Protein AF-0000000072542909 (afdb_homodimer)

Secondary structure (DSSP, 8-state):
-HHHHHHHHHHHHHHHHHHTT-B-S-GGG-EEEES--SSHHHHHHHHHHHHHT-EEEEEESSHHHHHHHHHHS-TT-EEEE--TT-HHHHHHHHHHHHHHS-TT---SEEEE--------S-GGG--HHHHHHHHHHHTHHHHHHHHHHHHHHHHHT-EEEEE--GGGTS--S-HHHHHHHHHHHHHHHHHHHHTTTTT-EEEEEEE--B-SGGG-HHHHHHHHHHHHHHS-HHHHHHH-TTHHHHHHHHHHHHHHTSBS-THHHHHHHHHHHHBSS--SEEEESHHHHHHTTTGGGS-HHHHHHHHHTTSPPPTT--/-HHHHHHHHHHHHHHHHHHTT-B-S-GGG-EEEEE--SSHHHHHHHHHHHHHT-EEEEEESSHHHHHHHHHHS-TT-EEEE--TT-HHHHHHHHHHHHHHS-TT---SEEEE--------S-GGG--HHHHHHHHHHHTHHHHHHHHHHHHHHHHHT-EEEEE--GGGTS--S-HHHHHHHHHHHHHHHHHHHHTTTTT-EEEEEEE--B-SGGG-HHHHHHHHHHHHHHS-HHHHHHH-TTHHHHHHHHHHHHHHTSBS-THHHHHHHHHHHHBSS--SEEEESHHHHHHTTTGGGS-HHHHHHHHHTTSPPPTT--

Nearest PDB structures (foldseek):
  5x8h-assembly1_C  TM=7.536E-01  e=2.528E-16  Chryseobacterium sp. CA49
  6ixm-assembly1_B  TM=7.697E-01  e=1.287E-15  Chryseobacterium sp. CA49
  1zem-assembly1_A  TM=7.963E-01  e=9.850E-15  Gluconobacter oxydans
  5xtf-assembly1_B  TM=8.276E-01  e=7.276E-13  Pseudomonas sp. MC1
  5xtg-assembly1_B  TM=8.040E-01  e=2.937E-12  Pseudomonas sp. MC1

pLDDT: mean 95.73, std 3.35, range [76.56, 98.94]

Structure (mmCIF, N/CA/C/O backbone):
data_AF-0000000072542909-model_v1
#
loop_
_entity.id
_entity.type
_entity.pdbx_description
1 polymer 'Uncharacterized protein'
#
loop_
_atom_site.group_PDB
_atom_site.id
_atom_site.type_symbol
_atom_site.label_atom_id
_atom_site.label_alt_id
_atom_site.label_comp_id
_atom_site.label_asym_id
_atom_site.label_entity_id
_atom_site.label_seq_id
_atom_site.pdbx_PDB_ins_code
_atom_site.Cartn_x
_atom_site.Cartn_y
_atom_site.Cartn_z
_atom_site.occupancy
_atom_site.B_iso_or_equiv
_atom_site.auth_seq_id
_atom_site.auth_comp_id
_atom_site.auth_asym_id
_atom_site.auth_atom_id
_atom_site.pdbx_PDB_model_num
ATOM 1 N N . MET A 1 1 ? 16.016 -7.277 38.094 1 86.81 1 MET A N 1
ATOM 2 C CA . MET A 1 1 ? 16.25 -6.758 36.75 1 86.81 1 MET A CA 1
ATOM 3 C C . MET A 1 1 ? 14.953 -6.684 35.938 1 86.81 1 MET A C 1
ATOM 5 O O . MET A 1 1 ? 14.594 -5.625 35.438 1 86.81 1 MET A O 1
ATOM 9 N N . TRP A 1 2 ? 14.125 -7.641 36.062 1 90.44 2 TRP A N 1
ATOM 10 C CA . TRP A 1 2 ? 12.875 -7.652 35.312 1 90.44 2 TRP A CA 1
ATOM 11 C C . TRP A 1 2 ? 11.883 -6.656 35.906 1 90.44 2 TRP A C 1
ATOM 13 O O . TRP A 1 2 ? 11.133 -6.012 35.156 1 90.44 2 TRP A O 1
ATOM 23 N N . ILE A 1 3 ? 11.93 -6.473 37.188 1 90.69 3 ILE A N 1
ATOM 24 C CA . ILE A 1 3 ? 11.016 -5.551 37.844 1 90.69 3 ILE A CA 1
ATOM 25 C C . ILE A 1 3 ? 11.352 -4.113 37.469 1 90.69 3 ILE A C 1
ATOM 27 O O . ILE A 1 3 ? 10.461 -3.293 37.25 1 90.69 3 ILE A O 1
ATOM 31 N N . LEU A 1 4 ? 12.602 -3.848 37.375 1 91.56 4 LEU A N 1
ATOM 32 C CA . LEU A 1 4 ? 13.047 -2.518 36.969 1 91.56 4 LEU A CA 1
ATOM 33 C C . LEU A 1 4 ? 12.641 -2.225 35.531 1 91.56 4 LEU A C 1
ATOM 35 O O . LEU A 1 4 ? 12.219 -1.111 35.219 1 91.56 4 LEU A O 1
ATOM 39 N N . ILE A 1 5 ? 12.82 -3.197 34.75 1 91.12 5 ILE A N 1
ATOM 40 C CA . ILE A 1 5 ? 12.445 -3.055 33.344 1 91.12 5 ILE A CA 1
ATOM 41 C C . ILE A 1 5 ? 10.938 -2.832 33.25 1 91.12 5 ILE A C 1
ATOM 43 O O . ILE A 1 5 ? 10.484 -1.934 32.531 1 91.12 5 ILE A O 1
ATOM 47 N N . LEU A 1 6 ? 10.219 -3.613 33.938 1 91.5 6 LEU A N 1
ATOM 48 C CA . LEU A 1 6 ? 8.766 -3.49 33.906 1 91.5 6 LEU A CA 1
ATOM 49 C C . LEU A 1 6 ? 8.328 -2.129 34.438 1 91.5 6 LEU A C 1
ATOM 51 O O . LEU A 1 6 ? 7.395 -1.52 33.906 1 91.5 6 LEU A O 1
ATOM 55 N N . THR A 1 7 ? 8.945 -1.739 35.5 1 91.88 7 THR A N 1
ATOM 56 C CA . THR A 1 7 ? 8.633 -0.433 36.094 1 91.88 7 THR A CA 1
ATOM 57 C C . THR A 1 7 ? 8.953 0.681 35.094 1 91.88 7 THR A C 1
ATOM 59 O O . THR A 1 7 ? 8.203 1.651 34.969 1 91.88 7 THR A O 1
ATOM 62 N N . ALA A 1 8 ? 10 0.552 34.469 1 91.94 8 ALA A N 1
ATOM 63 C CA . ALA A 1 8 ? 10.391 1.534 33.438 1 91.94 8 ALA A CA 1
ATOM 64 C C . ALA A 1 8 ? 9.383 1.567 32.312 1 91.94 8 ALA A C 1
ATOM 66 O O . ALA A 1 8 ? 9.039 2.641 31.797 1 91.94 8 ALA A O 1
ATOM 67 N N . ILE A 1 9 ? 8.938 0.455 31.922 1 90.69 9 ILE A N 1
ATOM 68 C CA . ILE A 1 9 ? 7.969 0.35 30.828 1 90.69 9 ILE A CA 1
ATOM 69 C C . ILE A 1 9 ? 6.645 0.981 31.25 1 90.69 9 ILE A C 1
ATOM 71 O O . ILE A 1 9 ? 6.078 1.797 30.516 1 90.69 9 ILE A O 1
ATOM 75 N N . VAL A 1 10 ? 6.23 0.65 32.344 1 92.31 10 VAL A N 1
ATOM 76 C CA . VAL A 1 10 ? 4.98 1.198 32.875 1 92.31 10 VAL A CA 1
ATOM 77 C C . VAL A 1 10 ? 5.109 2.709 33.031 1 92.31 10 VAL A C 1
ATOM 79 O O . VAL A 1 10 ? 4.195 3.461 32.688 1 92.31 10 VAL A O 1
ATOM 82 N N . GLY A 1 11 ? 6.219 3.125 33.625 1 92.88 11 GLY A N 1
ATOM 83 C CA . GLY A 1 11 ? 6.484 4.547 33.75 1 92.88 11 GLY A CA 1
ATOM 84 C C . GLY A 1 11 ? 6.438 5.305 32.438 1 92.88 11 GLY A C 1
ATOM 85 O O . GLY A 1 11 ? 5.879 6.398 32.375 1 92.88 11 GLY A O 1
ATOM 86 N N . TYR A 1 12 ? 6.949 4.73 31.453 1 89.69 12 TYR A N 1
ATOM 87 C CA . TYR A 1 12 ? 6.926 5.332 30.125 1 89.69 12 TYR A CA 1
ATOM 88 C C . TYR A 1 12 ? 5.496 5.508 29.625 1 89.69 12 TYR A C 1
ATOM 90 O O . TYR A 1 12 ? 5.137 6.574 29.125 1 89.69 12 TYR A O 1
ATOM 98 N N . PHE A 1 13 ? 4.695 4.504 29.75 1 90.56 13 PHE A N 1
ATOM 99 C CA . PHE A 1 13 ? 3.338 4.555 29.219 1 90.56 13 PHE A CA 1
ATOM 100 C C . PHE A 1 13 ? 2.482 5.531 30.016 1 90.56 13 PHE A C 1
ATOM 102 O O . PHE A 1 13 ? 1.605 6.195 29.469 1 90.56 13 PHE A O 1
ATOM 109 N N . VAL A 1 14 ? 2.748 5.594 31.297 1 93.31 14 VAL A N 1
ATOM 110 C CA . VAL A 1 14 ? 2.043 6.566 32.125 1 93.31 14 VAL A CA 1
ATOM 111 C C . VAL A 1 14 ? 2.473 7.98 31.734 1 93.31 14 VAL A C 1
ATOM 113 O O . VAL A 1 14 ? 1.635 8.875 31.609 1 93.31 14 VAL A O 1
ATOM 116 N N . PHE A 1 15 ? 3.688 8.156 31.594 1 93.75 15 PHE A N 1
ATOM 117 C CA . PHE A 1 15 ? 4.211 9.453 31.188 1 93.75 15 PHE A CA 1
ATOM 118 C C . PHE A 1 15 ? 3.664 9.852 29.812 1 93.75 15 PHE A C 1
ATOM 120 O O . PHE A 1 15 ? 3.238 10.992 29.625 1 93.75 15 PHE A O 1
ATOM 127 N N . ASP A 1 16 ? 3.695 8.953 28.922 1 92.25 16 ASP A N 1
ATOM 128 C CA . ASP A 1 16 ? 3.191 9.203 27.578 1 92.25 16 ASP A CA 1
ATOM 129 C C . ASP A 1 16 ? 1.704 9.547 27.609 1 92.25 16 ASP A C 1
ATOM 131 O O . ASP A 1 16 ? 1.255 10.438 26.891 1 92.25 16 ASP A O 1
ATOM 135 N N . TRP A 1 17 ? 1.027 8.836 28.422 1 92.88 17 TRP A N 1
ATOM 136 C CA . TRP A 1 17 ? -0.402 9.086 28.562 1 92.88 17 TRP A CA 1
ATOM 137 C C . TRP A 1 17 ? -0.656 10.484 29.125 1 92.88 17 TRP A C 1
ATOM 139 O O . TRP A 1 17 ? -1.552 11.188 28.656 1 92.88 17 TRP A O 1
ATOM 149 N N . LEU A 1 18 ? 0.095 10.891 30.047 1 95.12 18 LEU A N 1
ATOM 150 C CA . LEU A 1 18 ? -0.063 12.195 30.688 1 95.12 18 LEU A CA 1
ATOM 151 C C . LEU A 1 18 ? 0.308 13.32 29.719 1 95.12 18 LEU A C 1
ATOM 153 O O . LEU A 1 18 ? -0.395 14.328 29.641 1 95.12 18 LEU A O 1
ATOM 157 N N . ARG A 1 19 ? 1.35 13.094 29.062 1 94.94 19 ARG A N 1
ATOM 158 C CA . ARG A 1 19 ? 1.809 14.164 28.188 1 94.94 19 ARG A CA 1
ATOM 159 C C . ARG A 1 19 ? 0.827 14.391 27.031 1 94.94 19 ARG A C 1
ATOM 161 O O . ARG A 1 19 ? 0.697 15.508 26.531 1 94.94 19 ARG A O 1
ATOM 168 N N . ARG A 1 20 ? 0.122 13.414 26.656 1 94.94 20 ARG A N 1
ATOM 169 C CA . ARG A 1 20 ? -0.795 13.5 25.516 1 94.94 20 ARG A CA 1
ATOM 170 C C . ARG A 1 20 ? -2.084 14.219 25.906 1 94.94 20 ARG A C 1
ATOM 172 O O . ARG A 1 20 ? -2.879 14.594 25.047 1 94.94 20 ARG A O 1
ATOM 179 N N . LYS A 1 21 ? -2.223 14.508 27.172 1 95.69 21 LYS A N 1
ATOM 180 C CA . LYS A 1 21 ? -3.4 15.234 27.656 1 95.69 21 LYS A CA 1
ATOM 181 C C . LYS A 1 21 ? -3.234 16.734 27.469 1 95.69 21 LYS A C 1
ATOM 183 O O . LYS A 1 21 ? -4.211 17.484 27.531 1 95.69 21 LYS A O 1
ATOM 188 N N . PHE A 1 22 ? -2.053 17.141 27.219 1 96.38 22 PHE A N 1
ATOM 189 C CA . PHE A 1 22 ? -1.806 18.562 27.047 1 96.38 22 PHE A CA 1
ATOM 190 C C . PHE A 1 22 ? -2.283 19.031 25.688 1 96.38 22 PHE A C 1
ATOM 192 O O . PHE A 1 22 ? -2.123 18.328 24.688 1 96.38 22 PHE A O 1
ATOM 199 N N . LYS A 1 23 ? -2.877 20.234 25.656 1 96.56 23 LYS A N 1
ATOM 200 C CA . LYS A 1 23 ? -3.418 20.812 24.422 1 96.56 23 LYS A CA 1
ATOM 201 C C . LYS A 1 23 ? -2.576 22 23.969 1 96.56 23 LYS A C 1
ATOM 203 O O . LYS A 1 23 ? -1.865 22.609 24.766 1 96.56 23 LYS A O 1
ATOM 208 N N . ILE A 1 24 ? -2.65 22.203 22.688 1 97.12 24 ILE A N 1
ATOM 209 C CA . ILE A 1 24 ? -1.947 23.344 22.141 1 97.12 24 ILE A CA 1
ATOM 210 C C . ILE A 1 24 ? -2.639 24.641 22.594 1 97.12 24 ILE A C 1
ATOM 212 O O . ILE A 1 24 ? -3.799 24.609 23 1 97.12 24 ILE A O 1
ATOM 216 N N . THR A 1 25 ? -1.858 25.734 22.438 1 95.31 25 THR A N 1
ATOM 217 C CA . THR A 1 25 ? -2.385 27.047 22.812 1 95.31 25 THR A CA 1
ATOM 218 C C . THR A 1 25 ? -2.695 27.875 21.562 1 95.31 25 THR A C 1
ATOM 220 O O . THR A 1 25 ? -2.418 27.438 20.438 1 95.31 25 THR A O 1
ATOM 223 N N . ASN A 1 26 ? -3.338 28.984 21.641 1 96 26 ASN A N 1
ATOM 224 C CA . ASN A 1 26 ? -3.633 29.953 20.594 1 96 26 ASN A CA 1
ATOM 225 C C . ASN A 1 26 ? -4.43 29.328 19.453 1 96 26 ASN A C 1
ATOM 227 O O . ASN A 1 26 ? -4.137 29.562 18.281 1 96 26 ASN A O 1
ATOM 231 N N . ILE A 1 27 ? -5.367 28.484 19.781 1 96.81 27 ILE A N 1
ATOM 232 C CA . ILE A 1 27 ? -6.168 27.75 18.812 1 96.81 27 ILE A CA 1
ATOM 233 C C . ILE A 1 27 ? -6.949 28.719 17.938 1 96.81 27 ILE A C 1
ATOM 235 O O . ILE A 1 27 ? -7.199 28.438 16.75 1 96.81 27 ILE A O 1
ATOM 239 N N . THR A 1 28 ? -7.285 29.891 18.453 1 96.19 28 THR A N 1
ATOM 240 C CA . THR A 1 28 ? -8.109 30.859 17.734 1 96.19 28 THR A CA 1
ATOM 241 C C . THR A 1 28 ? -7.316 31.531 16.609 1 96.19 28 THR A C 1
ATOM 243 O O . THR A 1 28 ? -7.887 32.219 15.766 1 96.19 28 THR A O 1
ATOM 246 N N . GLN A 1 29 ? -6.051 31.266 16.5 1 96.81 29 GLN A N 1
ATOM 247 C CA . GLN A 1 29 ? -5.215 31.812 15.438 1 96.81 29 GLN A CA 1
ATOM 248 C C . GLN A 1 29 ? -4.797 30.719 14.445 1 96.81 29 GLN A C 1
ATOM 250 O O . GLN A 1 29 ? -4.012 30.984 13.531 1 96.81 29 GLN A O 1
ATOM 255 N N . LYS A 1 30 ? -5.297 29.547 14.656 1 98.19 30 LYS A N 1
ATOM 256 C CA . LYS A 1 30 ? -4.832 28.422 13.867 1 98.19 30 LYS A CA 1
ATOM 257 C C . LYS A 1 30 ? -5.871 28 12.828 1 98.19 30 LYS A C 1
ATOM 259 O O . LYS A 1 30 ? -7.066 27.938 13.133 1 98.19 30 LYS A O 1
ATOM 264 N N . TYR A 1 31 ? -5.41 27.75 11.617 1 98.81 31 TYR A N 1
ATOM 265 C CA . TYR A 1 31 ? -6.254 27.344 10.5 1 98.81 31 TYR A CA 1
ATOM 266 C C . TYR A 1 31 ? -6.117 25.859 10.227 1 98.81 31 TYR A C 1
ATOM 268 O O . TYR A 1 31 ? -5.012 25.312 10.25 1 98.81 31 TYR A O 1
ATOM 276 N N . VAL A 1 32 ? -7.246 25.219 10.016 1 98.94 32 VAL A N 1
ATOM 277 C CA . VAL A 1 32 ? -7.293 23.797 9.703 1 98.94 32 VAL A CA 1
ATOM 278 C C . VAL A 1 32 ? -8.062 23.578 8.398 1 98.94 32 VAL A C 1
ATOM 280 O O . VAL A 1 32 ? -9.188 24.062 8.25 1 98.94 32 VAL A O 1
ATOM 283 N N . PHE A 1 33 ? -7.449 22.906 7.426 1 98.94 33 PHE A N 1
ATOM 284 C CA . PHE A 1 33 ? -8.094 22.531 6.168 1 98.94 33 PHE A CA 1
ATOM 285 C C . PHE A 1 33 ? -8.492 21.062 6.176 1 98.94 33 PHE A C 1
ATOM 287 O O . PHE A 1 33 ? -7.664 20.188 6.41 1 98.94 33 PHE A O 1
ATOM 294 N N . ILE A 1 34 ? -9.758 20.781 5.953 1 98.94 34 ILE A N 1
ATOM 295 C CA . ILE A 1 34 ? -10.281 19.422 6.031 1 98.94 34 ILE A CA 1
ATOM 296 C C . ILE A 1 34 ? -10.961 19.047 4.711 1 98.94 34 ILE A C 1
ATOM 298 O O . ILE A 1 34 ? -11.812 19.781 4.219 1 98.94 34 ILE A O 1
ATOM 302 N N . THR A 1 35 ? -10.57 17.922 4.152 1 98.94 35 THR A N 1
ATOM 303 C CA . THR A 1 35 ? -11.273 17.438 2.969 1 98.94 35 THR A CA 1
ATOM 304 C C . THR A 1 35 ? -12.359 16.438 3.354 1 98.94 35 THR A C 1
ATOM 306 O O . THR A 1 35 ? -12.281 15.789 4.398 1 98.94 35 THR A O 1
ATOM 309 N N . GLY A 1 36 ? -13.367 16.266 2.459 1 98.19 36 GLY A N 1
ATOM 310 C CA . GLY A 1 36 ? -14.406 15.281 2.674 1 98.19 36 GLY A CA 1
ATOM 311 C C . GLY A 1 36 ? -15.32 15.617 3.838 1 98.19 36 GLY A C 1
ATOM 312 O O . GLY A 1 36 ? -15.539 14.789 4.727 1 98.19 36 GLY A O 1
ATOM 313 N N . CYS A 1 37 ? -15.922 16.812 3.838 1 98.5 37 CYS A N 1
ATOM 314 C CA . CYS A 1 37 ? -16.703 17.281 4.98 1 98.5 37 CYS A CA 1
ATOM 315 C C . CYS A 1 37 ? -18.203 17.156 4.703 1 98.5 37 CYS A C 1
ATOM 317 O O . CYS A 1 37 ? -19.016 17.719 5.434 1 98.5 37 CYS A O 1
ATOM 319 N N . ASP A 1 38 ? -18.609 16.422 3.678 1 97.19 38 ASP A N 1
ATOM 320 C CA . ASP A 1 38 ? -20.016 16.281 3.328 1 97.19 38 ASP A CA 1
ATOM 321 C C . ASP A 1 38 ? -20.781 15.562 4.43 1 97.19 38 ASP A C 1
ATOM 323 O O . ASP A 1 38 ? -21.922 15.914 4.734 1 97.19 38 ASP A O 1
ATOM 327 N N . SER A 1 39 ? -20.156 14.531 4.98 1 93.75 39 SER A N 1
ATOM 328 C CA . SER A 1 39 ? -20.781 13.664 5.973 1 93.75 39 SER A CA 1
ATOM 329 C C . SER A 1 39 ? -19.734 12.938 6.805 1 93.75 39 SER A C 1
ATOM 331 O O . SER A 1 39 ? -18.531 13.203 6.672 1 93.75 39 SER A O 1
ATOM 333 N N . GLY A 1 40 ? -20.219 12.227 7.734 1 94.44 40 GLY A N 1
ATOM 334 C CA . GLY A 1 40 ? -19.359 11.305 8.445 1 94.44 40 GLY A CA 1
ATOM 335 C C . GLY A 1 40 ? -18.328 12 9.328 1 94.44 40 GLY A C 1
ATOM 336 O O . GLY A 1 40 ? -18.672 12.953 10.031 1 94.44 40 GLY A O 1
ATOM 337 N N . PHE A 1 41 ? -17.109 11.453 9.352 1 97.56 41 PHE A N 1
ATOM 338 C CA . PHE A 1 41 ? -16.047 11.891 10.258 1 97.56 41 PHE A CA 1
ATOM 339 C C . PHE A 1 41 ? -15.688 13.344 10.008 1 97.56 41 PHE A C 1
ATOM 341 O O . PHE A 1 41 ? -15.602 14.141 10.945 1 97.56 41 PHE A O 1
ATOM 348 N N . GLY A 1 42 ? -15.484 13.672 8.703 1 98.12 42 GLY A N 1
ATOM 349 C CA . GLY A 1 42 ? -15.047 15.016 8.344 1 98.12 42 GLY A CA 1
ATOM 350 C C . GLY A 1 42 ? -16.062 16.078 8.703 1 98.12 42 GLY A C 1
ATOM 351 O O . GLY A 1 42 ? -15.695 17.172 9.164 1 98.12 42 GLY A O 1
ATOM 352 N N . HIS A 1 43 ? -17.297 15.719 8.469 1 97.94 43 HIS A N 1
ATOM 353 C CA . HIS A 1 43 ? -18.375 16.641 8.797 1 97.94 43 HIS A CA 1
ATOM 354 C C . HIS A 1 43 ? -18.422 16.938 10.289 1 97.94 43 HIS A C 1
ATOM 356 O O . HIS A 1 43 ? -18.469 18.109 10.688 1 97.94 43 HIS A O 1
ATOM 362 N N . HIS A 1 44 ? -18.344 15.961 11.094 1 98.12 44 HIS A N 1
ATOM 363 C CA . HIS A 1 44 ? -18.391 16.125 12.547 1 98.12 44 HIS A CA 1
ATOM 364 C C . HIS A 1 44 ? -17.125 16.797 13.062 1 98.12 44 HIS A C 1
ATOM 366 O O . HIS A 1 44 ? -17.172 17.609 13.984 1 98.12 44 HIS A O 1
ATOM 372 N N . LEU A 1 45 ? -16.031 16.469 12.453 1 98.81 45 LEU A N 1
ATOM 373 C CA . LEU A 1 45 ? -14.773 17.078 12.859 1 98.81 45 LEU A CA 1
ATOM 374 C C . LEU A 1 45 ? -14.797 18.594 12.617 1 98.81 45 LEU A C 1
ATOM 376 O O . LEU A 1 45 ? -14.367 19.359 13.469 1 98.81 45 LEU A O 1
ATOM 380 N N . ALA A 1 46 ? -15.266 18.969 11.43 1 98.88 46 ALA A N 1
ATOM 381 C CA . ALA A 1 46 ? -15.344 20.391 11.086 1 98.88 46 ALA A CA 1
ATOM 382 C C . ALA A 1 46 ? -16.156 21.156 12.125 1 98.88 46 ALA A C 1
ATOM 384 O O . ALA A 1 46 ? -15.742 22.219 12.586 1 98.88 46 ALA A O 1
ATOM 385 N N . GLN A 1 47 ? -17.266 20.594 12.516 1 98.69 47 GLN A N 1
ATOM 386 C CA . GLN A 1 47 ? -18.141 21.234 13.5 1 98.69 47 GLN A CA 1
ATOM 387 C C . GLN A 1 47 ? -17.453 21.328 14.859 1 98.69 47 GLN A C 1
ATOM 389 O O . GLN A 1 47 ? -17.5 22.375 15.508 1 98.69 47 GLN A O 1
ATOM 394 N N . ARG A 1 48 ? -16.828 20.25 15.25 1 98.62 48 ARG A N 1
ATOM 395 C CA . ARG A 1 48 ? -16.188 20.203 16.562 1 98.62 48 ARG A CA 1
ATOM 396 C C . ARG A 1 48 ? -15.031 21.203 16.641 1 98.62 48 ARG A C 1
ATOM 398 O O . ARG A 1 48 ? -14.867 21.891 17.656 1 98.62 48 ARG A O 1
ATOM 405 N N . LEU A 1 49 ? -14.18 21.25 15.633 1 98.81 49 LEU A N 1
ATOM 406 C CA . LEU A 1 49 ? -13.039 22.172 15.641 1 98.81 49 LEU A CA 1
ATOM 407 C C . LEU A 1 49 ? -13.508 23.609 15.57 1 98.81 49 LEU A C 1
ATOM 409 O O . LEU A 1 49 ? -12.922 24.484 16.203 1 98.81 49 LEU A O 1
ATOM 413 N N . ASP A 1 50 ? -14.547 23.844 14.766 1 98.75 50 ASP A N 1
ATOM 414 C CA . ASP A 1 50 ? -15.141 25.172 14.719 1 98.75 50 ASP A CA 1
ATOM 415 C C . ASP A 1 50 ? -15.633 25.594 16.094 1 98.75 50 ASP A C 1
ATOM 417 O O . ASP A 1 50 ? -15.383 26.719 16.531 1 98.75 50 ASP A O 1
ATOM 421 N N . GLY A 1 51 ? -16.297 24.703 16.75 1 98.31 51 GLY A N 1
ATOM 422 C CA . GLY A 1 51 ? -16.797 24.969 18.094 1 98.31 51 GLY A CA 1
ATOM 423 C C . GLY A 1 51 ? -15.703 25.25 19.109 1 98.31 51 GLY A C 1
ATOM 424 O O . GLY A 1 51 ? -15.906 26 20.062 1 98.31 51 GLY A O 1
ATOM 425 N N . MET A 1 52 ? -14.547 24.688 18.906 1 98.19 52 MET A N 1
ATOM 426 C CA . MET A 1 52 ? -13.406 24.859 19.797 1 98.19 52 MET A CA 1
ATOM 427 C C . MET A 1 52 ? -12.742 26.219 19.562 1 98.19 52 MET A C 1
ATOM 429 O O . MET A 1 52 ? -11.984 26.688 20.406 1 98.19 52 MET A O 1
ATOM 433 N N . GLY A 1 53 ? -12.977 26.797 18.344 1 98.31 53 GLY A N 1
ATOM 434 C CA . GLY A 1 53 ? -12.445 28.125 18.078 1 98.31 53 GLY A CA 1
ATOM 435 C C . GLY A 1 53 ? -11.43 28.172 16.953 1 98.31 53 GLY A C 1
ATOM 436 O O . GLY A 1 53 ? -10.93 29.234 16.594 1 98.31 53 GLY A O 1
ATOM 437 N N . PHE A 1 54 ? -11.117 27 16.312 1 98.56 54 PHE A N 1
ATOM 438 C CA . PHE A 1 54 ? -10.219 26.984 15.156 1 98.56 54 PHE A CA 1
ATOM 439 C C . PHE A 1 54 ? -10.836 27.719 13.969 1 98.56 54 PHE A C 1
ATOM 441 O O . PHE A 1 54 ? -12.055 27.781 13.844 1 98.56 54 PHE A O 1
ATOM 448 N N . HIS A 1 55 ? -10 28.312 13.156 1 98.62 55 HIS A N 1
ATOM 449 C CA . HIS A 1 55 ? -10.438 28.656 11.805 1 98.62 55 HIS A CA 1
ATOM 450 C C . HIS A 1 55 ? -10.461 27.438 10.898 1 98.62 55 HIS A C 1
ATOM 452 O O . HIS A 1 55 ? -9.406 26.938 10.492 1 98.62 55 HIS A O 1
ATOM 458 N N . VAL A 1 56 ? -11.672 27 10.555 1 98.81 56 VAL A N 1
ATOM 459 C CA . VAL A 1 56 ? -11.797 25.781 9.781 1 98.81 56 VAL A CA 1
ATOM 460 C C . VAL A 1 56 ? -12.148 26.109 8.336 1 98.81 56 VAL A C 1
ATOM 462 O O . VAL A 1 56 ? -13.039 26.922 8.078 1 98.81 56 VAL A O 1
ATOM 465 N N . ILE A 1 57 ? -11.414 25.609 7.398 1 98.88 57 ILE A N 1
ATOM 466 C CA . ILE A 1 57 ? -11.773 25.594 5.984 1 98.88 57 ILE A CA 1
ATOM 467 C C . ILE A 1 57 ? -12.195 24.188 5.57 1 98.88 57 ILE A C 1
ATOM 469 O O . ILE A 1 57 ? -11.352 23.297 5.41 1 98.88 57 ILE A O 1
ATOM 473 N N . ALA A 1 58 ? -13.477 24 5.367 1 98.88 58 ALA A N 1
ATOM 474 C CA . ALA A 1 58 ? -14.062 22.688 5.109 1 98.88 58 ALA A CA 1
ATOM 475 C C . ALA A 1 58 ? -14.336 22.5 3.621 1 98.88 58 ALA A C 1
ATOM 477 O O . ALA A 1 58 ? -15.07 23.281 3.012 1 98.88 58 ALA A O 1
ATOM 478 N N . ALA A 1 59 ? -13.734 21.5 3.049 1 98.88 59 ALA A N 1
ATOM 479 C CA . ALA A 1 59 ? -13.977 21.156 1.647 1 98.88 59 ALA A CA 1
ATOM 480 C C . ALA A 1 59 ? -15.047 20.078 1.518 1 98.88 59 ALA A C 1
ATOM 482 O O . ALA A 1 59 ? -14.953 19.031 2.156 1 98.88 59 ALA A O 1
ATOM 483 N N . CYS A 1 60 ? -16.031 20.359 0.716 1 98.44 60 CYS A N 1
ATOM 484 C CA . CYS A 1 60 ? -17.094 19.422 0.407 1 98.44 60 CYS A CA 1
ATOM 485 C C . CYS A 1 60 ? -17.141 19.109 -1.084 1 98.44 60 CYS A C 1
ATOM 487 O O . CYS A 1 60 ? -16.734 19.938 -1.907 1 98.44 60 CYS A O 1
ATOM 489 N N . LEU A 1 61 ? -17.531 17.875 -1.331 1 97.81 61 LEU A N 1
ATOM 490 C CA . LEU A 1 61 ? -17.734 17.484 -2.723 1 97.81 61 LEU A CA 1
ATOM 491 C C . LEU A 1 61 ? -19.016 18.109 -3.277 1 97.81 61 LEU A C 1
ATOM 493 O O . LEU A 1 61 ? -19.062 18.516 -4.438 1 97.81 61 LEU A O 1
ATOM 497 N N . THR A 1 62 ? -20.078 18.203 -2.398 1 97.38 62 THR A N 1
ATOM 498 C CA . THR A 1 62 ? -21.406 18.594 -2.863 1 97.38 62 THR A CA 1
ATOM 499 C C . THR A 1 62 ? -21.781 19.969 -2.336 1 97.38 62 THR A C 1
ATOM 501 O O . THR A 1 62 ? -21.297 20.391 -1.277 1 97.38 62 THR A O 1
ATOM 504 N N . ILE A 1 63 ? -22.688 20.578 -3.039 1 97.69 63 ILE A N 1
ATOM 505 C CA . ILE A 1 63 ? -23.219 21.859 -2.615 1 97.69 63 ILE A CA 1
ATOM 506 C C . ILE A 1 63 ? -24.047 21.688 -1.343 1 97.69 63 ILE A C 1
ATOM 508 O O . ILE A 1 63 ? -24.047 22.547 -0.463 1 97.69 63 ILE A O 1
ATOM 512 N N . GLU A 1 64 ? -24.734 20.594 -1.291 1 97.31 64 GLU A N 1
ATOM 513 C CA . GLU A 1 64 ? -25.531 20.297 -0.104 1 97.31 64 GLU A CA 1
ATOM 514 C C . GLU A 1 64 ? -24.656 20.234 1.146 1 97.31 64 GLU A C 1
ATOM 516 O O . GLU A 1 64 ? -25.047 20.734 2.203 1 97.31 64 GLU A O 1
ATOM 521 N N . GLY A 1 65 ? -23.547 19.609 1.013 1 96.88 65 GLY A N 1
ATOM 522 C CA . GLY A 1 65 ? -22.609 19.562 2.127 1 96.88 65 GLY A CA 1
ATOM 523 C C . GLY A 1 65 ? -22.156 20.953 2.57 1 96.88 65 GLY A C 1
ATOM 524 O O . GLY A 1 65 ? -22.094 21.234 3.77 1 96.88 65 GLY A O 1
ATOM 525 N N . ILE A 1 66 ? -21.891 21.797 1.648 1 97.69 66 ILE A N 1
ATOM 526 C CA . ILE A 1 66 ? -21.453 23.172 1.904 1 97.69 66 ILE A CA 1
ATOM 527 C C . ILE A 1 66 ? -22.531 23.922 2.678 1 97.69 66 ILE A C 1
ATOM 529 O O . ILE A 1 66 ? -22.25 24.531 3.713 1 97.69 66 ILE A O 1
ATOM 533 N N . GLU A 1 67 ? -23.688 23.828 2.201 1 97.62 67 GLU A N 1
ATOM 534 C CA . GLU A 1 67 ? -24.797 24.562 2.807 1 97.62 67 GLU A CA 1
ATOM 535 C C . GLU A 1 67 ? -25.078 24.078 4.227 1 97.62 67 GLU A C 1
ATOM 537 O O . GLU A 1 67 ? -25.359 24.875 5.121 1 97.62 67 GLU A O 1
ATOM 542 N N . THR A 1 68 ? -24.984 22.812 4.355 1 97.44 68 THR A N 1
ATOM 543 C CA . THR A 1 68 ? -25.234 22.234 5.672 1 97.44 68 THR A CA 1
ATOM 544 C C . THR A 1 68 ? -24.234 22.766 6.691 1 97.44 68 THR A C 1
ATOM 546 O O . THR A 1 68 ? -24.609 23.141 7.805 1 97.44 68 THR A O 1
ATOM 549 N N . LEU A 1 69 ? -22.984 22.844 6.355 1 97.56 69 LEU A N 1
ATOM 550 C CA . LEU A 1 69 ? -21.953 23.297 7.273 1 97.56 69 LEU A CA 1
ATOM 551 C C . LEU A 1 69 ? -22.094 24.797 7.543 1 97.56 69 LEU A C 1
ATOM 553 O O . LEU A 1 69 ? -21.891 25.25 8.672 1 97.56 69 LEU A O 1
ATOM 557 N N . LYS A 1 70 ? -22.422 25.547 6.555 1 96.56 70 LYS A N 1
ATOM 558 C CA . LYS A 1 70 ? -22.609 26.984 6.727 1 96.56 70 LYS A CA 1
ATOM 559 C C . LYS A 1 70 ? -23.719 27.281 7.734 1 96.56 70 LYS A C 1
ATOM 561 O O . LYS A 1 70 ? -23.625 28.25 8.492 1 96.56 70 LYS A O 1
ATOM 566 N N . ASN A 1 71 ? -24.672 26.438 7.707 1 96.81 71 ASN A N 1
ATOM 567 C CA . ASN A 1 71 ? -25.844 26.656 8.562 1 96.81 71 ASN A CA 1
ATOM 568 C C . ASN A 1 71 ? -25.562 26.203 10 1 96.81 71 ASN A C 1
ATOM 570 O O . ASN A 1 71 ? -26.125 26.766 10.945 1 96.81 71 ASN A O 1
ATOM 574 N N . LYS A 1 72 ? -24.703 25.266 10.141 1 96.81 72 LYS A N 1
ATOM 575 C CA . LYS A 1 72 ? -24.547 24.625 11.438 1 96.81 72 LYS A CA 1
ATOM 576 C C . LYS A 1 72 ? -23.359 25.203 12.195 1 96.81 72 LYS A C 1
ATOM 578 O O . LYS A 1 72 ? -23.219 25 13.406 1 96.81 72 LYS A O 1
ATOM 583 N N . CYS A 1 73 ? -22.516 25.891 11.492 1 97.56 73 CYS A N 1
ATOM 584 C CA . CYS A 1 73 ? -21.266 26.344 12.109 1 97.56 73 CYS A CA 1
ATOM 585 C C . CYS A 1 73 ? -21.188 27.859 12.156 1 97.56 73 CYS A C 1
ATOM 587 O O . CYS A 1 73 ? -22.078 28.547 11.641 1 97.56 73 CYS A O 1
ATOM 589 N N . SER A 1 74 ? -20.219 28.391 12.867 1 97.38 74 SER A N 1
ATOM 590 C CA . SER A 1 74 ? -20.047 29.828 13 1 97.38 74 SER A CA 1
ATOM 591 C C . SER A 1 74 ? -19.562 30.438 11.688 1 97.38 74 SER A C 1
ATOM 593 O O . SER A 1 74 ? -19.203 29.734 10.75 1 97.38 74 SER A O 1
ATOM 595 N N . SER A 1 75 ? -19.484 31.734 11.633 1 96.06 75 SER A N 1
ATOM 596 C CA . SER A 1 75 ? -19.031 32.469 10.453 1 96.06 75 SER A CA 1
ATOM 597 C C . SER A 1 75 ? -17.516 32.281 10.25 1 96.06 75 SER A C 1
ATOM 599 O O . SER A 1 75 ? -17 32.594 9.18 1 96.06 75 SER A O 1
ATOM 601 N N . ARG A 1 76 ? -16.859 31.812 11.281 1 96.5 76 ARG A N 1
ATOM 602 C CA . ARG A 1 76 ? -15.422 31.562 11.195 1 96.5 76 ARG A CA 1
ATOM 603 C C . ARG A 1 76 ? -15.109 30.422 10.234 1 96.5 76 ARG A C 1
ATOM 605 O O . ARG A 1 76 ? -14.055 30.422 9.594 1 96.5 76 ARG A O 1
ATOM 612 N N . LEU A 1 77 ? -16 29.484 10.172 1 98.38 77 LEU A N 1
ATOM 613 C CA . LEU A 1 77 ? -15.805 28.359 9.266 1 98.38 77 LEU A CA 1
ATOM 614 C C . LEU A 1 77 ? -16.062 28.766 7.82 1 98.38 77 LEU A C 1
ATOM 616 O O . LEU A 1 77 ? -17.078 29.391 7.52 1 98.38 77 LEU A O 1
ATOM 620 N N . LYS A 1 78 ? -15.156 28.547 6.961 1 98.56 78 LYS A N 1
ATOM 621 C CA . LYS A 1 78 ? -15.289 28.75 5.523 1 98.56 78 LYS A CA 1
ATOM 622 C C . LYS A 1 78 ? -15.414 27.438 4.781 1 98.56 78 LYS A C 1
ATOM 624 O O . LYS A 1 78 ? -14.914 26.406 5.242 1 98.56 78 LYS A O 1
ATOM 629 N N . THR A 1 79 ? -16.125 27.469 3.686 1 98.56 79 THR A N 1
ATOM 630 C CA . THR A 1 79 ? -16.312 26.266 2.898 1 98.56 79 THR A CA 1
ATOM 631 C C . THR A 1 79 ? -15.766 26.438 1.485 1 98.56 79 THR A C 1
ATOM 633 O O . THR A 1 79 ? -15.742 27.547 0.961 1 98.56 79 THR A O 1
ATOM 636 N N . VAL A 1 80 ? -15.266 25.375 0.905 1 98.5 80 VAL A N 1
ATOM 637 C CA . VAL A 1 80 ? -14.859 25.312 -0.495 1 98.5 80 VAL A CA 1
ATOM 638 C C . VAL A 1 80 ? -15.359 24.016 -1.124 1 98.5 80 VAL A C 1
ATOM 640 O O . VAL A 1 80 ? -15.57 23.016 -0.425 1 98.5 80 VAL A O 1
ATOM 643 N N . GLN A 1 81 ? -15.625 24.062 -2.414 1 98.56 81 GLN A N 1
ATOM 644 C CA . GLN A 1 81 ? -15.969 22.844 -3.143 1 98.56 81 GLN A CA 1
ATOM 645 C C . GLN A 1 81 ? -14.719 22.188 -3.736 1 98.56 81 GLN A C 1
ATOM 647 O O . GLN A 1 81 ? -13.914 22.859 -4.391 1 98.56 81 GLN A O 1
ATOM 652 N N . LEU A 1 82 ? -14.562 20.875 -3.48 1 98.75 82 LEU A N 1
ATOM 653 C CA . LEU A 1 82 ? -13.344 20.219 -3.939 1 98.75 82 LEU A CA 1
ATOM 654 C C . LEU A 1 82 ? -13.602 18.734 -4.203 1 98.75 82 LEU A C 1
ATOM 656 O O . LEU A 1 82 ? -14.148 18.031 -3.354 1 98.75 82 LEU A O 1
ATOM 660 N N . ASN A 1 83 ? -13.289 18.312 -5.367 1 98.69 83 ASN A N 1
ATOM 661 C CA . ASN A 1 83 ? -13.125 16.891 -5.695 1 98.69 83 ASN A CA 1
ATOM 662 C C . ASN A 1 83 ? -11.656 16.484 -5.684 1 98.69 83 ASN A C 1
ATOM 664 O O . ASN A 1 83 ? -10.906 16.812 -6.605 1 98.69 83 ASN A O 1
ATOM 668 N N . VAL A 1 84 ? -11.297 15.68 -4.684 1 98.69 84 VAL A N 1
ATOM 669 C CA . VAL A 1 84 ? -9.883 15.414 -4.441 1 98.69 84 VAL A CA 1
ATOM 670 C C . VAL A 1 84 ? -9.352 14.445 -5.496 1 98.69 84 VAL A C 1
ATOM 672 O O . VAL A 1 84 ? -8.148 14.188 -5.566 1 98.69 84 VAL A O 1
ATOM 675 N N . ALA A 1 85 ? -10.211 13.875 -6.344 1 98.25 85 ALA A N 1
ATOM 676 C CA . ALA A 1 85 ? -9.758 12.984 -7.41 1 98.25 85 ALA A CA 1
ATOM 677 C C . ALA A 1 85 ? -9.086 13.773 -8.531 1 98.25 85 ALA A C 1
ATOM 679 O O . ALA A 1 85 ? -8.406 13.188 -9.383 1 98.25 85 ALA A O 1
ATOM 680 N N . HIS A 1 86 ? -9.289 15.094 -8.5 1 97.81 86 HIS A N 1
ATOM 681 C CA . HIS A 1 86 ? -8.797 15.906 -9.609 1 97.81 86 HIS A CA 1
ATOM 682 C C . HIS A 1 86 ? -7.645 16.797 -9.172 1 97.81 86 HIS A C 1
ATOM 684 O O . HIS A 1 86 ? -7.855 17.812 -8.508 1 97.81 86 HIS A O 1
ATOM 690 N N . GLU A 1 87 ? -6.5 16.5 -9.672 1 96.56 87 GLU A N 1
ATOM 691 C CA . GLU A 1 87 ? -5.266 17.156 -9.266 1 96.56 87 GLU A CA 1
ATOM 692 C C . GLU A 1 87 ? -5.332 18.656 -9.523 1 96.56 87 GLU A C 1
ATOM 694 O O . GLU A 1 87 ? -4.973 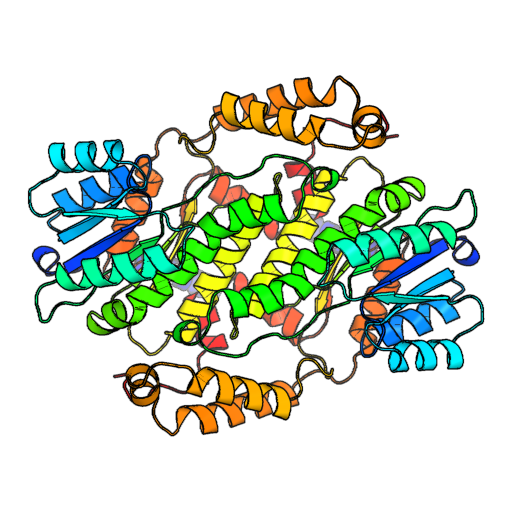19.469 -8.656 1 96.56 87 GLU A O 1
ATOM 699 N N . GLU A 1 88 ? -5.781 19.062 -10.68 1 96.62 88 GLU A N 1
ATOM 700 C CA . GLU A 1 88 ? -5.828 20.469 -11.039 1 96.62 88 GLU A CA 1
ATOM 701 C C . GLU A 1 88 ? -6.785 21.25 -10.133 1 96.62 88 GLU A C 1
ATOM 703 O O . GLU A 1 88 ? -6.523 22.391 -9.781 1 96.62 88 GLU A O 1
ATOM 708 N N . GLU A 1 89 ? -7.898 20.609 -9.836 1 98.06 89 GLU A N 1
ATOM 709 C CA . GLU A 1 89 ? -8.844 21.234 -8.914 1 98.06 89 GLU A CA 1
ATOM 710 C C . GLU A 1 89 ? -8.211 21.453 -7.543 1 98.06 89 GLU A C 1
ATOM 712 O O . GLU A 1 89 ? -8.43 22.5 -6.914 1 98.06 89 GLU A O 1
ATOM 717 N N . ILE A 1 90 ? -7.434 20.547 -7.109 1 98.56 90 ILE A N 1
ATOM 718 C CA . ILE A 1 90 ? -6.77 20.625 -5.812 1 98.56 90 ILE A CA 1
ATOM 719 C C . ILE A 1 90 ? -5.855 21.859 -5.781 1 98.56 90 ILE A C 1
ATOM 721 O O . ILE A 1 90 ? -5.895 22.641 -4.836 1 98.56 90 ILE A O 1
ATOM 725 N N . VAL A 1 91 ? -5.082 22 -6.801 1 97.06 91 VAL A N 1
ATOM 726 C CA . VAL A 1 91 ? -4.137 23.109 -6.867 1 97.06 91 VAL A CA 1
ATOM 727 C C . VAL A 1 91 ? -4.891 24.438 -6.805 1 97.06 91 VAL A C 1
ATOM 729 O O . VAL A 1 91 ? -4.523 25.328 -6.039 1 97.06 91 VAL A O 1
ATOM 732 N N . ARG A 1 92 ? -5.938 24.531 -7.555 1 97.94 92 ARG A N 1
ATOM 733 C CA . ARG A 1 92 ? -6.742 25.75 -7.586 1 97.94 92 ARG A CA 1
ATOM 734 C C . ARG A 1 92 ? -7.375 26.031 -6.227 1 97.94 92 ARG A C 1
ATOM 736 O O . ARG A 1 92 ? -7.367 27.156 -5.75 1 97.94 92 ARG A O 1
ATOM 743 N N . VAL A 1 93 ? -7.895 25.031 -5.664 1 98.56 93 VAL A N 1
ATOM 744 C CA . VAL A 1 93 ? -8.617 25.188 -4.406 1 98.56 93 VAL A CA 1
ATOM 745 C C . VAL A 1 93 ? -7.633 25.531 -3.289 1 98.56 93 VAL A C 1
ATOM 747 O O . VAL A 1 93 ? -7.945 26.344 -2.41 1 98.56 93 VAL A O 1
ATOM 750 N N . VAL A 1 94 ? -6.445 24.938 -3.27 1 98.06 94 VAL A N 1
ATOM 751 C CA . VAL A 1 94 ? -5.469 25.234 -2.227 1 98.06 94 VAL A CA 1
ATOM 752 C C . VAL A 1 94 ? -4.977 26.672 -2.365 1 98.06 94 VAL A C 1
ATOM 754 O O . VAL A 1 94 ? -4.707 27.344 -1.366 1 98.06 94 VAL A O 1
ATOM 757 N N . GLU A 1 95 ? -4.895 27.156 -3.605 1 97.38 95 GLU A N 1
ATOM 758 C CA . GLU A 1 95 ? -4.59 28.562 -3.795 1 97.38 95 GLU A CA 1
ATOM 759 C C . GLU A 1 95 ? -5.676 29.453 -3.182 1 97.38 95 GLU A C 1
ATOM 761 O O . GLU A 1 95 ? -5.375 30.484 -2.576 1 97.38 95 GLU A O 1
ATOM 766 N N . HIS A 1 96 ? -6.887 29.078 -3.383 1 98.19 96 HIS A N 1
ATOM 767 C CA . HIS A 1 96 ? -7.988 29.797 -2.76 1 98.19 96 HIS A CA 1
ATOM 768 C C . HIS A 1 96 ? -7.914 29.703 -1.239 1 98.19 96 HIS A C 1
ATOM 770 O O . HIS A 1 96 ? -8.148 30.703 -0.543 1 98.19 96 HIS A O 1
ATOM 776 N N . VAL A 1 97 ? -7.594 28.531 -0.7 1 98.38 97 VAL A N 1
ATOM 777 C CA . VAL A 1 97 ? -7.422 28.344 0.736 1 98.38 97 VAL A CA 1
ATOM 778 C C . VAL A 1 97 ? -6.363 29.312 1.266 1 98.38 97 VAL A C 1
ATOM 780 O O . VAL A 1 97 ? -6.547 29.922 2.314 1 98.38 97 VAL A O 1
ATOM 783 N N . LYS A 1 98 ? -5.289 29.422 0.569 1 97.19 98 LYS A N 1
ATOM 784 C CA . LYS A 1 98 ? -4.211 30.344 0.941 1 97.19 98 LYS A CA 1
ATOM 785 C C . LYS A 1 98 ? -4.723 31.766 1.068 1 97.19 98 LYS A C 1
ATOM 787 O O . LYS A 1 98 ? -4.332 32.5 1.987 1 97.19 98 LYS A O 1
ATOM 792 N N . SER A 1 99 ? -5.605 32.125 0.21 1 97.38 99 SER A N 1
ATOM 793 C CA . SER A 1 99 ? -6.129 33.5 0.198 1 97.38 99 SER A CA 1
ATOM 794 C C . SER A 1 99 ? -7.059 33.719 1.381 1 97.38 99 SER A C 1
ATOM 796 O O . SER A 1 99 ? -7.363 34.875 1.711 1 97.38 99 SER A O 1
ATOM 798 N N . LEU A 1 100 ? -7.551 32.688 1.987 1 97.38 100 LEU A N 1
ATOM 799 C CA . LEU A 1 100 ? -8.461 32.812 3.121 1 97.38 100 LEU A CA 1
ATOM 800 C C . LEU A 1 100 ? -7.688 32.969 4.426 1 97.38 100 LEU A C 1
ATOM 802 O O . LEU A 1 100 ? -8.273 33.344 5.453 1 97.38 100 LEU A O 1
ATOM 806 N N . LEU A 1 101 ? -6.406 32.719 4.41 1 97.56 101 LEU A N 1
ATOM 807 C CA . LEU A 1 101 ? -5.582 32.812 5.609 1 97.56 101 LEU A CA 1
ATOM 808 C C . LEU A 1 101 ? -5.215 34.25 5.91 1 97.56 101 LEU A C 1
ATOM 810 O O . LEU A 1 101 ? -5.133 35.094 4.996 1 97.56 101 LEU A O 1
ATOM 814 N N . SER A 1 102 ? -4.938 34.594 7.141 1 95.62 102 SER A N 1
ATOM 815 C CA . SER A 1 102 ? -4.336 35.875 7.48 1 95.62 102 SER A CA 1
ATOM 816 C C . SER A 1 102 ? -2.928 36 6.91 1 95.62 102 SER A C 1
ATOM 818 O O . SER A 1 102 ? -2.242 35 6.719 1 95.62 102 SER A O 1
ATOM 820 N N . PRO A 1 103 ? -2.428 37.094 6.488 1 90.56 103 PRO A N 1
ATOM 821 C CA . PRO A 1 103 ? -1.174 37.312 5.758 1 90.56 103 PRO A CA 1
ATOM 822 C C . PRO A 1 103 ? -0.002 36.531 6.375 1 90.56 103 PRO A C 1
ATOM 824 O O . PRO A 1 103 ? 0.82 35.969 5.652 1 90.56 103 PRO A O 1
ATOM 827 N N . ASP A 1 104 ? 0.114 36.406 7.594 1 90.75 104 ASP A N 1
ATOM 828 C CA . ASP A 1 104 ? 1.293 35.781 8.18 1 90.75 104 ASP A CA 1
ATOM 829 C C . ASP A 1 104 ? 0.96 34.375 8.719 1 90.75 104 ASP A C 1
ATOM 831 O O . ASP A 1 104 ? 1.812 33.719 9.32 1 90.75 104 ASP A O 1
ATOM 835 N N . ALA A 1 105 ? -0.199 34 8.312 1 95.94 105 ALA A N 1
ATOM 836 C CA . ALA A 1 105 ? -0.601 32.688 8.867 1 95.94 105 ALA A CA 1
ATOM 837 C C . ALA A 1 105 ? -0.281 31.562 7.895 1 95.94 105 ALA A C 1
ATOM 839 O O . ALA A 1 105 ? -0.27 31.766 6.676 1 95.94 105 ALA A O 1
ATOM 840 N N . GLY A 1 106 ? 0.125 30.438 8.352 1 97.81 106 GLY A N 1
ATOM 841 C CA . GLY A 1 106 ? 0.149 29.188 7.617 1 97.81 106 GLY A CA 1
ATOM 842 C C . GLY A 1 106 ? -1.016 28.266 7.953 1 97.81 106 GLY A C 1
ATOM 843 O O . GLY A 1 106 ? -2.045 28.734 8.453 1 97.81 106 GLY A O 1
ATOM 844 N N . LEU A 1 107 ? -0.907 27.047 7.547 1 98.56 107 LEU A N 1
ATOM 845 C CA . LEU A 1 107 ? -1.893 26.031 7.875 1 98.56 107 LEU A CA 1
ATOM 846 C C . LEU A 1 107 ? -1.419 25.172 9.047 1 98.56 107 LEU A C 1
ATOM 848 O O . LEU A 1 107 ? -0.394 24.5 8.953 1 98.56 107 LEU A O 1
ATOM 852 N N . TRP A 1 108 ? -2.145 25.266 10.125 1 98.75 108 TRP A N 1
ATOM 853 C CA . TRP A 1 108 ? -1.793 24.469 11.289 1 98.75 108 TRP A CA 1
ATOM 854 C C . TRP A 1 108 ? -1.938 22.984 11 1 98.75 108 TRP A C 1
ATOM 856 O O . TRP A 1 108 ? -1.103 22.172 11.414 1 98.75 108 TRP A O 1
ATOM 866 N N . ALA A 1 109 ? -3.051 22.672 10.273 1 98.94 109 ALA A N 1
ATOM 867 C CA . ALA A 1 109 ? -3.248 21.266 9.953 1 98.94 109 ALA A CA 1
ATOM 868 C C . ALA A 1 109 ? -3.998 21.094 8.641 1 98.94 109 ALA A C 1
ATOM 870 O O . ALA A 1 109 ? -4.867 21.906 8.305 1 98.94 109 ALA A O 1
ATOM 871 N N . VAL A 1 110 ? -3.605 20.141 7.914 1 98.94 110 VAL A N 1
ATOM 872 C CA . VAL A 1 110 ? -4.418 19.609 6.828 1 98.94 110 VAL A CA 1
ATOM 873 C C . VAL A 1 110 ? -4.891 18.203 7.188 1 98.94 110 VAL A C 1
ATOM 875 O O . VAL A 1 110 ? -4.094 17.359 7.609 1 98.94 110 VAL A O 1
ATOM 878 N N . VAL A 1 111 ? -6.195 18 7.164 1 98.94 111 VAL A N 1
ATOM 879 C CA . VAL A 1 111 ? -6.812 16.703 7.445 1 98.94 111 VAL A CA 1
ATOM 880 C C . VAL A 1 111 ? -7.359 16.094 6.156 1 98.94 111 VAL A C 1
ATOM 882 O O . VAL A 1 111 ? -8.375 16.562 5.625 1 98.94 111 VAL A O 1
ATOM 885 N N . ASN A 1 112 ? -6.668 15.102 5.684 1 98.94 112 ASN A N 1
ATOM 886 C CA . ASN A 1 112 ? -7.141 14.352 4.527 1 98.94 112 ASN A CA 1
ATOM 887 C C . ASN A 1 112 ? -8.148 13.273 4.934 1 98.94 112 ASN A C 1
ATOM 889 O O . ASN A 1 112 ? -7.762 12.141 5.23 1 98.94 112 ASN A O 1
ATOM 893 N N . ASN A 1 113 ? -9.398 13.656 4.84 1 98.75 113 ASN A N 1
ATOM 894 C CA . ASN A 1 113 ? -10.469 12.789 5.309 1 98.75 113 ASN A CA 1
ATOM 895 C C . ASN A 1 113 ? -11.281 12.219 4.148 1 98.75 113 ASN A C 1
ATOM 897 O O . ASN A 1 113 ? -11.984 11.219 4.301 1 98.75 113 ASN A O 1
ATOM 901 N N . ALA A 1 114 ? -11.203 12.906 2.988 1 98.5 114 ALA A N 1
ATOM 902 C CA . ALA A 1 114 ? -11.961 12.422 1.837 1 98.5 114 ALA A CA 1
ATOM 903 C C . ALA A 1 114 ? -11.586 10.984 1.496 1 98.5 114 ALA A C 1
ATOM 905 O O . ALA A 1 114 ? -10.406 10.633 1.501 1 98.5 114 ALA A O 1
ATOM 906 N N . GLY A 1 115 ? -12.57 10.148 1.258 1 97.19 115 GLY A N 1
ATOM 907 C CA . GLY A 1 115 ? -12.344 8.758 0.906 1 97.19 115 GLY A CA 1
ATOM 908 C C . GLY A 1 115 ? -13.602 8.055 0.414 1 97.19 115 GLY A C 1
ATOM 909 O O . GLY A 1 115 ? -14.711 8.508 0.685 1 97.19 115 GLY A O 1
ATOM 910 N N . ILE A 1 116 ? -13.398 7 -0.287 1 96.81 116 ILE A N 1
ATOM 911 C CA . ILE A 1 116 ? -14.5 6.168 -0.757 1 96.81 116 ILE A CA 1
ATOM 912 C C . ILE A 1 116 ? -14.164 4.695 -0.521 1 96.81 116 ILE A C 1
ATOM 914 O O . ILE A 1 116 ? -13 4.332 -0.358 1 96.81 116 ILE A O 1
ATOM 918 N N . GLY A 1 117 ? -15.234 3.912 -0.512 1 95.56 117 GLY A N 1
ATOM 919 C CA . GLY A 1 117 ? -15.031 2.473 -0.425 1 95.56 117 GLY A CA 1
ATOM 920 C C . GLY A 1 117 ? -14.539 1.859 -1.722 1 95.56 117 GLY A C 1
ATOM 921 O O . GLY A 1 117 ? -13.836 0.848 -1.707 1 95.56 117 GLY A O 1
ATOM 922 N N . GLY A 1 118 ? -14.984 2.477 -2.818 1 95.19 118 GLY A N 1
ATOM 923 C CA . GLY A 1 118 ? -14.523 2.029 -4.125 1 95.19 118 GLY A CA 1
ATOM 924 C C . GLY A 1 118 ? -15.219 0.765 -4.598 1 95.19 118 GLY A C 1
ATOM 925 O O . GLY A 1 118 ? -16.219 0.342 -4.012 1 95.19 118 GLY A O 1
ATOM 926 N N . PRO A 1 119 ? -14.727 0.189 -5.707 1 95.62 119 PRO A N 1
ATOM 927 C CA . PRO A 1 119 ? -15.266 -1.052 -6.27 1 95.62 119 PRO A CA 1
ATOM 928 C C . PRO A 1 119 ? -15.18 -2.227 -5.301 1 95.62 119 PRO A C 1
ATOM 930 O O . PRO A 1 119 ? -14.188 -2.365 -4.582 1 95.62 119 PRO A O 1
ATOM 933 N N . VAL A 1 120 ? -16.266 -2.992 -5.305 1 95.06 120 VAL A N 1
ATOM 934 C CA . VAL A 1 120 ? -16.344 -4.18 -4.461 1 95.06 120 VAL A CA 1
ATOM 935 C C . VAL A 1 120 ? -16.453 -5.43 -5.328 1 95.06 120 VAL A C 1
ATOM 937 O O . VAL A 1 120 ? -17.531 -5.719 -5.875 1 95.06 120 VAL A O 1
ATOM 940 N N . GLY A 1 121 ? -15.438 -6.145 -5.516 1 94.31 121 GLY A N 1
ATOM 941 C CA . GLY A 1 121 ? -15.398 -7.359 -6.316 1 94.31 121 GLY A CA 1
ATOM 942 C C . GLY A 1 121 ? -14.086 -8.117 -6.18 1 94.31 121 GLY A C 1
ATOM 943 O O . GLY A 1 121 ? -13.125 -7.602 -5.609 1 94.31 121 GLY A O 1
ATOM 944 N N . TYR A 1 122 ? -14.109 -9.312 -6.664 1 95.62 122 TYR A N 1
ATOM 945 C CA . TYR A 1 122 ? -12.898 -10.117 -6.715 1 95.62 122 TYR A CA 1
ATOM 946 C C . TYR A 1 122 ? -11.945 -9.602 -7.785 1 95.62 122 TYR A C 1
ATOM 948 O O . TYR A 1 122 ? -12.375 -9.023 -8.789 1 95.62 122 TYR A O 1
ATOM 956 N N . SER A 1 123 ? -10.727 -9.82 -7.613 1 95.56 123 SER A N 1
ATOM 957 C CA . SER A 1 123 ? -9.672 -9.32 -8.492 1 95.56 123 SER A CA 1
ATOM 958 C C . SER A 1 123 ? -9.914 -9.734 -9.938 1 95.56 123 SER A C 1
ATOM 960 O O . SER A 1 123 ? -9.625 -8.969 -10.859 1 95.56 123 SER A O 1
ATOM 962 N N . GLU A 1 124 ? -10.453 -10.883 -10.109 1 95.62 124 GLU A N 1
ATOM 963 C CA . GLU A 1 124 ? -10.672 -11.414 -11.453 1 95.62 124 GLU A CA 1
ATOM 964 C C . GLU A 1 124 ? -11.727 -10.602 -12.203 1 95.62 124 GLU A C 1
ATOM 966 O O . GLU A 1 124 ? -11.805 -10.656 -13.43 1 95.62 124 GLU A O 1
ATOM 971 N N . CYS A 1 125 ? -12.531 -9.812 -11.469 1 96.62 125 CYS A N 1
ATOM 972 C CA . CYS A 1 125 ? -13.656 -9.102 -12.07 1 96.62 125 CYS A CA 1
ATOM 973 C C . CYS A 1 125 ? -13.367 -7.605 -12.164 1 96.62 125 CYS A C 1
ATOM 975 O O . CYS A 1 125 ? -14.211 -6.832 -12.625 1 96.62 125 CYS A O 1
ATOM 977 N N . LEU A 1 126 ? -12.18 -7.195 -11.781 1 96.88 126 LEU A N 1
ATOM 978 C CA . LEU A 1 126 ? -11.859 -5.773 -11.695 1 96.88 126 LEU A CA 1
ATOM 979 C C . LEU A 1 126 ? -10.859 -5.375 -12.766 1 96.88 126 LEU A C 1
ATOM 981 O O . LEU A 1 126 ? -9.922 -6.121 -13.055 1 96.88 126 LEU A O 1
ATOM 985 N N . SER A 1 127 ? -11.047 -4.246 -13.352 1 95.25 127 SER A N 1
ATOM 986 C CA . SER A 1 127 ? -10.109 -3.67 -14.305 1 95.25 127 SER A CA 1
ATOM 987 C C . SER A 1 127 ? -9.141 -2.707 -13.625 1 95.25 127 SER A C 1
ATOM 989 O O . SER A 1 127 ? -9.352 -2.332 -12.461 1 95.25 127 SER A O 1
ATOM 991 N N . ARG A 1 128 ? -8.141 -2.33 -14.367 1 96.31 128 ARG A N 1
ATOM 992 C CA . ARG A 1 128 ? -7.215 -1.325 -13.844 1 96.31 128 ARG A CA 1
ATOM 993 C C . ARG A 1 128 ? -7.945 -0.03 -13.508 1 96.31 128 ARG A C 1
ATOM 995 O O . ARG A 1 128 ? -7.621 0.637 -12.523 1 96.31 128 ARG A O 1
ATOM 1002 N N . ALA A 1 129 ? -8.875 0.319 -14.32 1 96.44 129 ALA A N 1
ATOM 1003 C CA . ALA A 1 129 ? -9.648 1.538 -14.109 1 96.44 129 ALA A CA 1
ATOM 1004 C C . ALA A 1 129 ? -10.406 1.48 -12.789 1 96.44 129 ALA A C 1
ATOM 1006 O O . ALA A 1 129 ? -10.586 2.502 -12.125 1 96.44 129 ALA A O 1
ATOM 1007 N N . ASP A 1 130 ? -10.867 0.331 -12.438 1 97.19 130 ASP A N 1
ATOM 1008 C CA . ASP A 1 130 ? -11.586 0.163 -11.18 1 97.19 130 ASP A CA 1
ATOM 1009 C C . ASP A 1 130 ? -10.664 0.442 -9.992 1 97.19 130 ASP A C 1
ATOM 1011 O O . ASP A 1 130 ? -11.07 1.109 -9.031 1 97.19 130 ASP A O 1
ATOM 1015 N N . TYR A 1 131 ? -9.461 -0.074 -10.062 1 98.19 131 TYR A N 1
ATOM 1016 C CA . TYR A 1 131 ? -8.492 0.209 -9.008 1 98.19 131 TYR A CA 1
ATOM 1017 C C . TYR A 1 131 ? -8.195 1.701 -8.922 1 98.19 131 TYR A C 1
ATOM 1019 O O . TYR A 1 131 ? -8.164 2.273 -7.828 1 98.19 131 TYR A O 1
ATOM 1027 N N . LEU A 1 132 ? -8.008 2.293 -10.07 1 98.06 132 LEU A N 1
ATOM 1028 C CA . LEU A 1 132 ? -7.625 3.701 -10.141 1 98.06 132 LEU A CA 1
ATOM 1029 C C . LEU A 1 132 ? -8.734 4.59 -9.586 1 98.06 132 LEU A C 1
ATOM 1031 O O . LEU A 1 132 ? -8.461 5.633 -8.992 1 98.06 132 LEU A O 1
ATOM 1035 N N . GLU A 1 133 ? -9.977 4.188 -9.797 1 97.56 133 GLU A N 1
ATOM 1036 C CA . GLU A 1 133 ? -11.094 4.945 -9.242 1 97.56 133 GLU A CA 1
ATOM 1037 C C . GLU A 1 133 ? -10.938 5.133 -7.734 1 97.56 133 GLU A C 1
ATOM 1039 O O . GLU A 1 133 ? -11.109 6.242 -7.219 1 97.56 133 GLU A O 1
ATOM 1044 N N . CYS A 1 134 ? -10.609 4.109 -7.09 1 97.94 134 CYS A N 1
ATOM 1045 C CA . CYS A 1 134 ? -10.43 4.137 -5.645 1 97.94 134 CYS A CA 1
ATOM 1046 C C . CYS A 1 134 ? -9.141 4.859 -5.27 1 97.94 134 CYS A C 1
ATOM 1048 O O . CYS A 1 134 ? -9.141 5.695 -4.363 1 97.94 134 CYS A O 1
ATOM 1050 N N . LEU A 1 135 ? -8.062 4.617 -5.945 1 98.75 135 LEU A N 1
ATOM 1051 C CA . LEU A 1 135 ? -6.758 5.203 -5.648 1 98.75 135 LEU A CA 1
ATOM 1052 C C . LEU A 1 135 ? -6.773 6.711 -5.867 1 98.75 135 LEU A C 1
ATOM 1054 O O . LEU A 1 135 ? -6.105 7.457 -5.145 1 98.75 135 LEU A O 1
ATOM 1058 N N . ASN A 1 136 ? -7.512 7.164 -6.855 1 98.75 136 ASN A N 1
ATOM 1059 C CA . ASN A 1 136 ? -7.562 8.586 -7.18 1 98.75 136 ASN A CA 1
ATOM 1060 C C . ASN A 1 136 ? -8.102 9.406 -6.012 1 98.75 136 ASN A C 1
ATOM 1062 O O . ASN A 1 136 ? -7.672 10.547 -5.805 1 98.75 136 ASN A O 1
ATOM 1066 N N . VAL A 1 137 ? -8.945 8.836 -5.277 1 98.69 137 VAL A N 1
ATOM 1067 C CA . VAL A 1 137 ? -9.555 9.555 -4.16 1 98.69 137 VAL A CA 1
ATOM 1068 C C . VAL A 1 137 ? -8.781 9.258 -2.877 1 98.69 137 VAL A C 1
ATOM 1070 O O . VAL A 1 137 ? -8.242 10.164 -2.242 1 98.69 137 VAL A O 1
ATOM 1073 N N . ASN A 1 138 ? -8.609 7.98 -2.541 1 98.75 138 ASN A N 1
ATOM 1074 C CA . ASN A 1 138 ? -8.133 7.566 -1.228 1 98.75 138 ASN A CA 1
ATOM 1075 C C . ASN A 1 138 ? -6.629 7.793 -1.081 1 98.75 138 ASN A C 1
ATOM 1077 O O . ASN A 1 138 ? -6.125 7.945 0.033 1 98.75 138 ASN A O 1
ATOM 1081 N N . LEU A 1 139 ? -5.938 7.762 -2.215 1 98.88 139 LEU A N 1
ATOM 1082 C CA . LEU A 1 139 ? -4.484 7.832 -2.133 1 98.88 139 LEU A CA 1
ATOM 1083 C C . LEU A 1 139 ? -3.961 9.094 -2.805 1 98.88 139 LEU A C 1
ATOM 1085 O O . LEU A 1 139 ? -3.357 9.945 -2.146 1 98.88 139 LEU A O 1
ATOM 1089 N N . PHE A 1 140 ? -4.246 9.242 -4.074 1 98.88 140 PHE A N 1
ATOM 1090 C CA . PHE A 1 140 ? -3.707 10.383 -4.801 1 98.88 140 PHE A CA 1
ATOM 1091 C C . PHE A 1 140 ? -4.324 11.68 -4.293 1 98.88 140 PHE A C 1
ATOM 1093 O O . PHE A 1 140 ? -3.666 12.727 -4.277 1 98.88 140 PHE A O 1
ATOM 1100 N N . GLY A 1 141 ? -5.609 11.625 -3.9 1 98.88 141 GLY A N 1
ATOM 1101 C CA . GLY A 1 141 ? -6.18 12.781 -3.234 1 98.88 141 GLY A CA 1
ATOM 1102 C C . GLY A 1 141 ? -5.383 13.234 -2.025 1 98.88 141 GLY A C 1
ATOM 1103 O O . GLY A 1 141 ? -5.105 14.422 -1.864 1 98.88 141 GLY A O 1
ATOM 1104 N N . VAL A 1 142 ? -4.969 12.281 -1.198 1 98.88 142 VAL A N 1
ATOM 1105 C CA . VAL A 1 142 ? -4.168 12.547 -0.008 1 98.88 142 VAL A CA 1
ATOM 1106 C C . VAL A 1 142 ? -2.818 13.141 -0.413 1 98.88 142 VAL A C 1
ATOM 1108 O O . VAL A 1 142 ? -2.385 14.148 0.145 1 98.88 142 VAL A O 1
ATOM 1111 N N . ILE A 1 143 ? -2.17 12.555 -1.389 1 98.81 143 ILE A N 1
ATOM 1112 C CA . ILE A 1 143 ? -0.836 12.953 -1.825 1 98.81 143 ILE A CA 1
ATOM 1113 C C . ILE A 1 143 ? -0.88 14.367 -2.402 1 98.81 143 ILE A C 1
ATOM 1115 O O . ILE A 1 143 ? -0.083 15.227 -2.018 1 98.81 143 ILE A O 1
ATOM 1119 N N . ASP A 1 144 ? -1.841 14.602 -3.271 1 98.69 144 ASP A N 1
ATOM 1120 C CA . ASP A 1 144 ? -1.915 15.867 -3.994 1 98.69 144 ASP A CA 1
ATOM 1121 C C . ASP A 1 144 ? -2.289 17.016 -3.057 1 98.69 144 ASP A C 1
ATOM 1123 O O . ASP A 1 144 ? -1.714 18.094 -3.135 1 98.69 144 ASP A O 1
ATOM 1127 N N . VAL A 1 145 ? -3.248 16.781 -2.213 1 98.88 145 VAL A N 1
ATOM 1128 C CA . VAL A 1 145 ? -3.646 17.828 -1.264 1 98.88 145 VAL A CA 1
ATOM 1129 C C . VAL A 1 145 ? -2.482 18.141 -0.328 1 98.88 145 VAL A C 1
ATOM 1131 O O . VAL A 1 145 ? -2.176 19.312 -0.086 1 98.88 145 VAL A O 1
ATOM 1134 N N . THR A 1 146 ? -1.868 17.109 0.197 1 98.88 146 THR A N 1
ATOM 1135 C CA . THR A 1 146 ? -0.743 17.297 1.105 1 98.88 146 THR A CA 1
ATOM 1136 C C . THR A 1 146 ? 0.376 18.078 0.43 1 98.88 146 THR A C 1
ATOM 1138 O O . THR A 1 146 ? 0.893 19.047 0.997 1 98.88 146 THR A O 1
ATOM 1141 N N . LYS A 1 147 ? 0.721 17.625 -0.761 1 98 147 LYS A N 1
ATOM 1142 C CA . LYS A 1 147 ? 1.782 18.297 -1.505 1 98 147 LYS A CA 1
ATOM 1143 C C . LYS A 1 147 ? 1.475 19.781 -1.681 1 98 147 LYS A C 1
ATOM 1145 O O . LYS A 1 147 ? 2.336 20.641 -1.443 1 98 147 LYS A O 1
ATOM 1150 N N . ALA A 1 148 ? 0.276 20.078 -2.061 1 97.88 148 ALA A N 1
ATOM 1151 C CA . ALA A 1 148 ? -0.125 21.453 -2.328 1 97.88 148 ALA A CA 1
ATOM 1152 C C . ALA A 1 148 ? -0.106 22.297 -1.05 1 97.88 148 ALA A C 1
ATOM 1154 O O . ALA A 1 148 ? 0.153 23.5 -1.092 1 97.88 148 ALA A O 1
ATOM 1155 N N . CYS A 1 149 ? -0.316 21.703 0.081 1 98.31 149 CYS A N 1
ATOM 1156 C CA . CYS A 1 149 ? -0.459 22.422 1.34 1 98.31 149 CYS A CA 1
ATOM 1157 C C . CYS A 1 149 ? 0.869 22.5 2.084 1 98.31 149 CYS A C 1
ATOM 1159 O O . CYS A 1 149 ? 1.014 23.266 3.035 1 98.31 149 CYS A O 1
ATOM 1161 N N . LEU A 1 150 ? 1.865 21.719 1.708 1 97.75 150 LEU A N 1
ATOM 1162 C CA . LEU A 1 150 ? 3.072 21.5 2.498 1 97.75 150 LEU A CA 1
ATOM 1163 C C . LEU A 1 150 ? 3.785 22.828 2.77 1 97.75 150 LEU A C 1
ATOM 1165 O O . LEU A 1 150 ? 4.246 23.062 3.887 1 97.75 150 LEU A O 1
ATOM 1169 N N . PRO A 1 151 ? 3.859 23.766 1.756 1 95.88 151 PRO A N 1
ATOM 1170 C CA . PRO A 1 151 ? 4.504 25.047 2.074 1 95.88 151 PRO A CA 1
ATOM 1171 C C . PRO A 1 151 ? 3.771 25.828 3.17 1 95.88 151 PRO A C 1
ATOM 1173 O O . PRO A 1 151 ? 4.41 26.438 4.031 1 95.88 151 PRO A O 1
ATOM 1176 N N . LEU A 1 152 ? 2.471 25.781 3.193 1 97.69 152 LEU A N 1
ATOM 1177 C CA . LEU A 1 152 ? 1.676 26.469 4.211 1 97.69 152 LEU A CA 1
ATOM 1178 C C . LEU A 1 152 ? 1.829 25.781 5.566 1 97.69 152 LEU A C 1
ATOM 1180 O O . LEU A 1 152 ? 1.835 26.453 6.602 1 97.69 152 LEU A O 1
ATOM 1184 N N . ILE A 1 153 ? 1.935 24.484 5.543 1 98.31 153 ILE A N 1
ATOM 1185 C CA . ILE A 1 153 ? 2.125 23.719 6.77 1 98.31 153 ILE A CA 1
ATOM 1186 C C . ILE A 1 153 ? 3.502 24.016 7.359 1 98.31 153 ILE A C 1
ATOM 1188 O O . ILE A 1 153 ? 3.648 24.156 8.578 1 98.31 153 ILE A O 1
ATOM 1192 N N . ARG A 1 154 ? 4.465 24.047 6.488 1 96.25 154 ARG A N 1
ATOM 1193 C CA . ARG A 1 154 ? 5.82 24.375 6.93 1 96.25 154 ARG A CA 1
ATOM 1194 C C . ARG A 1 154 ? 5.863 25.75 7.594 1 96.25 154 ARG A C 1
ATOM 1196 O O . ARG A 1 154 ? 6.512 25.922 8.625 1 96.25 154 ARG A O 1
ATOM 1203 N N . LYS A 1 155 ? 5.172 26.703 6.988 1 95.5 155 LYS A N 1
ATOM 1204 C CA . LYS A 1 155 ? 5.117 28.062 7.523 1 95.5 155 LYS A CA 1
ATOM 1205 C C . LYS A 1 155 ? 4.555 28.062 8.938 1 95.5 155 LYS A C 1
ATOM 1207 O O . LYS A 1 155 ? 5.027 28.828 9.797 1 95.5 155 LYS A O 1
ATOM 1212 N N . ALA A 1 156 ? 3.639 27.203 9.234 1 97.25 156 ALA A N 1
ATOM 1213 C CA . ALA A 1 156 ? 2.969 27.172 10.531 1 97.25 156 ALA A CA 1
ATOM 1214 C C . ALA A 1 156 ? 3.629 26.172 11.469 1 97.25 156 ALA A C 1
ATOM 1216 O O . ALA A 1 156 ? 3.248 26.062 12.641 1 97.25 156 ALA A O 1
ATOM 1217 N N . ARG A 1 157 ? 4.629 25.422 10.914 1 96.44 157 ARG A N 1
ATOM 1218 C CA . ARG A 1 157 ? 5.156 24.281 11.664 1 96.44 157 ARG A CA 1
ATOM 1219 C C . ARG A 1 157 ? 4.027 23.391 12.18 1 96.44 157 ARG A C 1
ATOM 1221 O O . ARG A 1 157 ? 3.963 23.094 13.375 1 96.44 157 ARG A O 1
ATOM 1228 N N . GLY A 1 158 ? 3.162 23.031 11.227 1 98.31 158 GLY A N 1
ATOM 1229 C CA . GLY A 1 158 ? 1.914 22.359 11.555 1 98.31 158 GLY A CA 1
ATOM 1230 C C . GLY A 1 158 ? 1.974 20.859 11.352 1 98.31 158 GLY A C 1
ATOM 1231 O O . GLY A 1 158 ? 2.998 20.219 11.617 1 98.31 158 GLY A O 1
ATOM 1232 N N . ARG A 1 159 ? 0.755 20.25 10.992 1 98.5 159 ARG A N 1
ATOM 1233 C CA . ARG A 1 159 ? 0.731 18.797 10.93 1 98.5 159 ARG A CA 1
ATOM 1234 C C . ARG A 1 159 ? -0.193 18.312 9.82 1 98.5 159 ARG A C 1
ATOM 1236 O O . ARG A 1 159 ? -1.099 19.031 9.398 1 98.5 159 ARG A O 1
ATOM 1243 N N . VAL A 1 160 ? 0.129 17.203 9.305 1 98.94 160 VAL A N 1
ATOM 1244 C CA . VAL A 1 160 ? -0.678 16.469 8.336 1 98.94 160 VAL A CA 1
ATOM 1245 C C . VAL A 1 160 ? -1.377 15.297 9.031 1 98.94 160 VAL A C 1
ATOM 1247 O O . VAL A 1 160 ? -0.745 14.539 9.773 1 98.94 160 VAL A O 1
ATOM 1250 N N . VAL A 1 161 ? -2.699 15.195 8.891 1 98.94 161 VAL A N 1
ATOM 1251 C CA . VAL A 1 161 ? -3.48 14.102 9.445 1 98.94 161 VAL A CA 1
ATOM 1252 C C . VAL A 1 161 ? -4.188 13.344 8.32 1 98.94 161 VAL A C 1
ATOM 1254 O O . VAL A 1 161 ? -5.012 13.906 7.609 1 98.94 161 VAL A O 1
ATOM 1257 N N . ASN A 1 162 ? -3.832 12.094 8.141 1 98.94 162 ASN A N 1
ATOM 1258 C CA . ASN A 1 162 ? -4.383 11.266 7.066 1 98.94 162 ASN A CA 1
ATOM 1259 C C . ASN A 1 162 ? -5.285 10.164 7.613 1 98.94 162 ASN A C 1
ATOM 1261 O O . ASN A 1 162 ? -5.016 9.609 8.68 1 98.94 162 ASN A O 1
ATOM 1265 N N . ILE A 1 163 ? -6.293 9.859 6.867 1 98.5 163 ILE A N 1
ATOM 1266 C CA . ILE A 1 163 ? -7.191 8.781 7.266 1 98.5 163 ILE A CA 1
ATOM 1267 C C . ILE A 1 163 ? -6.848 7.512 6.484 1 98.5 163 ILE A C 1
ATOM 1269 O O . ILE A 1 163 ? -7.027 7.457 5.266 1 98.5 163 ILE A O 1
ATOM 1273 N N . ALA A 1 164 ? -6.34 6.559 7.16 1 97.94 164 ALA A N 1
ATOM 1274 C CA . ALA A 1 164 ? -6.141 5.219 6.613 1 97.94 164 ALA A CA 1
ATOM 1275 C C . ALA A 1 164 ? -7.293 4.293 6.996 1 97.94 164 ALA A C 1
ATOM 1277 O O . ALA A 1 164 ? -8.461 4.621 6.777 1 97.94 164 ALA A O 1
ATOM 1278 N N . SER A 1 165 ? -7.047 3.102 7.461 1 97.19 165 SER A N 1
ATOM 1279 C CA . SER A 1 165 ? -7.973 2.051 7.863 1 97.19 165 SER A CA 1
ATOM 1280 C C . SER A 1 165 ? -7.242 0.891 8.531 1 97.19 165 SER A C 1
ATOM 1282 O O . SER A 1 165 ? -6.023 0.75 8.375 1 97.19 165 SER A O 1
ATOM 1284 N N . MET A 1 166 ? -7.992 0.151 9.328 1 95.94 166 MET A N 1
ATOM 1285 C CA . MET A 1 166 ? -7.41 -1.121 9.75 1 95.94 166 MET A CA 1
ATOM 1286 C C . MET A 1 166 ? -6.98 -1.946 8.539 1 95.94 166 MET A C 1
ATOM 1288 O O . MET A 1 166 ? -6.02 -2.715 8.617 1 95.94 166 MET A O 1
ATOM 1292 N N . PHE A 1 167 ? -7.59 -1.703 7.383 1 95.88 167 PHE A N 1
ATOM 1293 C CA . PHE A 1 167 ? -7.293 -2.438 6.156 1 95.88 167 PHE A CA 1
ATOM 1294 C C . PHE A 1 167 ? -6.059 -1.868 5.469 1 95.88 167 PHE A C 1
ATOM 1296 O O . PHE A 1 167 ? -5.688 -2.311 4.379 1 95.88 167 PHE A O 1
ATOM 1303 N N . GLY A 1 168 ? -5.438 -0.95 6.109 1 96.56 168 GLY A N 1
ATOM 1304 C CA . GLY A 1 168 ? -4.113 -0.512 5.707 1 96.56 168 GLY A CA 1
ATOM 1305 C C . GLY A 1 168 ? -2.998 -1.348 6.309 1 96.56 168 GLY A C 1
ATOM 1306 O O . GLY A 1 168 ? -1.827 -1.175 5.961 1 96.56 168 GLY A O 1
ATOM 1307 N N . ARG A 1 169 ? -3.414 -2.322 7.207 1 94.06 169 ARG A N 1
ATOM 1308 C CA . ARG A 1 169 ? -2.445 -3.172 7.895 1 94.06 169 ARG A CA 1
ATOM 1309 C C . ARG A 1 169 ? -2.752 -4.648 7.664 1 94.06 169 ARG A C 1
ATOM 1311 O O . ARG A 1 169 ? -1.873 -5.5 7.812 1 94.06 169 ARG A O 1
ATOM 1318 N N . ILE A 1 170 ? -3.963 -4.895 7.398 1 94.31 170 ILE A N 1
ATOM 1319 C CA . ILE A 1 170 ? -4.414 -6.246 7.09 1 94.31 170 ILE A CA 1
ATOM 1320 C C . ILE A 1 170 ? -5.387 -6.211 5.914 1 94.31 170 ILE A C 1
ATOM 1322 O O . ILE A 1 170 ? -6.387 -5.488 5.953 1 94.31 170 ILE A O 1
ATOM 1326 N N . SER A 1 171 ? -5.113 -6.996 4.953 1 93 171 SER A N 1
ATOM 1327 C CA . SER A 1 171 ? -5.918 -6.938 3.74 1 93 171 SER A CA 1
ATOM 1328 C C . SER A 1 171 ? -7.141 -7.844 3.846 1 93 171 SER A C 1
ATOM 1330 O O . SER A 1 171 ? -7.086 -8.898 4.473 1 93 171 SER A O 1
ATOM 1332 N N . SER A 1 172 ? -8.156 -7.344 3.359 1 88.56 172 SER A N 1
ATOM 1333 C CA . SER A 1 172 ? -9.391 -8.086 3.137 1 88.56 172 SER A CA 1
ATOM 1334 C C . SER A 1 172 ? -9.953 -7.824 1.744 1 88.56 172 SER A C 1
ATOM 1336 O O . SER A 1 172 ? -9.273 -7.238 0.897 1 88.56 172 SER A O 1
ATOM 1338 N N . ILE A 1 173 ? -11.102 -8.32 1.429 1 81.44 173 ILE A N 1
ATOM 1339 C CA . ILE A 1 173 ? -11.844 -7.988 0.219 1 81.44 173 ILE A CA 1
ATOM 1340 C C . ILE A 1 173 ? -12.664 -6.719 0.448 1 81.44 173 ILE A C 1
ATOM 1342 O O . ILE A 1 173 ? -13.359 -6.598 1.457 1 81.44 173 ILE A O 1
ATOM 1346 N N . PRO A 1 174 ? -12.453 -5.645 -0.478 1 92.62 174 PRO A N 1
ATOM 1347 C CA . PRO A 1 174 ? -11.898 -5.703 -1.832 1 92.62 174 PRO A CA 1
ATOM 1348 C C . PRO A 1 174 ? -10.477 -5.141 -1.912 1 92.62 174 PRO A C 1
ATOM 1350 O O . PRO A 1 174 ? -10.125 -4.23 -1.153 1 92.62 174 PRO A O 1
ATOM 1353 N N . ALA A 1 175 ? -9.758 -5.547 -2.977 1 97.56 175 ALA A N 1
ATOM 1354 C CA . ALA A 1 175 ? -8.344 -5.219 -3.156 1 97.56 175 ALA A CA 1
ATOM 1355 C C . ALA A 1 175 ? -8.156 -3.725 -3.404 1 97.56 175 ALA A C 1
ATOM 1357 O O . ALA A 1 175 ? -7.223 -3.113 -2.873 1 97.56 175 ALA A O 1
ATOM 1358 N N . PRO A 1 176 ? -9.031 -3.035 -4.207 1 98.12 176 PRO A N 1
ATOM 1359 C CA . PRO A 1 176 ? -8.789 -1.616 -4.473 1 98.12 176 PRO A CA 1
ATOM 1360 C C . PRO A 1 176 ? -8.727 -0.778 -3.197 1 98.12 176 PRO A C 1
ATOM 1362 O O . PRO A 1 176 ? -7.84 0.065 -3.047 1 98.12 176 PRO A O 1
ATOM 1365 N N . TYR A 1 177 ? -9.625 -1.026 -2.287 1 97.88 177 TYR A N 1
ATOM 1366 C CA . TYR A 1 177 ? -9.664 -0.273 -1.038 1 97.88 177 TYR A CA 1
ATOM 1367 C C . TYR A 1 177 ? -8.43 -0.565 -0.19 1 97.88 177 TYR A C 1
ATOM 1369 O O . TYR A 1 177 ? -7.773 0.357 0.297 1 97.88 177 TYR A O 1
ATOM 1377 N N . CYS A 1 178 ? -8.109 -1.825 -0.033 1 98.19 178 CYS A N 1
ATOM 1378 C CA . CYS A 1 178 ? -6.957 -2.207 0.774 1 98.19 178 CYS A CA 1
ATOM 1379 C C . CYS A 1 178 ? -5.672 -1.621 0.202 1 98.19 178 CYS A C 1
ATOM 1381 O O . CYS A 1 178 ? -4.848 -1.077 0.941 1 98.19 178 CYS A O 1
ATOM 1383 N N . ILE A 1 179 ? -5.52 -1.716 -1.09 1 98.75 179 ILE A N 1
ATOM 1384 C CA . ILE A 1 179 ? -4.336 -1.182 -1.752 1 98.75 179 ILE A CA 1
ATOM 1385 C C . ILE A 1 179 ? -4.238 0.322 -1.503 1 98.75 179 ILE A C 1
ATOM 1387 O O . ILE A 1 179 ? -3.16 0.84 -1.207 1 98.75 179 ILE A O 1
ATOM 1391 N N . SER A 1 180 ? -5.352 1.016 -1.61 1 98.69 180 SER A N 1
ATOM 1392 C CA . SER A 1 180 ? -5.348 2.459 -1.4 1 98.69 180 SER A CA 1
ATOM 1393 C C . SER A 1 180 ? -4.938 2.811 0.026 1 98.69 180 SER A C 1
ATOM 1395 O O . SER A 1 180 ? -4.156 3.736 0.243 1 98.69 180 SER A O 1
ATOM 1397 N N . LYS A 1 181 ? -5.449 2.082 0.97 1 98.62 181 LYS A N 1
ATOM 1398 C CA . LYS A 1 181 ? -5.18 2.408 2.367 1 98.62 181 LYS A CA 1
ATOM 1399 C C . LYS A 1 181 ? -3.781 1.955 2.775 1 98.62 181 LYS A C 1
ATOM 1401 O O . LYS A 1 181 ? -3.129 2.602 3.6 1 98.62 181 LYS A O 1
ATOM 1406 N N . TYR A 1 182 ? -3.285 0.846 2.18 1 98.62 182 TYR A N 1
ATOM 1407 C CA . TYR A 1 182 ? -1.866 0.534 2.311 1 98.62 182 TYR A CA 1
ATOM 1408 C C . TYR A 1 182 ? -1.006 1.664 1.755 1 98.62 182 TYR A C 1
ATOM 1410 O O . TYR A 1 182 ? 0.032 2.002 2.33 1 98.62 182 TYR A O 1
ATOM 1418 N N . GLY A 1 183 ? -1.442 2.164 0.642 1 98.75 183 GLY A N 1
ATOM 1419 C CA . GLY A 1 183 ? -0.739 3.301 0.068 1 98.75 183 GLY A CA 1
ATOM 1420 C C . GLY A 1 183 ? -0.679 4.496 1 1 98.75 183 GLY A C 1
ATOM 1421 O O . GLY A 1 183 ? 0.356 5.16 1.103 1 98.75 183 GLY A O 1
ATOM 1422 N N . VAL A 1 184 ? -1.761 4.777 1.663 1 98.81 184 VAL A N 1
ATOM 1423 C CA . VAL A 1 184 ? -1.819 5.895 2.6 1 98.81 184 VAL A CA 1
ATOM 1424 C C . VAL A 1 184 ? -0.855 5.648 3.758 1 98.81 184 VAL A C 1
ATOM 1426 O O . VAL A 1 184 ? -0.187 6.574 4.223 1 98.81 184 VAL A O 1
ATOM 1429 N N . GLU A 1 185 ? -0.778 4.414 4.246 1 98.25 185 GLU A N 1
ATOM 1430 C CA . GLU A 1 185 ? 0.188 4.059 5.281 1 98.25 185 GLU A CA 1
ATOM 1431 C C . GLU A 1 185 ? 1.613 4.371 4.836 1 98.25 185 GLU A C 1
ATOM 1433 O O . GLU A 1 185 ? 2.35 5.074 5.531 1 98.25 185 GLU A O 1
ATOM 1438 N N . ALA A 1 186 ? 1.917 3.848 3.676 1 98.38 186 ALA A N 1
ATOM 1439 C CA . ALA A 1 186 ? 3.268 4.016 3.143 1 98.38 186 ALA A CA 1
ATOM 1440 C C . ALA A 1 186 ? 3.604 5.492 2.961 1 98.38 186 ALA A C 1
ATOM 1442 O O . ALA A 1 186 ? 4.676 5.945 3.369 1 98.38 186 ALA A O 1
ATOM 1443 N N . TYR A 1 187 ? 2.688 6.211 2.389 1 98.75 187 TYR A N 1
ATOM 1444 C CA . TYR A 1 187 ? 2.908 7.629 2.115 1 98.75 187 TYR A CA 1
ATOM 1445 C C . TYR A 1 187 ? 3.086 8.414 3.408 1 98.75 187 TYR A C 1
ATOM 1447 O O . TYR A 1 187 ? 3.973 9.266 3.51 1 98.75 187 TYR A O 1
ATOM 1455 N N . SER A 1 188 ? 2.244 8.172 4.34 1 98.56 188 SER A N 1
ATOM 1456 C CA . SER A 1 188 ? 2.287 8.891 5.605 1 98.56 188 SER A CA 1
ATOM 1457 C C . SER A 1 188 ? 3.619 8.688 6.316 1 98.56 188 SER A C 1
ATOM 1459 O O . SER A 1 188 ? 4.219 9.648 6.812 1 98.56 188 SER A O 1
ATOM 1461 N N . ASP A 1 189 ? 4.094 7.449 6.367 1 97.38 189 ASP A N 1
ATOM 1462 C CA . ASP A 1 189 ? 5.383 7.16 6.992 1 97.38 189 ASP A CA 1
ATOM 1463 C C . ASP A 1 189 ? 6.527 7.805 6.215 1 97.38 189 ASP A C 1
ATOM 1465 O O . ASP A 1 189 ? 7.461 8.344 6.809 1 97.38 189 ASP A O 1
ATOM 1469 N N . CYS A 1 190 ? 6.449 7.703 4.918 1 97.06 190 CYS A N 1
ATOM 1470 C CA . CYS A 1 190 ? 7.469 8.312 4.074 1 97.06 190 CYS A CA 1
ATOM 1471 C C . CYS A 1 190 ? 7.535 9.82 4.301 1 97.06 190 CYS A C 1
ATOM 1473 O O . CYS A 1 190 ? 8.617 10.375 4.488 1 97.06 190 CYS A O 1
ATOM 1475 N N . LEU A 1 191 ? 6.391 10.414 4.266 1 98 191 LEU A N 1
ATOM 1476 C CA . LEU A 1 191 ? 6.328 11.859 4.453 1 98 191 LEU A CA 1
ATOM 1477 C C . LEU A 1 191 ? 6.863 12.25 5.824 1 98 191 LEU A C 1
ATOM 1479 O O . LEU A 1 191 ? 7.594 13.234 5.953 1 98 191 LEU A O 1
ATOM 1483 N N . ARG A 1 192 ? 6.434 11.539 6.836 1 97.25 192 ARG A N 1
ATOM 1484 C CA . ARG A 1 192 ? 6.91 11.797 8.188 1 97.25 192 ARG A CA 1
ATOM 1485 C C . ARG A 1 192 ? 8.438 11.805 8.242 1 97.25 192 ARG A C 1
ATOM 1487 O O . ARG A 1 192 ? 9.039 12.656 8.898 1 97.25 192 ARG A O 1
ATOM 1494 N N . ARG A 1 193 ? 9.016 10.93 7.539 1 95.88 193 ARG A N 1
ATOM 1495 C CA . ARG A 1 193 ? 10.469 10.805 7.523 1 95.88 193 ARG A CA 1
ATOM 1496 C C . ARG A 1 193 ? 11.102 11.883 6.645 1 95.88 193 ARG A C 1
ATOM 1498 O O . ARG A 1 193 ? 12.195 12.375 6.941 1 95.88 193 ARG A O 1
ATOM 1505 N N . GLU A 1 194 ? 10.438 12.297 5.578 1 95.62 194 GLU A N 1
ATOM 1506 C CA . GLU A 1 194 ? 10.906 13.375 4.711 1 95.62 194 GLU A CA 1
ATOM 1507 C C . GLU A 1 194 ? 10.945 14.703 5.461 1 95.62 194 GLU A C 1
ATOM 1509 O O . GLU A 1 194 ? 11.852 15.516 5.242 1 95.62 194 GLU A O 1
ATOM 1514 N N . VAL A 1 195 ? 9.984 14.891 6.355 1 96 195 VAL A N 1
ATOM 1515 C CA . VAL A 1 195 ? 9.852 16.188 6.992 1 96 195 VAL A CA 1
ATOM 1516 C C . VAL A 1 195 ? 10.383 16.125 8.422 1 96 195 VAL A C 1
ATOM 1518 O O . VAL A 1 195 ? 10.117 17.016 9.234 1 96 195 VAL A O 1
ATOM 1521 N N . TYR A 1 196 ? 11.086 15.102 8.734 1 94.81 196 TYR A N 1
ATOM 1522 C CA . TYR A 1 196 ? 11.547 14.742 10.07 1 94.81 196 TYR A CA 1
ATOM 1523 C C . TYR A 1 196 ? 12.25 15.922 10.734 1 94.81 196 TYR A C 1
ATOM 1525 O O . TYR A 1 196 ? 12.117 16.125 11.945 1 94.81 196 TYR A O 1
ATOM 1533 N N . HIS A 1 197 ? 12.93 16.797 10.016 1 94.12 197 HIS A N 1
ATOM 1534 C CA . HIS A 1 197 ? 13.695 17.906 10.578 1 94.12 197 HIS A CA 1
ATOM 1535 C C . HIS A 1 197 ? 13.031 19.234 10.281 1 94.12 197 HIS A C 1
ATOM 1537 O O . HIS A 1 197 ? 13.656 20.297 10.422 1 94.12 197 HIS A O 1
ATOM 1543 N N . GLN A 1 198 ? 11.75 19.234 9.922 1 94.56 198 GLN A N 1
ATOM 1544 C CA . GLN A 1 198 ? 11.172 20.469 9.406 1 94.56 198 GLN A CA 1
ATOM 1545 C C . GLN A 1 198 ? 10.133 21.047 10.375 1 94.56 198 GLN A C 1
ATOM 1547 O O . GLN A 1 198 ? 9.461 22.031 10.062 1 94.56 198 GLN A O 1
ATOM 1552 N N . GLY A 1 199 ? 9.992 20.375 11.516 1 95 199 GLY A N 1
ATOM 1553 C CA . GLY A 1 199 ? 9.008 20.844 12.477 1 95 199 GLY A CA 1
ATOM 1554 C C . GLY A 1 199 ? 7.578 20.516 12.086 1 95 199 GLY A C 1
ATOM 1555 O O . GLY A 1 199 ? 6.633 21.062 12.641 1 95 199 GLY A O 1
ATOM 1556 N N . ILE A 1 200 ? 7.418 19.75 11.055 1 97.19 200 ILE A N 1
ATOM 1557 C CA . ILE A 1 200 ? 6.133 19.234 10.594 1 97.19 200 ILE A CA 1
ATOM 1558 C C . ILE A 1 200 ? 5.914 17.828 11.133 1 97.19 200 ILE A C 1
ATOM 1560 O O . ILE A 1 200 ? 6.84 17.016 11.156 1 97.19 200 ILE A O 1
ATOM 1564 N N . THR A 1 201 ? 4.734 17.531 11.656 1 98.19 201 THR A N 1
ATOM 1565 C CA . THR A 1 201 ? 4.445 16.172 12.102 1 98.19 201 THR A CA 1
ATOM 1566 C C . THR A 1 201 ? 3.35 15.547 11.25 1 98.19 201 THR A C 1
ATOM 1568 O O . THR A 1 201 ? 2.531 16.25 10.656 1 98.19 201 THR A O 1
ATOM 1571 N N . VAL A 1 202 ? 3.379 14.258 11.07 1 98.69 202 VAL A N 1
ATOM 1572 C CA . VAL A 1 202 ? 2.438 13.508 10.25 1 98.69 202 VAL A CA 1
ATOM 1573 C C . VAL A 1 202 ? 1.764 12.422 11.086 1 98.69 202 VAL A C 1
ATOM 1575 O O . VAL A 1 202 ? 2.439 11.641 11.766 1 98.69 202 VAL A O 1
ATOM 1578 N N . HIS A 1 203 ? 0.45 12.414 11.039 1 98.75 203 HIS A N 1
ATOM 1579 C CA . HIS A 1 203 ? -0.357 11.508 11.852 1 98.75 203 HIS A CA 1
ATOM 1580 C C . HIS A 1 203 ? -1.35 10.734 10.984 1 98.75 203 HIS A C 1
ATOM 1582 O O . HIS A 1 203 ? -1.771 11.219 9.93 1 98.75 203 HIS A O 1
ATOM 1588 N N . ILE A 1 204 ? -1.677 9.539 11.414 1 98.38 204 ILE A N 1
ATOM 1589 C CA . ILE A 1 204 ? -2.609 8.719 10.648 1 98.38 204 ILE A CA 1
ATOM 1590 C C . ILE A 1 204 ? -3.652 8.109 11.578 1 98.38 204 ILE A C 1
ATOM 1592 O O . ILE A 1 204 ? -3.35 7.777 12.727 1 98.38 204 ILE A O 1
ATOM 1596 N N . LEU A 1 205 ? -4.867 8.039 11.156 1 98.62 205 LEU A N 1
ATOM 1597 C CA . LEU A 1 205 ? -5.926 7.289 11.82 1 98.62 205 LEU A CA 1
ATOM 1598 C C . LEU A 1 205 ? -6.203 5.977 11.094 1 98.62 205 LEU A C 1
ATOM 1600 O O . LEU A 1 205 ? -6.254 5.945 9.859 1 98.62 205 LEU A O 1
ATOM 1604 N N . GLU A 1 206 ? -6.371 4.973 11.805 1 98.06 206 GLU A N 1
ATOM 1605 C CA . GLU A 1 206 ? -6.699 3.641 11.312 1 98.06 206 GLU A CA 1
ATOM 1606 C C . GLU A 1 206 ? -7.98 3.113 11.945 1 98.06 206 GLU A C 1
ATOM 1608 O O . GLU A 1 206 ? -7.938 2.225 12.797 1 98.06 206 GLU A O 1
ATOM 1613 N N . PRO A 1 207 ? -9.109 3.6 11.477 1 97.75 207 PRO A N 1
ATOM 1614 C CA . PRO A 1 207 ? -10.375 3.137 12.047 1 97.75 207 PRO A CA 1
ATOM 1615 C C . PRO A 1 207 ? -10.742 1.721 11.602 1 97.75 207 PRO A C 1
ATOM 1617 O O . PRO A 1 207 ? -10.344 1.29 10.516 1 97.75 207 PRO A O 1
ATOM 1620 N N . GLY A 1 208 ? -11.477 1.03 12.477 1 96.12 208 GLY A N 1
ATOM 1621 C CA . GLY A 1 208 ? -12.156 -0.195 12.086 1 96.12 208 GLY A CA 1
ATOM 1622 C C . GLY A 1 208 ? -13.492 0.053 11.406 1 96.12 208 GLY A C 1
ATOM 1623 O O . GLY A 1 208 ? -13.625 0.987 10.617 1 96.12 208 GLY A O 1
ATOM 1624 N N . PHE A 1 209 ? -14.445 -0.799 11.656 1 93.12 209 PHE A N 1
ATOM 1625 C CA . PHE A 1 209 ? -15.773 -0.656 11.062 1 93.12 209 PHE A CA 1
ATOM 1626 C C . PHE A 1 209 ? -16.641 0.283 11.898 1 93.12 209 PHE A C 1
ATOM 1628 O O . PHE A 1 209 ? -16.922 -0.003 13.062 1 93.12 209 PHE A O 1
ATOM 1635 N N . PHE A 1 210 ? -16.969 1.363 11.281 1 94.25 210 PHE A N 1
ATOM 1636 C CA . PHE A 1 210 ? -17.906 2.314 11.875 1 94.25 210 PHE A CA 1
ATOM 1637 C C . PHE A 1 210 ? -19.062 2.59 10.93 1 94.25 210 PHE A C 1
ATOM 1639 O O . PHE A 1 210 ? -18.891 2.631 9.711 1 94.25 210 PHE A O 1
ATOM 1646 N N . HIS A 1 211 ? -20.203 2.779 11.453 1 90.38 211 HIS A N 1
ATOM 1647 C CA . HIS A 1 211 ? -21.375 3.039 10.625 1 90.38 211 HIS A CA 1
ATOM 1648 C C . HIS A 1 211 ? -21.281 4.406 9.961 1 90.38 211 HIS A C 1
ATOM 1650 O O . HIS A 1 211 ? -21.547 5.43 10.594 1 90.38 211 HIS A O 1
ATOM 1656 N N . THR A 1 212 ? -20.859 4.422 8.742 1 87.75 212 THR A N 1
ATOM 1657 C CA . THR A 1 212 ? -20.844 5.551 7.82 1 87.75 212 THR A CA 1
ATOM 1658 C C . THR A 1 212 ? -21.375 5.141 6.449 1 87.75 212 THR A C 1
ATOM 1660 O O . THR A 1 212 ? -21.672 3.963 6.219 1 87.75 212 THR A O 1
ATOM 1663 N N . ASP A 1 213 ? -21.484 6.066 5.586 1 85.88 213 ASP A N 1
ATOM 1664 C CA . ASP A 1 213 ? -22 5.781 4.254 1 85.88 213 ASP A CA 1
ATOM 1665 C C . ASP A 1 213 ? -21.078 4.84 3.49 1 85.88 213 ASP A C 1
ATOM 1667 O O . ASP A 1 213 ? -21.5 4.172 2.545 1 85.88 213 ASP A O 1
ATOM 1671 N N . ILE A 1 214 ? -19.891 4.711 3.869 1 84.94 214 ILE A N 1
ATOM 1672 C CA . ILE A 1 214 ? -18.891 3.918 3.16 1 84.94 214 ILE A CA 1
ATOM 1673 C C . ILE A 1 214 ? -19.219 2.434 3.297 1 84.94 214 ILE A C 1
ATOM 1675 O O . ILE A 1 214 ? -18.938 1.642 2.396 1 84.94 214 ILE A O 1
ATOM 1679 N N . ILE A 1 215 ? -19.969 2.01 4.426 1 88.88 215 ILE A N 1
ATOM 1680 C CA . ILE A 1 215 ? -20.203 0.583 4.621 1 88.88 215 ILE A CA 1
ATOM 1681 C C . ILE A 1 215 ? -21.703 0.292 4.539 1 88.88 215 ILE A C 1
ATOM 1683 O O . ILE A 1 215 ? -22.203 -0.615 5.207 1 88.88 215 ILE A O 1
ATOM 1687 N N . ASN A 1 216 ? -22.391 1.022 3.775 1 90.25 216 ASN A N 1
ATOM 1688 C CA . ASN A 1 216 ? -23.797 0.736 3.535 1 90.25 216 ASN A CA 1
ATOM 1689 C C . ASN A 1 216 ? -23.984 -0.622 2.865 1 90.25 216 ASN A C 1
ATOM 1691 O O . ASN A 1 216 ? -23.531 -0.833 1.741 1 90.25 216 ASN A O 1
ATOM 1695 N N . PRO A 1 217 ? -24.734 -1.52 3.535 1 91.62 217 PRO A N 1
ATOM 1696 C CA . PRO A 1 217 ? -24.828 -2.889 3.023 1 91.62 217 PRO A CA 1
ATOM 1697 C C . PRO A 1 217 ? -25.484 -2.965 1.647 1 91.62 217 PRO A C 1
ATOM 1699 O O . PRO A 1 217 ? -25.062 -3.756 0.799 1 91.62 217 PRO A O 1
ATOM 1702 N N . GLU A 1 218 ? -26.516 -2.156 1.453 1 92.94 218 GLU A N 1
ATOM 1703 C CA . GLU A 1 218 ? -27.203 -2.174 0.165 1 92.94 218 GLU A CA 1
ATOM 1704 C C . GLU A 1 218 ? -26.281 -1.72 -0.96 1 92.94 218 GLU A C 1
ATOM 1706 O O . GLU A 1 218 ? -26.25 -2.336 -2.027 1 92.94 218 GLU A O 1
ATOM 1711 N N . SER A 1 219 ? -25.578 -0.675 -0.688 1 93.75 219 SER A N 1
ATOM 1712 C CA . SER A 1 219 ? -24.625 -0.161 -1.678 1 93.75 219 SER A CA 1
ATOM 1713 C C . SER A 1 219 ? -23.516 -1.166 -1.955 1 93.75 219 SER A C 1
ATOM 1715 O O . SER A 1 219 ? -23.125 -1.369 -3.109 1 93.75 219 SER A O 1
ATOM 1717 N N . LEU A 1 220 ? -23.016 -1.814 -0.94 1 94.06 220 LEU A N 1
ATOM 1718 C CA . LEU A 1 220 ? -21.938 -2.795 -1.073 1 94.06 220 LEU A CA 1
ATOM 1719 C C . LEU A 1 220 ? -22.406 -3.992 -1.897 1 94.06 220 LEU A C 1
ATOM 1721 O O . LEU A 1 220 ? -21.672 -4.469 -2.77 1 94.06 220 LEU A O 1
ATOM 1725 N N . MET A 1 221 ? -23.609 -4.402 -1.61 1 94.25 221 MET A N 1
ATOM 1726 C CA . MET A 1 221 ? -24.125 -5.566 -2.324 1 94.25 221 MET A CA 1
ATOM 1727 C C . MET A 1 221 ? -24.406 -5.23 -3.785 1 94.25 221 MET A C 1
ATOM 1729 O O . MET A 1 221 ? -24.188 -6.066 -4.668 1 94.25 221 MET A O 1
ATOM 1733 N N . GLU A 1 222 ? -24.922 -4.074 -3.975 1 96.25 222 GLU A N 1
ATOM 1734 C CA . GLU A 1 222 ? -25.141 -3.635 -5.348 1 96.25 222 GLU A CA 1
ATOM 1735 C C . GLU A 1 222 ? -23.844 -3.637 -6.141 1 96.25 222 GLU A C 1
ATOM 1737 O O . GLU A 1 222 ? -23.812 -4.086 -7.289 1 96.25 222 GLU A O 1
ATOM 1742 N N . LYS A 1 223 ? -22.828 -3.158 -5.594 1 95.81 223 LYS A N 1
ATOM 1743 C CA . LYS A 1 223 ? -21.516 -3.139 -6.238 1 95.81 223 LYS A CA 1
ATOM 1744 C C . LYS A 1 223 ? -20.984 -4.555 -6.461 1 95.81 223 LYS A C 1
ATOM 1746 O O . LYS A 1 223 ? -20.484 -4.871 -7.543 1 95.81 223 LYS A O 1
ATOM 1751 N N . LEU A 1 224 ? -21.109 -5.355 -5.418 1 95.88 224 LEU A N 1
ATOM 1752 C CA . LEU A 1 224 ? -20.641 -6.73 -5.543 1 95.88 224 LEU A CA 1
ATOM 1753 C C . LEU A 1 224 ? -21.344 -7.445 -6.691 1 95.88 224 LEU A C 1
ATOM 1755 O O . LEU A 1 224 ? -20.703 -8.141 -7.48 1 95.88 224 LEU A O 1
ATOM 1759 N N . GLN A 1 225 ? -22.656 -7.23 -6.73 1 96.31 225 GLN A N 1
ATOM 1760 C CA . GLN A 1 225 ? -23.438 -7.852 -7.797 1 96.31 225 GLN A CA 1
ATOM 1761 C C . GLN A 1 225 ? -23.016 -7.332 -9.164 1 96.31 225 GLN A C 1
ATOM 1763 O O . GLN A 1 225 ? -22.859 -8.109 -10.109 1 96.31 225 GLN A O 1
ATOM 1768 N N . ARG A 1 226 ? -22.859 -6.102 -9.227 1 96.5 226 ARG A N 1
ATOM 1769 C CA . ARG A 1 226 ? -22.453 -5.477 -10.484 1 96.5 226 ARG A CA 1
ATOM 1770 C C . ARG A 1 226 ? -21.125 -6.035 -10.969 1 96.5 226 ARG A C 1
ATOM 1772 O O . ARG A 1 226 ? -20.984 -6.441 -12.125 1 96.5 226 ARG A O 1
ATOM 1779 N N . TYR A 1 227 ? -20.141 -6.098 -10.148 1 96 227 TYR A N 1
ATOM 1780 C CA . TYR A 1 227 ? -18.797 -6.516 -10.555 1 96 227 TYR A CA 1
ATOM 1781 C C . TYR A 1 227 ? -18.75 -8.023 -10.773 1 96 227 TYR A C 1
ATOM 1783 O O . TYR A 1 227 ? -18 -8.508 -11.633 1 96 227 TYR A O 1
ATOM 1791 N N . PHE A 1 228 ? -19.516 -8.734 -10.016 1 96.31 228 PHE A N 1
ATOM 1792 C CA . PHE A 1 228 ? -19.625 -10.164 -10.266 1 96.31 228 PHE A CA 1
ATOM 1793 C C . PHE A 1 228 ? -20.141 -10.438 -11.672 1 96.31 228 PHE A C 1
ATOM 1795 O O . PHE A 1 228 ? -19.625 -11.32 -12.367 1 96.31 228 PHE A O 1
ATOM 1802 N N . SER A 1 229 ? -21.094 -9.633 -12.07 1 95.5 229 SER A N 1
ATOM 1803 C CA . SER A 1 229 ? -21.719 -9.805 -13.375 1 95.5 229 SER A CA 1
ATOM 1804 C C . SER A 1 229 ? -20.766 -9.406 -14.5 1 95.5 229 SER A C 1
ATOM 1806 O O . SER A 1 229 ? -20.969 -9.789 -15.656 1 95.5 229 SER A O 1
ATOM 1808 N N . GLN A 1 230 ? -19.75 -8.664 -14.148 1 93.44 230 GLN A N 1
ATOM 1809 C CA . GLN A 1 230 ? -18.766 -8.242 -15.133 1 93.44 230 GLN A CA 1
ATOM 1810 C C . GLN A 1 230 ? -17.703 -9.328 -15.344 1 93.44 230 GLN A C 1
ATOM 1812 O O . GLN A 1 230 ? -16.922 -9.258 -16.297 1 93.44 230 GLN A O 1
ATOM 1817 N N . GLY A 1 231 ? -17.688 -10.312 -14.461 1 94.44 231 GLY A N 1
ATOM 1818 C CA . GLY A 1 231 ? -16.75 -11.406 -14.625 1 94.44 231 GLY A CA 1
ATOM 1819 C C . GLY A 1 231 ? -17.062 -12.297 -15.805 1 94.44 231 GLY A C 1
ATOM 1820 O O . GLY A 1 231 ? -18.141 -12.195 -16.391 1 94.44 231 GLY A O 1
ATOM 1821 N N . SER A 1 232 ? -16.109 -13.117 -16.203 1 95 232 SER A N 1
ATOM 1822 C CA . SER A 1 232 ? -16.328 -14.07 -17.281 1 95 232 SER A CA 1
ATOM 1823 C C . SER A 1 232 ? -17.391 -15.086 -16.922 1 95 232 SER A C 1
ATOM 1825 O O . SER A 1 232 ? -17.688 -15.289 -15.75 1 95 232 SER A O 1
ATOM 1827 N N . VAL A 1 233 ? -17.953 -15.727 -17.922 1 95.62 233 VAL A N 1
ATOM 1828 C CA . VAL A 1 233 ? -18.938 -16.781 -17.719 1 95.62 233 VAL A CA 1
ATOM 1829 C C . VAL A 1 233 ? -18.328 -17.906 -16.906 1 95.62 233 VAL A C 1
ATOM 1831 O O . VAL A 1 233 ? -18.969 -18.469 -16.016 1 95.62 233 VAL A O 1
ATOM 1834 N N . GLU A 1 234 ? -17.125 -18.172 -17.203 1 94.44 234 GLU A N 1
ATOM 1835 C CA . GLU A 1 234 ? -16.422 -19.234 -16.484 1 94.44 234 GLU A CA 1
ATOM 1836 C C . GLU A 1 234 ? -16.281 -18.891 -15.008 1 94.44 234 GLU A C 1
ATOM 1838 O O . GLU A 1 234 ? -16.438 -19.766 -14.148 1 94.44 234 GLU A O 1
ATOM 1843 N N . PHE A 1 235 ? -16 -17.688 -14.758 1 95.06 235 PHE A N 1
ATOM 1844 C CA . PHE A 1 235 ? -15.883 -17.219 -13.383 1 95.06 235 PHE A CA 1
ATOM 1845 C C . PHE A 1 235 ? -17.203 -17.359 -12.648 1 95.06 235 PHE A C 1
ATOM 1847 O O . PHE A 1 235 ? -17.266 -17.891 -11.539 1 95.06 235 PHE A O 1
ATOM 1854 N N . GLN A 1 236 ? -18.25 -16.891 -13.25 1 96.5 236 GLN A N 1
ATOM 1855 C CA . GLN A 1 236 ? -19.562 -16.938 -12.633 1 96.5 236 GLN A CA 1
ATOM 1856 C C . GLN A 1 236 ? -20.016 -18.359 -12.367 1 96.5 236 GLN A C 1
ATOM 1858 O O . GLN A 1 236 ? -20.578 -18.656 -11.312 1 96.5 236 GLN A O 1
ATOM 1863 N N . GLN A 1 237 ? -19.703 -19.234 -13.336 1 96.06 237 GLN A N 1
ATOM 1864 C CA . GLN A 1 237 ? -20.078 -20.625 -13.188 1 96.06 237 GLN A CA 1
ATOM 1865 C C . GLN A 1 237 ? -19.266 -21.297 -12.086 1 96.06 237 GLN A C 1
ATOM 1867 O O . GLN A 1 237 ? -19.781 -22.125 -11.336 1 96.06 237 GLN A O 1
ATOM 1872 N N . PHE A 1 238 ? -18.047 -20.938 -12.062 1 95.56 238 PHE A N 1
ATOM 1873 C CA . PHE A 1 238 ? -17.172 -21.516 -11.047 1 95.56 238 PHE A CA 1
ATOM 1874 C C . PHE A 1 238 ? -17.688 -21.172 -9.648 1 95.56 238 PHE A C 1
ATOM 1876 O O . PHE A 1 238 ? -17.703 -22.031 -8.766 1 95.56 238 PHE A O 1
ATOM 1883 N N . PHE A 1 239 ? -18.109 -20.016 -9.375 1 95.75 239 PHE A N 1
ATOM 1884 C CA . PHE A 1 239 ? -18.562 -19.594 -8.055 1 95.75 239 PHE A CA 1
ATOM 1885 C C . PHE A 1 239 ? -19.984 -20.062 -7.785 1 95.75 239 PHE A C 1
ATOM 1887 O O . PHE A 1 239 ? -20.328 -20.391 -6.648 1 95.75 239 PHE A O 1
ATOM 1894 N N . GLY A 1 240 ? -20.844 -20.062 -8.891 1 95.88 240 GLY A N 1
ATOM 1895 C CA . GLY A 1 240 ? -22.172 -20.625 -8.781 1 95.88 240 GLY A CA 1
ATOM 1896 C C . GLY A 1 240 ? -23.203 -19.656 -8.25 1 95.88 240 GLY A C 1
ATOM 1897 O O . GLY A 1 240 ? -22.844 -18.562 -7.801 1 95.88 240 GLY A O 1
ATOM 1898 N N . PRO A 1 241 ? -24.406 -19.984 -8.258 1 94.88 241 PRO A N 1
ATOM 1899 C CA . PRO A 1 241 ? -25.5 -19.078 -7.965 1 94.88 241 PRO A CA 1
ATOM 1900 C C . PRO A 1 241 ? -25.641 -18.766 -6.473 1 94.88 241 PRO A C 1
ATOM 1902 O O . PRO A 1 241 ? -26.297 -17.781 -6.098 1 94.88 241 PRO A O 1
ATOM 1905 N N . GLN A 1 242 ? -25.062 -19.562 -5.598 1 95.56 242 GLN A N 1
ATOM 1906 C CA . GLN A 1 242 ? -25.219 -19.359 -4.16 1 95.56 242 GLN A CA 1
ATOM 1907 C C . GLN A 1 242 ? -24.188 -18.375 -3.623 1 95.56 242 GLN A C 1
ATOM 1909 O O . GLN A 1 242 ? -24.297 -17.906 -2.492 1 95.56 242 GLN A O 1
ATOM 1914 N N . PHE A 1 243 ? -23.219 -18.047 -4.418 1 95.38 243 PHE A N 1
ATOM 1915 C CA . PHE A 1 243 ? -22.109 -17.219 -3.971 1 95.38 243 PHE A CA 1
ATOM 1916 C C . PHE A 1 243 ? -22.609 -15.844 -3.535 1 95.38 243 PHE A C 1
ATOM 1918 O O . PHE A 1 243 ? -22.281 -15.375 -2.443 1 95.38 243 PHE A O 1
ATOM 1925 N N . LEU A 1 244 ? -23.406 -15.172 -4.328 1 95.62 244 LEU A N 1
ATOM 1926 C CA . LEU A 1 244 ? -23.844 -13.805 -4.062 1 95.62 244 LEU A CA 1
ATOM 1927 C C . LEU A 1 244 ? -24.781 -13.758 -2.859 1 95.62 244 LEU A C 1
ATOM 1929 O O . LEU A 1 244 ? -24.609 -12.938 -1.959 1 95.62 244 LEU A O 1
ATOM 1933 N N . PRO A 1 245 ? -25.766 -14.695 -2.76 1 96.44 245 PRO A N 1
ATOM 1934 C CA . PRO A 1 245 ? -26.625 -14.703 -1.572 1 96.44 245 PRO A CA 1
ATOM 1935 C C . PRO A 1 245 ? -25.844 -14.93 -0.281 1 96.44 245 PRO A C 1
ATOM 1937 O O . PRO A 1 245 ? -26.094 -14.266 0.727 1 96.44 245 PRO A O 1
ATOM 1940 N N . LYS A 1 246 ? -24.953 -15.805 -0.327 1 96 246 LYS A N 1
ATOM 1941 C CA . LYS A 1 246 ? -24.141 -16.094 0.859 1 96 246 LYS A CA 1
ATOM 1942 C C . LYS A 1 246 ? -23.25 -14.906 1.209 1 96 246 LYS A C 1
ATOM 1944 O O . LYS A 1 246 ? -23.016 -14.617 2.387 1 96 246 LYS A O 1
ATOM 1949 N N . SER A 1 247 ? -22.703 -14.305 0.207 1 94.94 247 SER A N 1
ATOM 1950 C CA . SER A 1 247 ? -21.891 -13.117 0.422 1 94.94 247 SER A CA 1
ATOM 1951 C C . SER A 1 247 ? -22.703 -11.992 1.05 1 94.94 247 SER A C 1
ATOM 1953 O O . SER A 1 247 ? -22.203 -11.258 1.91 1 94.94 247 SER A O 1
ATOM 1955 N N . ARG A 1 248 ? -23.906 -11.797 0.594 1 94.56 248 ARG A N 1
ATOM 1956 C CA . ARG A 1 248 ? -24.797 -10.789 1.162 1 94.56 248 ARG A CA 1
ATOM 1957 C C . ARG A 1 248 ? -25 -11.016 2.656 1 94.56 248 ARG A C 1
ATOM 1959 O O . ARG A 1 248 ? -24.938 -10.078 3.449 1 94.56 248 ARG A O 1
ATOM 1966 N N . ASP A 1 249 ? -25.219 -12.281 2.98 1 95.31 249 ASP A N 1
ATOM 1967 C CA . ASP A 1 249 ? -25.422 -12.609 4.387 1 95.31 249 ASP A CA 1
ATOM 1968 C C . ASP A 1 249 ? -24.188 -12.258 5.223 1 95.31 249 ASP A C 1
ATOM 1970 O O . ASP A 1 249 ? -24.328 -11.727 6.328 1 95.31 249 ASP A O 1
ATOM 1974 N N . LEU A 1 250 ? -23.125 -12.555 4.676 1 93.12 250 LEU A N 1
ATOM 1975 C CA . LEU A 1 250 ? -21.875 -12.273 5.379 1 93.12 250 LEU A CA 1
ATOM 1976 C C . LEU A 1 250 ? -21.672 -10.773 5.527 1 93.12 250 LEU A C 1
ATOM 1978 O O . LEU A 1 250 ? -21.266 -10.305 6.594 1 93.12 250 LEU A O 1
ATOM 1982 N N . ILE A 1 251 ? -21.891 -10.008 4.48 1 92.38 251 ILE A N 1
ATOM 1983 C CA . ILE A 1 251 ? -21.734 -8.562 4.488 1 92.38 251 ILE A CA 1
ATOM 1984 C C . ILE A 1 251 ? -22.656 -7.938 5.531 1 92.38 251 ILE A C 1
ATOM 1986 O O . ILE A 1 251 ? -22.219 -7.098 6.328 1 92.38 251 ILE A O 1
ATOM 1990 N N . VAL A 1 252 ? -23.875 -8.375 5.523 1 93.75 252 VAL A N 1
ATOM 1991 C CA . VAL A 1 252 ? -24.844 -7.852 6.469 1 93.75 252 VAL A CA 1
ATOM 1992 C C . VAL A 1 252 ? -24.422 -8.172 7.895 1 93.75 252 VAL A C 1
ATOM 1994 O O . VAL A 1 252 ? -24.5 -7.324 8.781 1 93.75 252 VAL A O 1
ATOM 1997 N N . GLU A 1 253 ? -23.938 -9.352 8.07 1 92.19 253 GLU A N 1
ATOM 1998 C CA . GLU A 1 253 ? -23.484 -9.766 9.398 1 92.19 253 GLU A CA 1
ATOM 1999 C C . GLU A 1 253 ? -22.312 -8.914 9.875 1 92.19 253 GLU A C 1
ATOM 2001 O O . GLU A 1 253 ? -22.281 -8.477 11.023 1 92.19 253 GLU A O 1
ATOM 2006 N N . VAL A 1 254 ? -21.391 -8.68 9.008 1 88.44 254 VAL A N 1
ATOM 2007 C CA . VAL A 1 254 ? -20.188 -7.918 9.344 1 88.44 254 VAL A CA 1
ATOM 2008 C C . VAL A 1 254 ? -20.562 -6.469 9.641 1 88.44 254 VAL A C 1
ATOM 2010 O O . VAL A 1 254 ? -20.094 -5.883 10.617 1 88.44 254 VAL A O 1
ATOM 2013 N N . ILE A 1 255 ? -21.422 -5.867 8.844 1 90.81 255 ILE A N 1
ATOM 2014 C CA . ILE A 1 255 ? -21.797 -4.465 8.977 1 90.81 255 ILE A CA 1
ATOM 2015 C C . ILE A 1 255 ? -22.625 -4.262 10.242 1 90.81 255 ILE A C 1
ATOM 2017 O O . ILE A 1 255 ? -22.5 -3.24 10.922 1 90.81 255 ILE A O 1
ATOM 2021 N N . ASN A 1 256 ? -23.391 -5.281 10.57 1 91.12 256 ASN A N 1
ATOM 2022 C CA . ASN A 1 256 ? -24.188 -5.195 11.781 1 91.12 256 ASN A CA 1
ATOM 2023 C C . ASN A 1 256 ? -23.312 -5.141 13.031 1 91.12 256 ASN A C 1
ATOM 2025 O O . ASN A 1 256 ? -23.75 -4.641 14.07 1 91.12 256 ASN A O 1
ATOM 2029 N N . LYS A 1 257 ? -22.156 -5.578 12.945 1 90.62 257 LYS A N 1
ATOM 2030 C CA . LYS A 1 257 ? -21.234 -5.594 14.086 1 90.62 257 LYS A CA 1
ATOM 2031 C C . LYS A 1 257 ? -20.422 -4.312 14.148 1 90.62 257 LYS A C 1
ATOM 2033 O O . LYS A 1 257 ? -19.641 -4.109 15.086 1 90.62 257 LYS A O 1
ATOM 2038 N N . ALA A 1 258 ? -20.547 -3.453 13.148 1 92.38 258 ALA A N 1
ATOM 2039 C CA . ALA A 1 258 ? -19.781 -2.209 13.086 1 92.38 258 ALA A CA 1
ATOM 2040 C C . ALA A 1 258 ? -20.125 -1.295 14.258 1 92.38 258 ALA A C 1
ATOM 2042 O O . ALA A 1 258 ? -21.234 -1.38 14.82 1 92.38 258 ALA A O 1
ATOM 2043 N N . ASP A 1 259 ? -19.172 -0.485 14.68 1 93.56 259 ASP A N 1
ATOM 2044 C CA . ASP A 1 259 ? -19.328 0.443 15.797 1 93.56 259 ASP A CA 1
ATOM 2045 C C . ASP A 1 259 ? -20.219 1.627 15.406 1 93.56 259 ASP A C 1
ATOM 2047 O O . ASP A 1 259 ? -19.984 2.268 14.383 1 93.56 259 ASP A O 1
ATOM 2051 N N . SER A 1 260 ? -21.188 1.918 16.141 1 91.56 260 SER A N 1
ATOM 2052 C CA . SER A 1 260 ? -22.125 2.992 15.828 1 91.56 260 SER A CA 1
ATOM 2053 C C . SER A 1 260 ? -21.625 4.328 16.375 1 91.56 260 SER A C 1
ATOM 2055 O O . SER A 1 260 ? -22.156 5.383 16.016 1 91.56 260 SER A O 1
ATOM 2057 N N . ASP A 1 261 ? -20.625 4.262 17.25 1 94.88 261 ASP A N 1
ATOM 2058 C CA . ASP A 1 261 ? -20.109 5.484 17.859 1 94.88 261 ASP A CA 1
ATOM 2059 C C . ASP A 1 261 ? -18.984 6.082 17.031 1 94.88 261 ASP A C 1
ATOM 2061 O O . ASP A 1 261 ? -17.812 5.965 17.391 1 94.88 261 ASP A O 1
ATOM 2065 N N . ILE A 1 262 ? -19.344 6.863 16.031 1 94.12 262 ILE A N 1
ATOM 2066 C CA . ILE A 1 262 ? -18.375 7.426 15.109 1 94.12 262 ILE A CA 1
ATOM 2067 C C . ILE A 1 262 ? -17.531 8.477 15.836 1 94.12 262 ILE A C 1
ATOM 2069 O O . ILE A 1 262 ? -16.469 8.875 15.352 1 94.12 262 ILE A O 1
ATOM 2073 N N . ASP A 1 263 ? -17.984 8.961 17.031 1 96.31 263 ASP A N 1
ATOM 2074 C CA . ASP A 1 263 ? -17.266 9.984 17.781 1 96.31 263 ASP A CA 1
ATOM 2075 C C . ASP A 1 263 ? -15.898 9.477 18.234 1 96.31 263 ASP A C 1
ATOM 2077 O O . ASP A 1 263 ? -14.984 10.266 18.469 1 96.31 263 ASP A O 1
ATOM 2081 N N . LYS A 1 264 ? -15.789 8.188 18.359 1 97.69 264 LYS A N 1
ATOM 2082 C CA . LYS A 1 264 ? -14.484 7.652 18.703 1 97.69 264 LYS A CA 1
ATOM 2083 C C . LYS A 1 264 ? -13.422 8.086 17.688 1 97.69 264 LYS A C 1
ATOM 2085 O O . LYS A 1 264 ? -12.305 8.43 18.078 1 97.69 264 LYS A O 1
ATOM 2090 N N . VAL A 1 265 ? -13.812 8.031 16.406 1 98.38 265 VAL A N 1
ATOM 2091 C CA . VAL A 1 265 ? -12.891 8.445 15.352 1 98.38 265 VAL A CA 1
ATOM 2092 C C . VAL A 1 265 ? -12.734 9.961 15.367 1 98.38 265 VAL A C 1
ATOM 2094 O O . VAL A 1 265 ? -11.625 10.477 15.219 1 98.38 265 VAL A O 1
ATOM 2097 N N . VAL A 1 266 ? -13.805 10.68 15.555 1 98.69 266 VAL A N 1
ATOM 2098 C CA . VAL A 1 266 ? -13.766 12.141 15.578 1 98.69 266 VAL A CA 1
ATOM 2099 C C . VAL A 1 266 ? -12.906 12.609 16.75 1 98.69 266 VAL A C 1
ATOM 2101 O O . VAL A 1 266 ? -12.125 13.555 16.609 1 98.69 266 VAL A O 1
ATOM 2104 N N . ASP A 1 267 ? -12.992 11.93 17.906 1 98.75 267 ASP A N 1
ATOM 2105 C CA . ASP A 1 267 ? -12.156 12.25 19.062 1 98.75 267 ASP A CA 1
ATOM 2106 C C . ASP A 1 267 ? -10.68 12.086 18.734 1 98.75 267 ASP A C 1
ATOM 2108 O O . ASP A 1 267 ? -9.844 12.883 19.172 1 98.75 267 ASP A O 1
ATOM 2112 N N . ALA A 1 268 ? -10.391 11.031 18.047 1 98.69 268 ALA A N 1
ATOM 2113 C CA . ALA A 1 268 ? -9.016 10.805 17.625 1 98.69 268 ALA A CA 1
ATOM 2114 C C . ALA A 1 268 ? -8.523 11.93 16.719 1 98.69 268 ALA A C 1
ATOM 2116 O O . ALA A 1 268 ? -7.391 12.398 16.844 1 98.69 268 ALA A O 1
ATOM 2117 N N . TYR A 1 269 ? -9.375 12.359 15.773 1 98.81 269 TYR A N 1
ATOM 2118 C CA . TYR A 1 269 ? -9.055 13.477 14.891 1 98.81 269 TYR A CA 1
ATOM 2119 C C . TYR A 1 269 ? -8.781 14.742 15.695 1 98.81 269 TYR A C 1
ATOM 2121 O O . TYR A 1 269 ? -7.797 15.445 15.453 1 98.81 269 TYR A O 1
ATOM 2129 N N . VAL A 1 270 ? -9.68 15.008 16.609 1 98.88 270 VAL A N 1
ATOM 2130 C CA . VAL A 1 270 ? -9.547 16.203 17.422 1 98.88 270 VAL A CA 1
ATOM 2131 C C . VAL A 1 270 ? -8.227 16.172 18.188 1 98.88 270 VAL A C 1
ATOM 2133 O O . VAL A 1 270 ? -7.512 17.172 18.266 1 98.88 270 VAL A O 1
ATOM 2136 N N . HIS A 1 271 ? -7.91 15.008 18.75 1 98.88 271 HIS A N 1
ATOM 2137 C CA . HIS A 1 271 ? -6.645 14.859 19.469 1 98.88 271 HIS A CA 1
ATOM 2138 C C . HIS A 1 271 ? -5.457 15.086 18.547 1 98.88 271 HIS A C 1
ATOM 2140 O O . HIS A 1 271 ? -4.504 15.781 18.906 1 98.88 271 HIS A O 1
ATOM 2146 N N . ALA A 1 272 ? -5.52 14.523 17.391 1 98.81 272 ALA A N 1
ATOM 2147 C CA . ALA A 1 272 ? -4.43 14.656 16.422 1 98.81 272 ALA A CA 1
ATOM 2148 C C . ALA A 1 272 ? -4.191 16.125 16.062 1 98.81 272 ALA A C 1
ATOM 2150 O O . ALA A 1 272 ? -3.051 16.531 15.828 1 98.81 272 ALA A O 1
ATOM 2151 N N . VAL A 1 273 ? -5.234 16.906 16.016 1 98.81 273 VAL A N 1
ATOM 2152 C CA . VAL A 1 273 ? -5.152 18.281 15.57 1 98.81 273 VAL A CA 1
ATOM 2153 C C . VAL A 1 273 ? -4.828 19.203 16.75 1 98.81 273 VAL A C 1
ATOM 2155 O O . VAL A 1 273 ? -4.086 20.172 16.609 1 98.81 273 VAL A O 1
ATOM 2158 N N . SER A 1 274 ? -5.281 18.859 17.984 1 98.69 274 SER A N 1
ATOM 2159 C CA . SER A 1 274 ? -5.309 19.859 19.047 1 98.69 274 SER A CA 1
ATOM 2160 C C . SER A 1 274 ? -4.355 19.484 20.188 1 98.69 274 SER A C 1
ATOM 2162 O O . SER A 1 274 ? -4.078 20.297 21.062 1 98.69 274 SER A O 1
ATOM 2164 N N . ALA A 1 275 ? -3.867 18.234 20.188 1 98.56 275 ALA A N 1
ATOM 2165 C CA . ALA A 1 275 ? -2.969 17.828 21.266 1 98.56 275 ALA A CA 1
ATOM 2166 C C . ALA A 1 275 ? -1.573 18.422 21.062 1 98.56 275 ALA A C 1
ATOM 2168 O O . ALA A 1 275 ? -1.109 18.562 19.922 1 98.56 275 ALA A O 1
ATOM 2169 N N . LYS A 1 276 ? -0.877 18.75 22.125 1 97.88 276 LYS A N 1
ATOM 2170 C CA . LYS A 1 276 ? 0.513 19.188 22.062 1 97.88 276 LYS A CA 1
ATOM 2171 C C . LYS A 1 276 ? 1.427 18.062 21.594 1 97.88 276 LYS A C 1
ATOM 2173 O O . LYS A 1 276 ? 2.391 18.297 20.859 1 97.88 276 LYS A O 1
ATOM 2178 N N . HIS A 1 277 ? 1.093 16.828 22.078 1 97 277 HIS A N 1
ATOM 2179 C CA . HIS A 1 277 ? 1.854 15.633 21.719 1 97 277 HIS A CA 1
ATOM 2180 C C . HIS A 1 277 ? 0.946 14.547 21.156 1 97 277 HIS A C 1
ATOM 2182 O O . HIS A 1 277 ? 0.712 13.523 21.797 1 97 277 HIS A O 1
ATOM 2188 N N . PRO A 1 278 ? 0.533 14.688 19.922 1 98 278 PRO A N 1
ATOM 2189 C CA . PRO A 1 278 ? -0.344 13.688 19.312 1 98 278 PRO A CA 1
ATOM 2190 C C . PRO A 1 278 ? 0.373 12.367 19.016 1 98 278 PRO A C 1
ATOM 2192 O O . PRO A 1 278 ? 1.605 12.32 19.031 1 98 278 PRO A O 1
ATOM 2195 N N . LYS A 1 279 ? -0.397 11.344 18.906 1 97 279 LYS A N 1
ATOM 2196 C CA . LYS A 1 279 ? 0.147 10.055 18.469 1 97 279 LYS A CA 1
ATOM 2197 C C . LYS A 1 279 ? 0.467 10.078 16.984 1 97 279 LYS A C 1
ATOM 2199 O O . LYS A 1 279 ? -0.135 10.836 16.219 1 97 279 LYS A O 1
ATOM 2204 N N . TYR A 1 280 ? 1.4 9.266 16.625 1 96.69 280 TYR A N 1
ATOM 2205 C CA . TYR A 1 280 ? 1.683 9.133 15.195 1 96.69 280 TYR A CA 1
ATOM 2206 C C . TYR A 1 280 ? 0.621 8.273 14.516 1 96.69 280 TYR A C 1
ATOM 2208 O O . TYR A 1 280 ? 0.342 8.461 13.328 1 96.69 280 TYR A O 1
ATOM 2216 N N . ARG A 1 281 ? 0.077 7.344 15.242 1 96.81 281 ARG A N 1
ATOM 2217 C CA . ARG A 1 281 ? -0.928 6.422 14.719 1 96.81 281 ARG A CA 1
ATOM 2218 C C . ARG A 1 281 ? -2.062 6.227 15.719 1 96.81 281 ARG A C 1
ATOM 2220 O O . ARG A 1 281 ? -1.821 5.895 16.891 1 96.81 281 ARG A O 1
ATOM 2227 N N . TYR A 1 282 ? -3.266 6.48 15.297 1 97.69 282 TYR A N 1
ATOM 2228 C CA . TYR A 1 282 ? -4.473 6.234 16.078 1 97.69 282 TYR A CA 1
ATOM 2229 C C . TYR A 1 282 ? -5.223 5.016 15.547 1 97.69 282 TYR A C 1
ATOM 2231 O O . TYR A 1 282 ? -5.824 5.062 14.477 1 97.69 282 TYR A O 1
ATOM 2239 N N . VAL A 1 283 ? -5.133 3.914 16.234 1 97.12 283 VAL A N 1
ATOM 2240 C CA . VAL A 1 283 ? -5.941 2.744 15.906 1 97.12 283 VAL A CA 1
ATOM 2241 C C . VAL A 1 283 ? -7.285 2.824 16.625 1 97.12 283 VAL A C 1
ATOM 2243 O O . VAL A 1 283 ? -7.336 2.76 17.859 1 97.12 283 VAL A O 1
ATOM 2246 N N . VAL A 1 284 ? -8.352 2.988 15.906 1 97.88 284 VAL A N 1
ATOM 2247 C CA . VAL A 1 284 ? -9.633 3.318 16.531 1 97.88 284 VAL A CA 1
ATOM 2248 C C . VAL A 1 284 ? -10.633 2.189 16.281 1 97.88 284 VAL A C 1
ATOM 2250 O O . VAL A 1 284 ? -10.891 1.824 15.133 1 97.88 284 VAL A O 1
ATOM 2253 N N . GLY A 1 285 ? -11.242 1.71 17.297 1 96.25 285 GLY A N 1
ATOM 2254 C CA . GLY A 1 285 ? -12.188 0.605 17.25 1 96.25 285 GLY A CA 1
ATOM 2255 C C . GLY A 1 285 ? -11.617 -0.692 17.797 1 96.25 285 GLY A C 1
ATOM 2256 O O . GLY A 1 285 ? -10.445 -0.995 17.578 1 96.25 285 GLY A O 1
ATOM 2257 N N . ASN A 1 286 ? -12.43 -1.513 18.469 1 92.69 286 ASN A N 1
ATOM 2258 C CA . ASN A 1 286 ? -11.992 -2.771 19.062 1 92.69 286 ASN A CA 1
ATOM 2259 C C . ASN A 1 286 ? -11.555 -3.77 18 1 92.69 286 ASN A C 1
ATOM 2261 O O . ASN A 1 286 ? -10.586 -4.504 18.188 1 92.69 286 ASN A O 1
ATOM 2265 N N . ASP A 1 287 ? -12.336 -3.773 16.969 1 92.38 287 ASP A N 1
ATOM 2266 C CA . ASP A 1 287 ? -11.961 -4.66 15.867 1 92.38 287 ASP A CA 1
ATOM 2267 C C . ASP A 1 287 ? -10.586 -4.293 15.312 1 92.38 287 ASP A C 1
ATOM 2269 O O . ASP A 1 287 ? -9.742 -5.168 15.109 1 92.38 287 ASP A O 1
ATOM 2273 N N . ALA A 1 288 ? -10.344 -3.008 15.094 1 94.38 288 ALA A N 1
ATOM 2274 C CA . ALA A 1 288 ? -9.055 -2.562 14.578 1 94.38 288 ALA A CA 1
ATOM 2275 C C . ALA A 1 288 ? -7.922 -2.918 15.547 1 94.38 288 ALA A C 1
ATOM 2277 O O . ALA A 1 288 ? -6.836 -3.312 15.117 1 94.38 288 ALA A O 1
ATOM 2278 N N . GLN A 1 289 ? -8.141 -2.807 16.844 1 92 289 GLN A N 1
ATOM 2279 C CA . GLN A 1 289 ? -7.129 -3.113 17.844 1 92 289 GLN A CA 1
ATOM 2280 C C . GLN A 1 289 ? -6.727 -4.582 17.781 1 92 289 GLN A C 1
ATOM 2282 O O . GLN A 1 289 ? -5.57 -4.926 18.047 1 92 289 GLN A O 1
ATOM 2287 N N . VAL A 1 290 ? -7.66 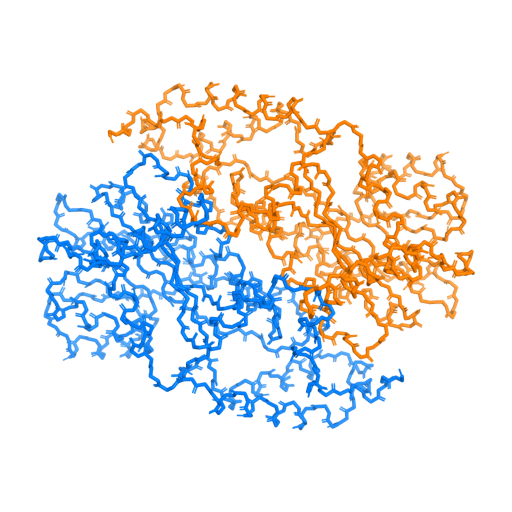-5.391 17.438 1 90 290 VAL A N 1
ATOM 2288 C CA . VAL A 1 290 ? -7.383 -6.824 17.422 1 90 290 VAL A CA 1
ATOM 2289 C C . VAL A 1 290 ? -6.891 -7.234 16.031 1 90 290 VAL A C 1
ATOM 2291 O O . VAL A 1 290 ? -5.816 -7.828 15.898 1 90 290 VAL A O 1
ATOM 2294 N N . LEU A 1 291 ? -7.625 -6.883 15.07 1 89.69 291 LEU A N 1
ATOM 2295 C CA . LEU A 1 291 ? -7.348 -7.387 13.727 1 89.69 291 LEU A CA 1
ATOM 2296 C C . LEU A 1 291 ? -6.113 -6.715 13.141 1 89.69 291 LEU A C 1
ATOM 2298 O O . LEU A 1 291 ? -5.25 -7.383 12.562 1 89.69 291 LEU A O 1
ATOM 2302 N N . ALA A 1 292 ? -6.004 -5.453 13.273 1 87.62 292 ALA A N 1
ATOM 2303 C CA . ALA A 1 292 ? -4.922 -4.719 12.625 1 87.62 292 ALA A CA 1
ATOM 2304 C C . ALA A 1 292 ? -3.637 -4.793 13.445 1 87.62 292 ALA A C 1
ATOM 2306 O O . ALA A 1 292 ? -2.535 -4.707 12.898 1 87.62 292 ALA A O 1
ATOM 2307 N N . ARG A 1 293 ? -3.701 -4.961 14.742 1 87.25 293 ARG A N 1
ATOM 2308 C CA . ARG A 1 293 ? -2.502 -4.918 15.57 1 87.25 293 ARG A CA 1
ATOM 2309 C C . ARG A 1 293 ? -1.984 -6.324 15.859 1 87.25 293 ARG A C 1
ATOM 2311 O O . ARG A 1 293 ? -0.774 -6.539 15.945 1 87.25 293 ARG A O 1
ATOM 2318 N N . PHE A 1 294 ? -2.865 -7.242 15.938 1 88.06 294 PHE A N 1
ATOM 2319 C CA . PHE A 1 294 ? -2.434 -8.547 16.422 1 88.06 294 PHE A CA 1
ATOM 2320 C C . PHE A 1 294 ? -2.371 -9.555 15.281 1 88.06 294 PHE A C 1
ATOM 2322 O O . PHE A 1 294 ? -1.372 -10.258 15.125 1 88.06 294 PHE A O 1
ATOM 2329 N N . LEU A 1 295 ? -3.346 -9.586 14.453 1 89.94 295 LEU A N 1
ATOM 2330 C CA . LEU A 1 295 ? -3.488 -10.641 13.453 1 89.94 295 LEU A CA 1
ATOM 2331 C C . LEU A 1 295 ? -2.314 -10.625 12.477 1 89.94 295 LEU A C 1
ATOM 2333 O O . LEU A 1 295 ? -1.817 -11.688 12.086 1 89.94 295 LEU A O 1
ATOM 2337 N N . PRO A 1 296 ? -1.823 -9.406 12.156 1 87.75 296 PRO A N 1
ATOM 2338 C CA . PRO A 1 296 ? -0.713 -9.391 11.203 1 87.75 296 PRO A CA 1
ATOM 2339 C C . PRO A 1 296 ? 0.582 -9.945 11.797 1 87.75 296 PRO A C 1
ATOM 2341 O O . PRO A 1 296 ? 1.528 -10.234 11.055 1 87.75 296 PRO A O 1
ATOM 2344 N N . THR A 1 297 ? 0.659 -10.109 13.07 1 85.69 297 THR A N 1
ATOM 2345 C CA . THR A 1 297 ? 1.876 -10.586 13.711 1 85.69 297 THR A CA 1
ATOM 2346 C C . THR A 1 297 ? 1.867 -12.109 13.82 1 85.69 297 THR A C 1
ATOM 2348 O O . THR A 1 297 ? 2.881 -12.719 14.164 1 85.69 297 THR A O 1
ATOM 2351 N N . LEU A 1 298 ? 0.764 -12.734 13.484 1 88.06 298 LEU A N 1
ATOM 2352 C CA . LEU A 1 298 ? 0.626 -14.188 13.539 1 88.06 298 LEU A CA 1
ATOM 2353 C C . LEU A 1 298 ? 0.995 -14.812 12.195 1 88.06 298 LEU A C 1
ATOM 2355 O O . LEU A 1 298 ? 1.054 -14.117 11.18 1 88.06 298 LEU A O 1
ATOM 2359 N N . PRO A 1 299 ? 1.271 -16.141 12.273 1 88.69 299 PRO A N 1
ATOM 2360 C CA . PRO A 1 299 ? 1.468 -16.812 10.984 1 88.69 299 PRO A CA 1
ATOM 2361 C C . PRO A 1 299 ? 0.299 -16.609 10.023 1 88.69 299 PRO A C 1
ATOM 2363 O O . PRO A 1 299 ? -0.859 -16.594 10.453 1 88.69 299 PRO A O 1
ATOM 2366 N N . GLU A 1 300 ? 0.575 -16.484 8.797 1 92.44 300 GLU A N 1
ATOM 2367 C CA . GLU A 1 300 ? -0.399 -16.109 7.781 1 92.44 300 GLU A CA 1
ATOM 2368 C C . GLU A 1 300 ? -1.575 -17.078 7.754 1 92.44 300 GLU A C 1
ATOM 2370 O O . GLU A 1 300 ? -2.709 -16.688 7.477 1 92.44 300 GLU A O 1
ATOM 2375 N N . TRP A 1 301 ? -1.311 -18.359 8 1 92 301 TRP A N 1
ATOM 2376 C CA . TRP A 1 301 ? -2.396 -19.328 7.922 1 92 301 TRP A CA 1
ATOM 2377 C C . TRP A 1 301 ? -3.457 -19.047 8.984 1 92 301 TRP A C 1
ATOM 2379 O O . TRP A 1 301 ? -4.637 -19.344 8.781 1 92 301 TRP A O 1
ATOM 2389 N N . ILE A 1 302 ? -3.053 -18.453 10.117 1 93.25 302 ILE A N 1
ATOM 2390 C CA . ILE A 1 302 ? -4.008 -18.125 11.164 1 93.25 302 ILE A CA 1
ATOM 2391 C C . ILE A 1 302 ? -4.844 -16.922 10.742 1 93.25 302 ILE A C 1
ATOM 2393 O O . ILE A 1 302 ? -6.07 -16.938 10.844 1 93.25 302 ILE A O 1
ATOM 2397 N N . SER A 1 303 ? -4.145 -15.875 10.266 1 93.94 303 SER A N 1
ATOM 2398 C CA . SER A 1 303 ? -4.871 -14.695 9.82 1 93.94 303 SER A CA 1
ATOM 2399 C C . SER A 1 303 ? -5.812 -15.023 8.664 1 93.94 303 SER A C 1
ATOM 2401 O O . SER A 1 303 ? -6.934 -14.516 8.609 1 93.94 303 SER A O 1
ATOM 2403 N N . ASP A 1 304 ? -5.391 -15.883 7.77 1 95.12 304 ASP A N 1
ATOM 2404 C CA . ASP A 1 304 ? -6.234 -16.281 6.645 1 95.12 304 ASP A CA 1
ATOM 2405 C C . ASP A 1 304 ? -7.453 -17.062 7.121 1 95.12 304 ASP A C 1
ATOM 2407 O O . ASP A 1 304 ? -8.555 -16.875 6.605 1 95.12 304 ASP A O 1
ATOM 2411 N N . TYR A 1 305 ? -7.215 -17.938 8.047 1 94.69 305 TYR A N 1
ATOM 2412 C CA . TYR A 1 305 ? -8.344 -18.688 8.586 1 94.69 305 TYR A CA 1
ATOM 2413 C C . TYR A 1 305 ? -9.375 -17.75 9.211 1 94.69 305 TYR A C 1
ATOM 2415 O O . TYR A 1 305 ? -10.57 -17.859 8.922 1 94.69 305 TYR A O 1
ATOM 2423 N N . VAL A 1 306 ? -8.922 -16.859 10.031 1 93 306 VAL A N 1
ATOM 2424 C CA . VAL A 1 306 ? -9.805 -15.93 10.734 1 93 306 VAL A CA 1
ATOM 2425 C C . VAL A 1 306 ? -10.555 -15.07 9.727 1 93 306 VAL A C 1
ATOM 2427 O O . VAL A 1 306 ? -11.766 -14.844 9.867 1 93 306 VAL A O 1
ATOM 2430 N N . MET A 1 307 ? -9.891 -14.672 8.688 1 92.44 307 MET A N 1
ATOM 2431 C CA . MET A 1 307 ? -10.461 -13.727 7.734 1 92.44 307 MET A CA 1
ATOM 2432 C C . MET A 1 307 ? -11.336 -14.445 6.715 1 92.44 307 MET A C 1
ATOM 2434 O O . MET A 1 307 ? -12.219 -13.828 6.102 1 92.44 307 MET A O 1
ATOM 2438 N N . CYS A 1 308 ? -11.117 -15.789 6.496 1 92.56 308 CYS A N 1
ATOM 2439 C CA . CYS A 1 308 ? -11.742 -16.422 5.344 1 92.56 308 CYS A CA 1
ATOM 2440 C C . CYS A 1 308 ? -12.656 -17.578 5.781 1 92.56 308 CYS A C 1
ATOM 2442 O O . CYS A 1 308 ? -13.367 -18.156 4.961 1 92.56 308 CYS A O 1
ATOM 2444 N N . PHE A 1 309 ? -12.695 -17.906 7.008 1 89.62 309 PHE A N 1
ATOM 2445 C CA . PHE A 1 309 ? -13.398 -19.125 7.406 1 89.62 309 PHE A CA 1
ATOM 2446 C C . PHE A 1 309 ? -14.883 -19.016 7.086 1 89.62 309 PHE A C 1
ATOM 2448 O O . PHE A 1 309 ? -15.547 -20.031 6.855 1 89.62 309 PHE A O 1
ATOM 2455 N N . GLN A 1 310 ? -15.43 -17.859 6.984 1 89.94 310 GLN A N 1
ATOM 2456 C CA . GLN A 1 310 ? -16.859 -17.703 6.734 1 89.94 310 GLN A CA 1
ATOM 2457 C C . GLN A 1 310 ? -17.125 -17.391 5.262 1 89.94 310 GLN A C 1
ATOM 2459 O O . GLN A 1 310 ? -18.281 -17.297 4.844 1 89.94 310 GLN A O 1
ATOM 2464 N N . ASN A 1 311 ? -16.062 -17.25 4.504 1 90.81 311 ASN A N 1
ATOM 2465 C CA . ASN A 1 311 ? -16.234 -16.906 3.094 1 90.81 311 ASN A CA 1
ATOM 2466 C C . ASN A 1 311 ? -16.969 -18.016 2.346 1 90.81 311 ASN A C 1
ATOM 2468 O O . ASN A 1 311 ? -16.703 -19.203 2.576 1 90.81 311 ASN A O 1
ATOM 2472 N N . PRO A 1 312 ? -17.844 -17.609 1.497 1 92.25 312 PRO A N 1
ATOM 2473 C CA . PRO A 1 312 ? -18.531 -18.641 0.708 1 92.25 312 PRO A CA 1
ATOM 2474 C C . PRO A 1 312 ? -17.578 -19.406 -0.201 1 92.25 312 PRO A C 1
ATOM 2476 O O . PRO A 1 312 ? -16.75 -18.812 -0.896 1 92.25 312 PRO A O 1
ATOM 2479 N N . LYS A 1 313 ? -17.734 -20.703 -0.215 1 93.88 313 LYS A N 1
ATOM 2480 C CA . LYS A 1 313 ? -16.938 -21.562 -1.094 1 93.88 313 LYS A CA 1
ATOM 2481 C C . LYS A 1 313 ? -17.516 -21.594 -2.506 1 93.88 313 LYS A C 1
ATOM 2483 O O . LYS A 1 313 ? -18.719 -21.797 -2.684 1 93.88 313 LYS A O 1
ATOM 2488 N N . PRO A 1 314 ? -16.641 -21.312 -3.449 1 95.06 314 PRO A N 1
ATOM 2489 C CA . PRO A 1 314 ? -17.141 -21.453 -4.816 1 95.06 314 PRO A CA 1
ATOM 2490 C C . PRO A 1 314 ? -17.672 -22.859 -5.109 1 95.06 314 PRO A C 1
ATOM 2492 O O . PRO A 1 314 ? -17.141 -23.844 -4.59 1 95.06 314 PRO A O 1
ATOM 2495 N N . GLN A 1 315 ? -18.688 -22.891 -5.973 1 95.12 315 GLN A N 1
ATOM 2496 C CA . GLN A 1 315 ? -19.281 -24.172 -6.348 1 95.12 315 GLN A CA 1
ATOM 2497 C C . GLN A 1 315 ? -18.234 -25.094 -6.98 1 95.12 315 GLN A C 1
ATOM 2499 O O . GLN A 1 315 ? -18.25 -26.297 -6.754 1 95.12 315 GLN A O 1
ATOM 2504 N N . GLY A 1 316 ? -17.375 -24.5 -7.742 1 92.69 316 GLY A N 1
ATOM 2505 C CA . GLY A 1 316 ? -16.375 -25.297 -8.461 1 92.69 316 GLY A CA 1
ATOM 2506 C C . GLY A 1 316 ? -15.188 -25.672 -7.613 1 92.69 316 GLY A C 1
ATOM 2507 O O . GLY A 1 316 ? -14.281 -26.375 -8.078 1 92.69 316 GLY A O 1
ATOM 2508 N N . ALA A 1 317 ? -15.227 -25.203 -6.324 1 89.19 317 ALA A N 1
ATOM 2509 C CA . ALA A 1 317 ? -14.094 -25.484 -5.457 1 89.19 317 ALA A CA 1
ATOM 2510 C C . ALA A 1 317 ? -14.18 -26.906 -4.898 1 89.19 317 ALA A C 1
ATOM 2512 O O . ALA A 1 317 ? -15.258 -27.359 -4.5 1 89.19 317 ALA A O 1
ATOM 2513 N N . HIS A 1 318 ? -13.25 -27.781 -5.219 1 76.62 318 HIS A N 1
ATOM 2514 C CA . HIS A 1 318 ? -13.219 -29.156 -4.73 1 76.62 318 HIS A CA 1
ATOM 2515 C C . HIS A 1 318 ? -12.203 -29.328 -3.607 1 76.62 318 HIS A C 1
ATOM 2517 O O . HIS A 1 318 ? -11.203 -28.594 -3.557 1 76.62 318 HIS A O 1
ATOM 2523 N N . MET B 1 1 ? 3.902 -26.016 32.656 1 86.62 1 MET B N 1
ATOM 2524 C CA . MET B 1 1 ? 3.012 -25.422 31.672 1 86.62 1 MET B CA 1
ATOM 2525 C C . MET B 1 1 ? 3.801 -24.641 30.641 1 86.62 1 MET B C 1
ATOM 2527 O O . MET B 1 1 ? 3.686 -24.891 29.438 1 86.62 1 MET B O 1
ATOM 2531 N N . TRP B 1 2 ? 4.77 -23.922 31.062 1 89.81 2 TRP B N 1
ATOM 2532 C CA . TRP B 1 2 ? 5.551 -23.109 30.125 1 89.81 2 TRP B CA 1
ATOM 2533 C C . TRP B 1 2 ? 6.484 -24 29.297 1 89.81 2 TRP B C 1
ATOM 2535 O O . TRP B 1 2 ? 6.707 -23.734 28.109 1 89.81 2 TRP B O 1
ATOM 2545 N N . ILE B 1 3 ? 6.973 -25.062 29.891 1 90.75 3 ILE B N 1
ATOM 2546 C CA . ILE B 1 3 ? 7.887 -25.953 29.188 1 90.75 3 ILE B CA 1
ATOM 2547 C C . ILE B 1 3 ? 7.141 -26.688 28.078 1 90.75 3 ILE B C 1
ATOM 2549 O O . ILE B 1 3 ? 7.672 -26.891 26.984 1 90.75 3 ILE B O 1
ATOM 2553 N N . LEU B 1 4 ? 5.957 -27.078 28.406 1 91.62 4 LEU B N 1
ATOM 2554 C CA . LEU B 1 4 ? 5.129 -27.75 27.406 1 91.62 4 LEU B CA 1
ATOM 2555 C C . LEU B 1 4 ? 4.805 -26.828 26.25 1 91.62 4 LEU B C 1
ATOM 2557 O O . LEU B 1 4 ? 4.824 -27.234 25.094 1 91.62 4 LEU B O 1
ATOM 2561 N N . ILE B 1 5 ? 4.512 -25.641 26.594 1 91.31 5 ILE B N 1
ATOM 2562 C CA . ILE B 1 5 ? 4.211 -24.656 25.562 1 91.31 5 ILE B CA 1
ATOM 2563 C C . ILE B 1 5 ? 5.445 -24.406 24.703 1 91.31 5 ILE B C 1
ATOM 2565 O O . ILE B 1 5 ? 5.355 -24.406 23.469 1 91.31 5 ILE B O 1
ATOM 2569 N N . LEU B 1 6 ? 6.531 -24.234 25.328 1 91.44 6 LEU B N 1
ATOM 2570 C CA . LEU B 1 6 ? 7.777 -24.016 24.609 1 91.44 6 LEU B CA 1
ATOM 2571 C C . LEU B 1 6 ? 8.117 -25.203 23.719 1 91.44 6 LEU B C 1
ATOM 2573 O O . LEU B 1 6 ? 8.594 -25.031 22.594 1 91.44 6 LEU B O 1
ATOM 2577 N N . THR B 1 7 ? 7.969 -26.375 24.297 1 92 7 THR B N 1
ATOM 2578 C CA . THR B 1 7 ? 8.227 -27.578 23.516 1 92 7 THR B CA 1
ATOM 2579 C C . THR B 1 7 ? 7.293 -27.672 22.312 1 92 7 THR B C 1
ATOM 2581 O O . THR B 1 7 ? 7.711 -28.078 21.234 1 92 7 THR B O 1
ATOM 2584 N N . ALA B 1 8 ? 6.133 -27.328 22.516 1 91.94 8 ALA B N 1
ATOM 2585 C CA . ALA B 1 8 ? 5.164 -27.328 21.422 1 91.94 8 ALA B CA 1
ATOM 2586 C C . ALA B 1 8 ? 5.547 -26.312 20.344 1 91.94 8 ALA B C 1
ATOM 2588 O O . ALA B 1 8 ? 5.422 -26.578 19.156 1 91.94 8 ALA B O 1
ATOM 2589 N N . ILE B 1 9 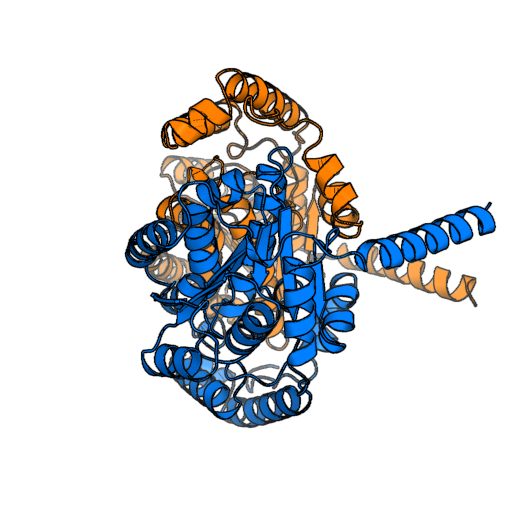? 5.988 -25.203 20.75 1 90.56 9 ILE B N 1
ATOM 2590 C CA . ILE B 1 9 ? 6.395 -24.156 19.812 1 90.56 9 ILE B CA 1
ATOM 2591 C C . ILE B 1 9 ? 7.617 -24.609 19.031 1 90.56 9 ILE B C 1
ATOM 2593 O O . ILE B 1 9 ? 7.641 -24.5 17.797 1 90.56 9 ILE B O 1
ATOM 2597 N N . VAL B 1 10 ? 8.531 -25.094 19.688 1 92.31 10 VAL B N 1
ATOM 2598 C CA . VAL B 1 10 ? 9.75 -25.578 19.031 1 92.31 10 VAL B CA 1
ATOM 2599 C C . VAL B 1 10 ? 9.406 -26.734 18.094 1 92.31 10 VAL B C 1
ATOM 2601 O O . VAL B 1 10 ? 9.914 -26.797 16.969 1 92.31 10 VAL B O 1
ATOM 2604 N N . GLY B 1 11 ? 8.594 -27.641 18.594 1 92.75 11 GLY B N 1
ATOM 2605 C CA . GLY B 1 11 ? 8.141 -28.75 17.75 1 92.75 11 GLY B CA 1
ATOM 2606 C C . GLY B 1 11 ? 7.461 -28.297 16.484 1 92.75 11 GLY B C 1
ATOM 2607 O O . GLY B 1 11 ? 7.699 -28.859 15.406 1 92.75 11 GLY B O 1
ATOM 2608 N N . TYR B 1 12 ? 6.699 -27.297 16.562 1 89.5 12 TYR B N 1
ATOM 2609 C CA . TYR B 1 12 ? 6.023 -26.719 15.406 1 89.5 12 TYR B CA 1
ATOM 2610 C C . TYR B 1 12 ? 7.035 -26.188 14.398 1 89.5 12 TYR B C 1
ATOM 2612 O O . TYR B 1 12 ? 6.922 -26.469 13.195 1 89.5 12 TYR B O 1
ATOM 2620 N N . PHE B 1 13 ? 7.988 -25.453 14.836 1 90.44 13 PHE B N 1
ATOM 2621 C CA . PHE B 1 13 ? 8.945 -24.828 13.93 1 90.44 13 PHE B CA 1
ATOM 2622 C C . PHE B 1 13 ? 9.844 -25.891 13.289 1 90.44 13 PHE B C 1
ATOM 2624 O O . PHE B 1 13 ? 10.25 -25.75 12.133 1 90.44 13 PHE B O 1
ATOM 2631 N N . VAL B 1 14 ? 10.156 -26.906 14.055 1 93.31 14 VAL B N 1
ATOM 2632 C CA . VAL B 1 14 ? 10.938 -28 13.5 1 93.31 14 VAL B CA 1
ATOM 2633 C C . VAL B 1 14 ? 10.109 -28.75 12.453 1 93.31 14 VAL B C 1
ATOM 2635 O O . VAL B 1 14 ? 10.609 -29.078 11.375 1 93.31 14 VAL B O 1
ATOM 2638 N N . PHE B 1 15 ? 8.938 -28.984 12.773 1 93.75 15 PHE B N 1
ATOM 2639 C CA . PHE B 1 15 ? 8.039 -29.672 11.844 1 93.75 15 PHE B CA 1
ATOM 2640 C C . PHE B 1 15 ? 7.859 -28.844 10.57 1 93.75 15 PHE B C 1
ATOM 2642 O O . PHE B 1 15 ? 7.918 -29.375 9.461 1 93.75 15 PHE B O 1
ATOM 2649 N N . ASP B 1 16 ? 7.633 -27.609 10.766 1 92.12 16 ASP B N 1
ATOM 2650 C CA . ASP B 1 16 ? 7.449 -26.703 9.633 1 92.12 16 ASP B CA 1
ATOM 2651 C C . ASP B 1 16 ? 8.703 -26.641 8.766 1 92.12 16 ASP B C 1
ATOM 2653 O O . ASP B 1 16 ? 8.609 -26.625 7.531 1 92.12 16 ASP B O 1
ATOM 2657 N N . TRP B 1 17 ? 9.781 -26.625 9.414 1 92.88 17 TRP B N 1
ATOM 2658 C CA . TRP B 1 17 ? 11.055 -26.609 8.703 1 92.88 17 TRP B CA 1
ATOM 2659 C C . TRP B 1 17 ? 11.242 -27.891 7.895 1 92.88 17 TRP B C 1
ATOM 2661 O O . TRP B 1 17 ? 11.688 -27.844 6.746 1 92.88 17 TRP B O 1
ATOM 2671 N N . LEU B 1 18 ? 10.906 -28.984 8.438 1 95 18 LEU B N 1
ATOM 2672 C CA . LEU B 1 18 ? 11.055 -30.266 7.781 1 95 18 LEU B CA 1
ATOM 2673 C C . LEU B 1 18 ? 10.094 -30.406 6.605 1 95 18 LEU B C 1
ATOM 2675 O O . LEU B 1 18 ? 10.477 -30.875 5.531 1 95 18 LEU B O 1
ATOM 2679 N N . ARG B 1 19 ? 8.93 -30 6.84 1 94.75 19 ARG B N 1
ATOM 2680 C CA . ARG B 1 19 ? 7.934 -30.172 5.785 1 94.75 19 ARG B CA 1
ATOM 2681 C C . ARG B 1 19 ? 8.266 -29.312 4.574 1 94.75 19 ARG B C 1
ATOM 2683 O O . ARG B 1 19 ? 7.941 -29.656 3.439 1 94.75 19 ARG B O 1
ATOM 2690 N N . ARG B 1 20 ? 8.922 -28.219 4.762 1 94.94 20 ARG B N 1
ATOM 2691 C CA . ARG B 1 20 ? 9.227 -27.281 3.691 1 94.94 20 ARG B CA 1
ATOM 2692 C C . ARG B 1 20 ? 10.391 -27.766 2.84 1 94.94 20 ARG B C 1
ATOM 2694 O O . ARG B 1 20 ? 10.656 -27.234 1.763 1 94.94 20 ARG B O 1
ATOM 2701 N N . LYS B 1 21 ? 10.992 -28.844 3.258 1 95.69 21 LYS B N 1
ATOM 2702 C CA . LYS B 1 21 ? 12.094 -29.422 2.496 1 95.69 21 LYS B CA 1
ATOM 2703 C C . LYS B 1 21 ? 11.57 -30.328 1.38 1 95.69 21 LYS B C 1
ATOM 2705 O O . LYS B 1 21 ? 12.312 -30.672 0.459 1 95.69 21 LYS B O 1
ATOM 2710 N N . PHE B 1 22 ? 10.344 -30.656 1.449 1 96.38 22 PHE B N 1
ATOM 2711 C CA . PHE B 1 22 ? 9.766 -31.531 0.433 1 96.38 22 PHE B CA 1
ATOM 2712 C C . PHE B 1 22 ? 9.508 -30.766 -0.858 1 96.38 22 PHE B C 1
ATOM 2714 O O . PHE B 1 22 ? 9.078 -29.609 -0.825 1 96.38 22 PHE B O 1
ATOM 2721 N N . LYS B 1 23 ? 9.781 -31.406 -1.987 1 96.44 23 LYS B N 1
ATOM 2722 C CA . LYS B 1 23 ? 9.617 -30.812 -3.305 1 96.44 23 LYS B CA 1
ATOM 2723 C C . LYS B 1 23 ? 8.438 -31.422 -4.051 1 96.44 23 LYS B C 1
ATOM 2725 O O . LYS B 1 23 ? 8.039 -32.562 -3.758 1 96.44 23 LYS B O 1
ATOM 2730 N N . ILE B 1 24 ? 7.906 -30.625 -4.922 1 97.12 24 ILE B N 1
ATOM 2731 C CA . ILE B 1 24 ? 6.82 -31.125 -5.75 1 97.12 24 ILE B CA 1
ATOM 2732 C C . ILE B 1 24 ? 7.359 -32.188 -6.727 1 97.12 24 ILE B C 1
ATOM 2734 O O . ILE B 1 24 ? 8.562 -32.219 -6.98 1 97.12 24 ILE B O 1
ATOM 2738 N N . THR B 1 25 ? 6.398 -32.938 -7.258 1 95.25 25 THR B N 1
ATOM 2739 C CA . THR B 1 25 ? 6.758 -33.969 -8.227 1 95.25 25 THR B CA 1
ATOM 2740 C C . THR B 1 25 ? 6.336 -33.562 -9.633 1 95.25 25 THR B C 1
ATOM 2742 O O . THR B 1 25 ? 5.699 -32.531 -9.82 1 95.25 25 THR B O 1
ATOM 2745 N N . ASN B 1 26 ? 6.707 -34.219 -10.672 1 95.94 26 ASN B N 1
ATOM 2746 C CA . ASN B 1 26 ? 6.332 -34.062 -12.07 1 95.94 26 ASN B CA 1
ATOM 2747 C C . ASN B 1 26 ? 6.668 -32.656 -12.578 1 95.94 26 ASN B C 1
ATOM 2749 O O . ASN B 1 26 ? 5.859 -32.031 -13.258 1 95.94 26 ASN B O 1
ATOM 2753 N N . ILE B 1 27 ? 7.797 -32.156 -12.195 1 96.81 27 ILE B N 1
ATOM 2754 C CA . ILE B 1 27 ? 8.234 -30.797 -12.531 1 96.81 27 ILE B CA 1
ATOM 2755 C C . ILE B 1 27 ? 8.352 -30.656 -14.047 1 96.81 27 ILE B C 1
ATOM 2757 O O . ILE B 1 27 ? 8.125 -29.578 -14.586 1 96.81 27 ILE B O 1
ATOM 2761 N N . THR B 1 28 ? 8.641 -31.734 -14.75 1 96.19 28 THR B N 1
ATOM 2762 C CA . THR B 1 28 ? 8.867 -31.703 -16.188 1 96.19 28 THR B CA 1
ATOM 2763 C C . THR B 1 28 ? 7.559 -31.484 -16.938 1 96.19 28 THR B C 1
ATOM 2765 O O . THR B 1 28 ? 7.559 -31.219 -18.141 1 96.19 28 THR B O 1
ATOM 2768 N N . GLN B 1 29 ? 6.445 -31.484 -16.266 1 96.81 29 GLN B N 1
ATOM 2769 C CA . GLN B 1 29 ? 5.145 -31.25 -16.891 1 96.81 29 GLN B CA 1
ATOM 2770 C C . GLN B 1 29 ? 4.578 -29.891 -16.469 1 96.81 29 GLN B C 1
ATOM 2772 O O . GLN B 1 29 ? 3.449 -29.547 -16.828 1 96.81 29 GLN B O 1
ATOM 2777 N N . LYS B 1 30 ? 5.332 -29.172 -15.711 1 98.19 30 LYS B N 1
ATOM 2778 C CA . LYS B 1 30 ? 4.809 -27.953 -15.125 1 98.19 30 LYS B CA 1
ATOM 2779 C C . LYS B 1 30 ? 5.363 -26.719 -15.844 1 98.19 30 LYS B C 1
ATOM 2781 O O . LYS B 1 30 ? 6.559 -26.656 -16.156 1 98.19 30 LYS B O 1
ATOM 2786 N N . TYR B 1 31 ? 4.492 -25.781 -16.125 1 98.81 31 TYR B N 1
ATOM 2787 C CA . TYR B 1 31 ? 4.832 -24.531 -16.797 1 98.81 31 TYR B CA 1
ATOM 2788 C C . TYR B 1 31 ? 4.895 -23.375 -15.812 1 98.81 31 TYR B C 1
ATOM 2790 O O . TYR B 1 31 ? 4.039 -23.25 -14.938 1 98.81 31 TYR B O 1
ATOM 2798 N N . VAL B 1 32 ? 5.934 -22.562 -15.953 1 98.94 32 VAL B N 1
ATOM 2799 C CA . VAL B 1 32 ? 6.125 -21.375 -15.117 1 98.94 32 VAL B CA 1
ATOM 2800 C C . VAL B 1 32 ? 6.293 -20.141 -16 1 98.94 32 VAL B C 1
ATOM 2802 O O . VAL B 1 32 ? 7.125 -20.141 -16.906 1 98.94 32 VAL B O 1
ATOM 2805 N N . PHE B 1 33 ? 5.461 -19.125 -15.781 1 98.94 33 PHE B N 1
ATOM 2806 C CA . PHE B 1 33 ? 5.566 -17.844 -16.469 1 98.94 33 PHE B CA 1
ATOM 2807 C C . PHE B 1 33 ? 6.219 -16.797 -15.586 1 98.94 33 PHE B C 1
ATOM 2809 O O . PHE B 1 33 ? 5.762 -16.547 -14.469 1 98.94 33 PHE B O 1
ATOM 2816 N N . ILE B 1 34 ? 7.301 -16.188 -16.031 1 98.94 34 ILE B N 1
ATOM 2817 C CA . ILE B 1 34 ? 8.07 -15.234 -15.242 1 98.94 34 ILE B CA 1
ATOM 2818 C C . ILE B 1 34 ? 8.172 -13.898 -15.977 1 98.94 34 ILE B C 1
ATOM 2820 O O . ILE B 1 34 ? 8.562 -13.859 -17.141 1 98.94 34 ILE B O 1
ATOM 2824 N N . THR B 1 35 ? 7.82 -12.828 -15.297 1 98.94 35 THR B N 1
ATOM 2825 C CA . THR B 1 35 ? 8.023 -11.508 -15.891 1 98.94 35 THR B CA 1
ATOM 2826 C C . THR B 1 35 ? 9.344 -10.906 -15.43 1 98.94 35 THR B C 1
ATOM 2828 O O . THR B 1 35 ? 9.844 -11.242 -14.352 1 98.94 35 THR B O 1
ATOM 2831 N N . GLY B 1 36 ? 9.883 -9.953 -16.234 1 98.25 36 GLY B N 1
ATOM 2832 C CA . GLY B 1 36 ? 11.094 -9.25 -15.844 1 98.25 36 GLY B CA 1
ATOM 2833 C C . GLY B 1 36 ? 12.328 -10.133 -15.844 1 98.25 36 GLY B C 1
ATOM 2834 O O . GLY B 1 36 ? 13.062 -10.18 -14.852 1 98.25 36 GLY B O 1
ATOM 2835 N N . CYS B 1 37 ? 12.633 -10.789 -16.969 1 98.5 37 CYS B N 1
ATOM 2836 C CA . CYS B 1 37 ? 13.711 -11.773 -17.016 1 98.5 37 CYS B CA 1
ATOM 2837 C C . CYS B 1 37 ? 14.938 -11.203 -17.719 1 98.5 37 CYS B C 1
ATOM 2839 O O . CYS B 1 37 ? 15.852 -11.945 -18.062 1 98.5 37 CYS B O 1
ATOM 2841 N N . ASP B 1 38 ? 15 -9.898 -17.922 1 97.25 38 ASP B N 1
ATOM 2842 C CA . ASP B 1 38 ? 16.125 -9.273 -18.625 1 97.25 38 ASP B CA 1
ATOM 2843 C C . ASP B 1 38 ? 17.422 -9.438 -17.828 1 97.25 38 ASP B C 1
ATOM 2845 O O . ASP B 1 38 ? 18.484 -9.664 -18.406 1 97.25 38 ASP B O 1
ATOM 2849 N N . SER B 1 39 ? 17.297 -9.273 -16.516 1 93.81 39 SER B N 1
ATOM 2850 C CA . SER B 1 39 ? 18.453 -9.289 -15.609 1 93.81 39 SER B CA 1
ATOM 2851 C C . SER B 1 39 ? 18.031 -9.617 -14.188 1 93.81 39 SER B C 1
ATOM 2853 O O . SER B 1 39 ? 16.859 -9.938 -13.93 1 93.81 39 SER B O 1
ATOM 2855 N N . GLY B 1 40 ? 19 -9.711 -13.375 1 94.44 40 GLY B N 1
ATOM 2856 C CA . GLY B 1 40 ? 18.719 -9.789 -11.945 1 94.44 40 GLY B CA 1
ATOM 2857 C C . GLY B 1 40 ? 18.062 -11.086 -11.531 1 94.44 40 GLY B C 1
ATOM 2858 O O . GLY B 1 40 ? 18.453 -12.164 -11.984 1 94.44 40 GLY B O 1
ATOM 2859 N N . PHE B 1 41 ? 17.094 -10.984 -10.594 1 97.62 41 PHE B N 1
ATOM 2860 C CA . PHE B 1 41 ? 16.469 -12.141 -9.961 1 97.62 41 PHE B CA 1
ATOM 2861 C C . PHE B 1 41 ? 15.75 -12.992 -10.992 1 97.62 41 PHE B C 1
ATOM 2863 O O . PHE B 1 41 ? 15.922 -14.219 -11.023 1 97.62 41 PHE B O 1
ATOM 2870 N N . GLY B 1 42 ? 14.938 -12.312 -11.852 1 98.19 42 GLY B N 1
ATOM 2871 C CA . GLY B 1 42 ? 14.141 -13.031 -12.828 1 98.19 42 GLY B CA 1
ATOM 2872 C C . GLY B 1 42 ? 14.969 -13.797 -13.836 1 98.19 42 GLY B C 1
ATOM 2873 O O . GLY B 1 42 ? 14.625 -14.922 -14.211 1 98.19 42 GLY B O 1
ATOM 2874 N N . HIS B 1 43 ? 16.031 -13.141 -14.234 1 98 43 HIS B N 1
ATOM 2875 C CA . HIS B 1 43 ? 16.953 -13.766 -15.18 1 98 43 HIS B CA 1
ATOM 2876 C C . HIS B 1 43 ? 17.547 -15.039 -14.602 1 98 43 HIS B C 1
ATOM 2878 O O . HIS B 1 43 ? 17.547 -16.094 -15.25 1 98 43 HIS B O 1
ATOM 2884 N N . HIS B 1 44 ? 18.031 -14.984 -13.422 1 98.19 44 HIS B N 1
ATOM 2885 C CA . HIS B 1 44 ? 18.656 -16.125 -12.766 1 98.19 44 HIS B CA 1
ATOM 2886 C C . HIS B 1 44 ? 17.625 -17.203 -12.422 1 98.19 44 HIS B C 1
ATOM 2888 O O . HIS B 1 44 ? 17.906 -18.391 -12.531 1 98.19 44 HIS B O 1
ATOM 2894 N N . LEU B 1 45 ? 16.469 -16.766 -12.062 1 98.81 45 LEU B N 1
ATOM 2895 C CA . LEU B 1 45 ? 15.398 -17.719 -11.75 1 98.81 45 LEU B CA 1
ATOM 2896 C C . LEU B 1 45 ? 15.016 -18.531 -12.977 1 98.81 45 LEU B C 1
ATOM 2898 O O . LEU B 1 45 ? 14.852 -19.75 -12.891 1 98.81 45 LEU B O 1
ATOM 2902 N N . ALA B 1 46 ? 14.844 -17.844 -14.094 1 98.88 46 ALA B N 1
ATOM 2903 C CA . ALA B 1 46 ? 14.484 -18.516 -15.336 1 98.88 46 ALA B CA 1
ATOM 2904 C C . ALA B 1 46 ? 15.492 -19.609 -15.672 1 98.88 46 ALA B C 1
ATOM 2906 O O . ALA B 1 46 ? 15.109 -20.734 -16.016 1 98.88 46 ALA B O 1
ATOM 2907 N N . GLN B 1 47 ? 16.766 -19.297 -15.539 1 98.69 47 GLN B N 1
ATOM 2908 C CA . GLN B 1 47 ? 17.812 -20.25 -15.828 1 98.69 47 GLN B CA 1
ATOM 2909 C C . GLN B 1 47 ? 17.766 -21.438 -14.875 1 98.69 47 GLN B C 1
ATOM 2911 O O . GLN B 1 47 ? 17.891 -22.594 -15.297 1 98.69 47 GLN B O 1
ATOM 2916 N N . ARG B 1 48 ? 17.609 -21.141 -13.602 1 98.62 48 ARG B N 1
ATOM 2917 C CA . ARG B 1 48 ? 17.609 -22.172 -12.586 1 98.62 48 ARG B CA 1
ATOM 2918 C C . ARG B 1 48 ? 16.438 -23.125 -12.758 1 98.62 48 ARG B C 1
ATOM 2920 O O . ARG B 1 48 ? 16.578 -24.344 -12.641 1 98.62 48 ARG B O 1
ATOM 2927 N N . LEU B 1 49 ? 15.234 -22.609 -12.992 1 98.81 49 LEU B N 1
ATOM 2928 C CA . LEU B 1 49 ? 14.055 -23.438 -13.164 1 98.81 49 LEU B CA 1
ATOM 2929 C C . LEU B 1 49 ? 14.141 -24.266 -14.445 1 98.81 49 LEU B C 1
ATOM 2931 O O . LEU B 1 49 ? 13.727 -25.422 -14.477 1 98.81 49 LEU B O 1
ATOM 2935 N N . ASP B 1 50 ? 14.664 -23.625 -15.492 1 98.75 50 ASP B N 1
ATOM 2936 C CA . ASP B 1 50 ? 14.906 -24.359 -16.734 1 98.75 50 ASP B CA 1
ATOM 2937 C C . ASP B 1 50 ? 15.852 -25.531 -16.5 1 98.75 50 ASP B C 1
ATOM 2939 O O . ASP B 1 50 ? 15.594 -26.641 -16.969 1 98.75 50 ASP B O 1
ATOM 2943 N N . GLY B 1 51 ? 16.891 -25.281 -15.773 1 98.38 51 GLY B N 1
ATOM 2944 C CA . GLY B 1 51 ? 17.859 -26.312 -15.453 1 98.38 51 GLY B CA 1
ATOM 2945 C C . GLY B 1 51 ? 17.266 -27.453 -14.633 1 98.38 51 GLY B C 1
ATOM 2946 O O . GLY B 1 51 ? 17.703 -28.594 -14.742 1 98.38 51 GLY B O 1
ATOM 2947 N N . MET B 1 52 ? 16.281 -27.156 -13.836 1 98.19 52 MET B N 1
ATOM 2948 C CA . MET B 1 52 ? 15.625 -28.156 -12.992 1 98.19 52 MET B CA 1
ATOM 2949 C C . MET B 1 52 ? 14.664 -29.016 -13.812 1 98.19 52 MET B C 1
ATOM 2951 O O . MET B 1 52 ? 14.266 -30.094 -13.375 1 98.19 52 MET B O 1
ATOM 2955 N N . GLY B 1 53 ? 14.219 -28.469 -15 1 98.31 53 GLY B N 1
ATOM 2956 C CA . GLY B 1 53 ? 13.383 -29.281 -15.875 1 98.31 53 GLY B CA 1
ATOM 2957 C C . GLY B 1 53 ? 12 -28.688 -16.078 1 98.31 53 GLY B C 1
ATOM 2958 O O . GLY B 1 53 ? 11.195 -29.234 -16.828 1 98.31 53 GLY B O 1
ATOM 2959 N N . PHE B 1 54 ? 11.68 -27.516 -15.477 1 98.56 54 PHE B N 1
ATOM 2960 C CA . PHE B 1 54 ? 10.398 -26.844 -15.703 1 98.56 54 PHE B CA 1
ATOM 2961 C C . PHE B 1 54 ? 10.289 -26.359 -17.141 1 98.56 54 PHE B C 1
ATOM 2963 O O . PHE B 1 54 ? 11.305 -26.062 -17.781 1 98.56 54 PHE B O 1
ATOM 2970 N N . HIS B 1 55 ? 9.086 -26.328 -17.656 1 98.62 55 HIS B N 1
ATOM 2971 C CA . HIS B 1 55 ? 8.828 -25.5 -18.828 1 98.62 55 HIS B CA 1
ATOM 2972 C C . HIS B 1 55 ? 8.703 -24.031 -18.438 1 98.62 55 HIS B C 1
ATOM 2974 O O . HIS B 1 55 ? 7.695 -23.625 -17.859 1 98.62 55 HIS B O 1
ATOM 2980 N N . VAL B 1 56 ? 9.703 -23.25 -18.844 1 98.81 56 VAL B N 1
ATOM 2981 C CA . VAL B 1 56 ? 9.734 -21.859 -18.438 1 98.81 56 VAL B CA 1
ATOM 2982 C C . VAL B 1 56 ? 9.352 -20.969 -19.609 1 98.81 56 VAL B C 1
ATOM 2984 O O . VAL B 1 56 ? 9.875 -21.141 -20.719 1 98.81 56 VAL B O 1
ATOM 2987 N N . ILE B 1 57 ? 8.414 -20.109 -19.438 1 98.88 57 ILE B N 1
ATOM 2988 C CA . ILE B 1 57 ? 8.125 -19 -20.344 1 98.88 57 ILE B CA 1
ATOM 2989 C C . ILE B 1 57 ? 8.602 -17.688 -19.734 1 98.88 57 ILE B C 1
ATOM 2991 O O . ILE B 1 57 ? 7.969 -17.156 -18.828 1 98.88 57 ILE B O 1
ATOM 2995 N N . ALA B 1 58 ? 9.688 -17.156 -20.266 1 98.88 58 ALA B N 1
ATOM 2996 C CA . ALA B 1 58 ? 10.352 -15.984 -19.719 1 98.88 58 ALA B CA 1
ATOM 2997 C C . ALA B 1 58 ? 10 -14.727 -20.5 1 98.88 58 ALA B C 1
ATOM 2999 O O . ALA B 1 58 ? 10.227 -14.656 -21.703 1 98.88 58 ALA B O 1
ATOM 3000 N N . ALA B 1 59 ? 9.422 -13.773 -19.844 1 98.88 59 ALA B N 1
ATOM 3001 C CA . ALA B 1 59 ? 9.102 -12.492 -20.469 1 98.88 59 ALA B CA 1
ATOM 3002 C C . ALA B 1 59 ? 10.211 -11.469 -20.203 1 98.88 59 ALA B C 1
ATOM 3004 O O . ALA B 1 59 ? 10.617 -11.258 -19.062 1 98.88 59 ALA B O 1
ATOM 3005 N N . CYS B 1 60 ? 10.672 -10.883 -21.266 1 98.44 60 CYS B N 1
ATOM 3006 C CA . CYS B 1 60 ? 11.672 -9.82 -21.219 1 98.44 60 CYS B CA 1
ATOM 3007 C C . CYS B 1 60 ? 11.133 -8.531 -21.828 1 98.44 60 CYS B C 1
ATOM 3009 O O . CYS B 1 60 ? 10.258 -8.562 -22.688 1 98.44 60 CYS B O 1
ATOM 3011 N N . LEU B 1 61 ? 11.625 -7.453 -21.25 1 97.81 61 LEU B N 1
ATOM 3012 C CA . LEU B 1 61 ? 11.289 -6.152 -21.812 1 97.81 61 LEU B CA 1
ATOM 3013 C C . LEU B 1 61 ? 12.062 -5.906 -23.109 1 97.81 61 LEU B C 1
ATOM 3015 O O . LEU B 1 61 ? 11.531 -5.328 -24.047 1 97.81 61 LEU B O 1
ATOM 3019 N N . THR B 1 62 ? 13.352 -6.391 -23.141 1 97.38 62 THR B N 1
ATOM 3020 C CA . THR B 1 62 ? 14.25 -6.051 -24.234 1 97.38 62 THR B CA 1
ATOM 3021 C C . THR B 1 62 ? 14.531 -7.273 -25.109 1 97.38 62 THR B C 1
ATOM 3023 O O . THR B 1 62 ? 14.477 -8.406 -24.625 1 97.38 62 THR B O 1
ATOM 3026 N N . ILE B 1 63 ? 14.906 -6.988 -26.312 1 97.69 63 ILE B N 1
ATOM 3027 C CA . ILE B 1 63 ? 15.305 -8.039 -27.234 1 97.69 63 ILE B CA 1
ATOM 3028 C C . ILE B 1 63 ? 16.609 -8.68 -26.766 1 97.69 63 ILE B C 1
ATOM 3030 O O . ILE B 1 63 ? 16.812 -9.891 -26.906 1 97.69 63 ILE B O 1
ATOM 3034 N N . GLU B 1 64 ? 17.453 -7.852 -26.234 1 97.31 64 GLU B N 1
ATOM 3035 C CA . GLU B 1 64 ? 18.719 -8.352 -25.719 1 97.31 64 GLU B CA 1
ATOM 3036 C C . GLU B 1 64 ? 18.5 -9.391 -24.625 1 97.31 64 GLU B C 1
ATOM 3038 O O . GLU B 1 64 ? 19.188 -10.414 -24.578 1 97.31 64 GLU B O 1
ATOM 3043 N N . GLY B 1 65 ? 17.578 -9.102 -23.766 1 96.88 65 GLY B N 1
ATOM 3044 C CA . GLY B 1 65 ? 17.234 -10.07 -22.734 1 96.88 65 GLY B CA 1
ATOM 3045 C C . GLY B 1 65 ? 16.75 -11.391 -23.297 1 96.88 65 GLY B C 1
ATOM 3046 O O . GLY B 1 65 ? 17.141 -12.453 -22.812 1 96.88 65 GLY B O 1
ATOM 3047 N N . ILE B 1 66 ? 15.953 -11.344 -24.297 1 97.75 66 ILE B N 1
ATOM 3048 C CA . ILE B 1 66 ? 15.398 -12.523 -24.953 1 97.75 66 ILE B CA 1
ATOM 3049 C C . ILE B 1 66 ? 16.531 -13.367 -25.547 1 97.75 66 ILE B C 1
ATOM 3051 O O . ILE B 1 66 ? 16.609 -14.57 -25.297 1 97.75 66 ILE B O 1
ATOM 3055 N N . GLU B 1 67 ? 17.375 -12.734 -26.234 1 97.62 67 GLU B N 1
ATOM 3056 C CA . GLU B 1 67 ? 18.469 -13.438 -26.906 1 97.62 67 GLU B CA 1
ATOM 3057 C C . GLU B 1 67 ? 19.406 -14.078 -25.891 1 97.62 67 GLU B C 1
ATOM 3059 O O . GLU B 1 67 ? 19.875 -15.203 -26.109 1 97.62 67 GLU B O 1
ATOM 3064 N N . THR B 1 68 ? 19.641 -13.359 -24.875 1 97.5 68 THR B N 1
ATOM 3065 C CA . THR B 1 68 ? 20.531 -13.875 -23.844 1 97.5 68 THR B CA 1
ATOM 3066 C C . THR B 1 68 ? 19.984 -15.164 -23.25 1 97.5 68 THR B C 1
ATOM 3068 O O . THR B 1 68 ? 20.703 -16.141 -23.078 1 97.5 68 THR B O 1
ATOM 3071 N N . LEU B 1 69 ? 18.719 -15.211 -22.953 1 97.62 69 LEU B N 1
ATOM 3072 C CA . LEU B 1 69 ? 18.109 -16.391 -22.344 1 97.62 69 LEU B CA 1
ATOM 3073 C C . LEU B 1 69 ? 18.047 -17.547 -23.344 1 97.62 69 LEU B C 1
ATOM 3075 O O . LEU B 1 69 ? 18.25 -18.703 -22.969 1 97.62 69 LEU B O 1
ATOM 3079 N N . LYS B 1 70 ? 17.766 -17.266 -24.562 1 96.62 70 LYS B N 1
ATOM 3080 C CA . LYS B 1 70 ? 17.719 -18.312 -25.594 1 96.62 70 LYS B CA 1
ATOM 3081 C C . LYS B 1 70 ? 19.062 -19.016 -25.719 1 96.62 70 LYS B C 1
ATOM 3083 O O . LYS B 1 70 ? 19.125 -20.219 -25.969 1 96.62 70 LYS B O 1
ATOM 3088 N N . ASN B 1 71 ? 20.078 -18.234 -25.547 1 96.88 71 ASN B N 1
ATOM 3089 C CA . ASN B 1 71 ? 21.422 -18.766 -25.734 1 96.88 71 ASN B CA 1
ATOM 3090 C C . ASN B 1 71 ? 21.875 -19.547 -24.516 1 96.88 71 ASN B C 1
ATOM 3092 O O . ASN B 1 71 ? 22.656 -20.5 -24.625 1 96.88 71 ASN B O 1
ATOM 3096 N N . LYS B 1 72 ? 21.359 -19.203 -23.375 1 96.88 72 LYS B N 1
ATOM 3097 C CA . LYS B 1 72 ? 21.906 -19.75 -22.141 1 96.88 72 LYS B CA 1
ATOM 3098 C C . LYS B 1 72 ? 21.062 -20.922 -21.641 1 96.88 72 LYS B C 1
ATOM 3100 O O . LYS B 1 72 ? 21.516 -21.688 -20.781 1 96.88 72 LYS B O 1
ATOM 3105 N N . CYS B 1 73 ? 19.875 -21.031 -22.156 1 97.62 73 CYS B N 1
ATOM 3106 C CA . CYS B 1 73 ? 18.953 -22.016 -21.609 1 97.62 73 CYS B CA 1
ATOM 3107 C C . CYS B 1 73 ? 18.609 -23.078 -22.641 1 97.62 73 CYS B C 1
ATOM 3109 O O . CYS B 1 73 ? 19.047 -22.984 -23.797 1 97.62 73 CYS B O 1
ATOM 3111 N N . SER B 1 74 ? 17.953 -24.125 -22.203 1 97.44 74 SER B N 1
ATOM 3112 C CA . SER B 1 74 ? 17.562 -25.219 -23.109 1 97.44 74 SER B CA 1
ATOM 3113 C C . SER B 1 74 ? 16.469 -24.766 -24.062 1 97.44 74 SER B C 1
ATOM 3115 O O . SER B 1 74 ? 15.898 -23.688 -23.906 1 97.44 74 SER B O 1
ATOM 3117 N N . SER B 1 75 ? 16.109 -25.609 -25 1 96.12 75 SER B N 1
ATOM 3118 C CA . SER B 1 75 ? 15.055 -25.328 -25.969 1 96.12 75 SER B CA 1
ATOM 3119 C C . SER B 1 75 ? 13.68 -25.375 -25.312 1 96.12 75 SER B C 1
ATOM 3121 O O . SER B 1 75 ? 12.695 -24.906 -25.906 1 96.12 75 SER B O 1
ATOM 3123 N N . ARG B 1 76 ? 13.633 -25.922 -24.109 1 96.5 76 ARG B N 1
ATOM 3124 C CA . ARG B 1 76 ? 12.375 -25.984 -23.375 1 96.5 76 ARG B CA 1
ATOM 3125 C C . ARG B 1 76 ? 11.914 -24.594 -22.953 1 96.5 76 ARG B C 1
ATOM 3127 O O . ARG B 1 76 ? 10.719 -24.344 -22.844 1 96.5 76 ARG B O 1
ATOM 3134 N N . LEU B 1 77 ? 12.867 -23.75 -22.688 1 98.38 77 LEU B N 1
ATOM 3135 C CA . LEU B 1 77 ? 12.539 -22.391 -22.281 1 98.38 77 LEU B CA 1
ATOM 3136 C C . LEU B 1 77 ? 12.062 -21.562 -23.469 1 98.38 77 LEU B C 1
ATOM 3138 O O . LEU B 1 77 ? 12.711 -21.562 -24.516 1 98.38 77 LEU B O 1
ATOM 3142 N N . LYS B 1 78 ? 10.938 -20.984 -23.391 1 98.62 78 LYS B N 1
ATOM 3143 C CA . LYS B 1 78 ? 10.398 -20.062 -24.391 1 98.62 78 LYS B CA 1
ATOM 3144 C C . LYS B 1 78 ? 10.461 -18.625 -23.891 1 98.62 78 LYS B C 1
ATOM 3146 O O . LYS B 1 78 ? 10.414 -18.375 -22.688 1 98.62 78 LYS B O 1
ATOM 3151 N N . THR B 1 79 ? 10.602 -17.719 -24.812 1 98.56 79 THR B N 1
ATOM 3152 C CA . THR B 1 79 ? 10.68 -16.312 -24.453 1 98.56 79 THR B CA 1
ATOM 3153 C C . THR B 1 79 ? 9.555 -15.516 -25.125 1 98.56 79 THR B C 1
ATOM 3155 O O . THR B 1 79 ? 9.094 -15.883 -26.203 1 98.56 79 THR B O 1
ATOM 3158 N N . VAL B 1 80 ? 9.086 -14.492 -24.453 1 98.5 80 VAL B N 1
ATOM 3159 C CA . VAL B 1 80 ? 8.141 -13.523 -25 1 98.5 80 VAL B CA 1
ATOM 3160 C C . VAL B 1 80 ? 8.57 -12.109 -24.625 1 98.5 80 VAL B C 1
ATOM 3162 O O . VAL B 1 80 ? 9.258 -11.906 -23.609 1 98.5 80 VAL B O 1
ATOM 3165 N N . GLN B 1 81 ? 8.242 -11.148 -25.469 1 98.56 81 GLN B N 1
ATOM 3166 C CA . GLN B 1 81 ? 8.469 -9.75 -25.141 1 98.56 81 GLN B CA 1
ATOM 3167 C C . GLN B 1 81 ? 7.246 -9.141 -24.453 1 98.56 81 GLN B C 1
ATOM 3169 O O . GLN B 1 81 ? 6.125 -9.273 -24.953 1 98.56 81 GLN B O 1
ATOM 3174 N N . LEU B 1 82 ? 7.473 -8.484 -23.297 1 98.75 82 LEU B N 1
ATOM 3175 C CA . LEU B 1 82 ? 6.336 -7.957 -22.562 1 98.75 82 LEU B CA 1
ATOM 3176 C C . LEU B 1 82 ? 6.742 -6.734 -21.734 1 98.75 82 LEU B C 1
ATOM 3178 O O . LEU B 1 82 ? 7.734 -6.773 -21 1 98.75 82 LEU B O 1
ATOM 3182 N N . ASN B 1 83 ? 6.059 -5.672 -21.922 1 98.75 83 ASN B N 1
ATOM 3183 C CA . ASN B 1 83 ? 6.062 -4.527 -21.016 1 98.75 83 ASN B CA 1
ATOM 3184 C C . ASN B 1 83 ? 4.855 -4.555 -20.078 1 98.75 83 ASN B C 1
ATOM 3186 O O . ASN B 1 83 ? 3.732 -4.266 -20.5 1 98.75 83 ASN B O 1
ATOM 3190 N N . VAL B 1 84 ? 5.117 -4.82 -18.812 1 98.69 84 VAL B N 1
ATOM 3191 C CA . VAL B 1 84 ? 4.027 -5.102 -17.875 1 98.69 84 VAL B CA 1
ATOM 3192 C C . VAL B 1 84 ? 3.305 -3.803 -17.531 1 98.69 84 VAL B C 1
ATOM 3194 O O . VAL B 1 84 ? 2.266 -3.824 -16.875 1 98.69 84 VAL B O 1
ATOM 3197 N N . ALA B 1 85 ? 3.82 -2.645 -17.953 1 98.31 85 ALA B N 1
ATOM 3198 C CA . ALA B 1 85 ? 3.141 -1.377 -17.688 1 98.31 85 ALA B CA 1
ATOM 3199 C C . ALA B 1 85 ? 1.909 -1.229 -18.578 1 98.31 85 ALA B C 1
ATOM 3201 O O . ALA B 1 85 ? 1.064 -0.362 -18.344 1 98.31 85 ALA B O 1
ATOM 3202 N N . HIS B 1 86 ? 1.828 -2.088 -19.609 1 97.81 86 HIS B N 1
ATOM 3203 C CA . HIS B 1 86 ? 0.763 -1.93 -20.594 1 97.81 86 HIS B CA 1
ATOM 3204 C C . HIS B 1 86 ? -0.246 -3.068 -20.5 1 97.81 86 HIS B C 1
ATOM 3206 O O . HIS B 1 86 ? 0.022 -4.18 -20.953 1 97.81 86 HIS B O 1
ATOM 3212 N N . GLU B 1 87 ? -1.409 -2.734 -20.062 1 96.56 87 GLU B N 1
ATOM 3213 C CA . GLU B 1 87 ? -2.455 -3.715 -19.781 1 96.56 87 GLU B CA 1
ATOM 3214 C C . GLU B 1 87 ? -2.809 -4.512 -21.031 1 96.56 87 GLU B C 1
ATOM 3216 O O . GLU B 1 87 ? -2.912 -5.742 -20.984 1 96.56 87 GLU B O 1
ATOM 3221 N N . GLU B 1 88 ? -2.988 -3.848 -22.141 1 96.62 88 GLU B N 1
ATOM 3222 C CA . GLU B 1 88 ? -3.389 -4.516 -23.375 1 96.62 88 GLU B CA 1
ATOM 3223 C C . GLU B 1 88 ? -2.309 -5.484 -23.859 1 96.62 88 GLU B C 1
ATOM 3225 O O . GLU B 1 88 ? -2.617 -6.555 -24.391 1 96.62 88 GLU B O 1
ATOM 3230 N N . GLU B 1 89 ? -1.072 -5.055 -23.719 1 98.06 89 GLU B N 1
ATOM 3231 C CA . GLU B 1 89 ? 0.031 -5.945 -24.078 1 98.06 89 GLU B CA 1
ATOM 3232 C C . GLU B 1 89 ? 0.021 -7.207 -23.219 1 98.06 89 GLU B C 1
ATOM 3234 O O . GLU B 1 89 ? 0.275 -8.305 -23.719 1 98.06 89 GLU B O 1
ATOM 3239 N N . ILE B 1 90 ? -0.297 -7.07 -21.984 1 98.56 90 ILE B N 1
ATOM 3240 C CA . ILE B 1 90 ? -0.34 -8.195 -21.062 1 98.56 90 ILE B CA 1
ATOM 3241 C C . ILE B 1 90 ? -1.375 -9.219 -21.531 1 98.56 90 ILE B C 1
ATOM 3243 O O . ILE B 1 90 ? -1.091 -10.414 -21.594 1 98.56 90 ILE B O 1
ATOM 3247 N N . VAL B 1 91 ? -2.525 -8.734 -21.859 1 97.06 91 VAL B N 1
ATOM 3248 C CA . VAL B 1 91 ? -3.605 -9.617 -22.297 1 97.06 91 VAL B CA 1
ATOM 3249 C C . VAL B 1 91 ? -3.178 -10.391 -23.531 1 97.06 91 VAL B C 1
ATOM 3251 O O . VAL B 1 91 ? -3.352 -11.609 -23.609 1 97.06 91 VAL B O 1
ATOM 3254 N N . ARG B 1 92 ? -2.596 -9.703 -24.469 1 98 92 ARG B N 1
ATOM 3255 C CA . ARG B 1 92 ? -2.145 -10.32 -25.703 1 98 92 ARG B CA 1
ATOM 3256 C C . ARG B 1 92 ? -1.058 -11.359 -25.438 1 98 92 ARG B C 1
ATOM 3258 O O . ARG B 1 92 ? -1.09 -12.461 -25.984 1 98 92 ARG B O 1
ATOM 3265 N N . VAL B 1 93 ? -0.164 -11 -24.625 1 98.56 93 VAL B N 1
ATOM 3266 C CA . VAL B 1 93 ? 0.978 -11.875 -24.375 1 98.56 93 VAL B CA 1
ATOM 3267 C C . VAL B 1 93 ? 0.524 -13.102 -23.594 1 98.56 93 VAL B C 1
ATOM 3269 O O . VAL B 1 93 ? 1.012 -14.211 -23.828 1 98.56 93 VAL B O 1
ATOM 3272 N N . VAL B 1 94 ? -0.397 -12.953 -22.641 1 98.06 94 VAL B N 1
ATOM 3273 C CA . VAL B 1 94 ? -0.869 -14.094 -21.859 1 98.06 94 VAL B CA 1
ATOM 3274 C C . VAL B 1 94 ? -1.65 -15.047 -22.766 1 98.06 94 VAL B C 1
ATOM 3276 O O . VAL B 1 94 ? -1.594 -16.266 -22.594 1 98.06 94 VAL B O 1
ATOM 3279 N N . GLU B 1 95 ? -2.352 -14.492 -23.75 1 97.38 95 GLU B N 1
ATOM 3280 C CA . GLU B 1 95 ? -2.98 -15.352 -24.75 1 97.38 95 GLU B CA 1
ATOM 3281 C C . GLU B 1 95 ? -1.939 -16.172 -25.516 1 97.38 95 GLU B C 1
ATOM 3283 O O . GLU B 1 95 ? -2.15 -17.344 -25.797 1 97.38 95 GLU B O 1
ATOM 3288 N N . HIS B 1 96 ? -0.884 -15.531 -25.875 1 98.19 96 HIS B N 1
ATOM 3289 C CA . HIS B 1 96 ? 0.214 -16.234 -26.531 1 98.19 96 HIS B CA 1
ATOM 3290 C C . HIS B 1 96 ? 0.818 -17.281 -25.609 1 98.19 96 HIS B C 1
ATOM 3292 O O . HIS B 1 96 ? 1.125 -18.406 -26.031 1 98.19 96 HIS B O 1
ATOM 3298 N N . VAL B 1 97 ? 1.002 -16.969 -24.328 1 98.38 97 VAL B N 1
ATOM 3299 C CA . VAL B 1 97 ? 1.503 -17.906 -23.328 1 98.38 97 VAL B CA 1
ATOM 3300 C C . VAL B 1 97 ? 0.603 -19.141 -23.281 1 98.38 97 VAL B C 1
ATOM 3302 O O . VAL B 1 97 ? 1.092 -20.266 -23.25 1 98.38 97 VAL B O 1
ATOM 3305 N N . LYS B 1 98 ? -0.667 -18.922 -23.281 1 97.19 98 LYS B N 1
ATOM 3306 C CA . LYS B 1 98 ? -1.64 -20.016 -23.281 1 97.19 98 LYS B CA 1
ATOM 3307 C C . LYS B 1 98 ? -1.421 -20.953 -24.453 1 97.19 98 LYS B C 1
ATOM 3309 O O . LYS B 1 98 ? -1.515 -22.172 -24.312 1 97.19 98 LYS B O 1
ATOM 3314 N N . SER B 1 99 ? -1.08 -20.391 -25.562 1 97.38 99 SER B N 1
ATOM 3315 C CA . SER B 1 99 ? -0.897 -21.188 -26.781 1 97.38 99 SER B CA 1
ATOM 3316 C C . SER B 1 99 ? 0.38 -22.016 -26.703 1 97.38 99 SER B C 1
ATOM 3318 O O . SER B 1 99 ? 0.56 -22.953 -27.484 1 97.38 99 SER B O 1
ATOM 3320 N N . LEU B 1 100 ? 1.283 -21.672 -25.844 1 97.38 100 LEU B N 1
ATOM 3321 C CA . LEU B 1 100 ? 2.549 -22.375 -25.688 1 97.38 100 LEU B CA 1
ATOM 3322 C C . LEU B 1 100 ? 2.391 -23.594 -24.781 1 97.38 100 LEU B C 1
ATOM 3324 O O . LEU B 1 100 ? 3.273 -24.453 -24.719 1 97.38 100 LEU B O 1
ATOM 3328 N N . LEU B 1 101 ? 1.3 -23.672 -24.047 1 97.56 101 LEU B N 1
ATOM 3329 C CA . LEU B 1 101 ? 1.067 -24.766 -23.109 1 97.56 101 LEU B CA 1
ATOM 3330 C C . LEU B 1 101 ? 0.584 -26.016 -23.828 1 97.56 101 LEU B C 1
ATOM 3332 O O . LEU B 1 101 ? -0.039 -25.922 -24.891 1 97.56 101 LEU B O 1
ATOM 3336 N N . SER B 1 102 ? 0.808 -27.172 -23.281 1 95.62 102 SER B N 1
ATOM 3337 C CA . SER B 1 102 ? 0.167 -28.391 -23.766 1 95.62 102 SER B CA 1
ATOM 3338 C C . SER B 1 102 ? -1.344 -28.328 -23.562 1 95.62 102 SER B C 1
ATOM 3340 O O . SER B 1 102 ? -1.831 -27.672 -22.656 1 95.62 102 SER B O 1
ATOM 3342 N N . PRO B 1 103 ? -2.189 -28.859 -24.391 1 90.62 103 PRO B N 1
ATOM 3343 C CA . PRO B 1 103 ? -3.646 -28.734 -24.391 1 90.62 103 PRO B CA 1
ATOM 3344 C C . PRO B 1 103 ? -4.266 -28.906 -23.016 1 90.62 103 PRO B C 1
ATOM 3346 O O . PRO B 1 103 ? -5.188 -28.172 -22.641 1 90.62 103 PRO B O 1
ATOM 3349 N N . ASP B 1 104 ? -3.818 -29.719 -22.188 1 90.88 104 ASP B N 1
ATOM 3350 C CA . ASP B 1 104 ? -4.484 -29.953 -20.906 1 90.88 104 ASP B CA 1
ATOM 3351 C C . ASP B 1 104 ? -3.684 -29.359 -19.75 1 90.88 104 ASP B C 1
ATOM 3353 O O . ASP B 1 104 ? -4.051 -29.516 -18.594 1 90.88 104 ASP B O 1
ATOM 3357 N N . ALA B 1 105 ? -2.758 -28.562 -20.188 1 95.94 105 ALA B N 1
ATOM 3358 C CA . ALA B 1 105 ? -1.912 -28.031 -19.125 1 95.94 105 ALA B CA 1
ATOM 3359 C C . ALA B 1 105 ? -2.381 -26.641 -18.703 1 95.94 105 ALA B C 1
ATOM 3361 O O . ALA B 1 105 ? -2.943 -25.891 -19.516 1 95.94 105 ALA B O 1
ATOM 3362 N N . GLY B 1 106 ? -2.32 -26.312 -17.469 1 97.81 106 GLY B N 1
ATOM 3363 C CA . GLY B 1 106 ? -2.406 -24.953 -16.953 1 97.81 106 GLY B CA 1
ATOM 3364 C C . GLY B 1 106 ? -1.053 -24.359 -16.609 1 97.81 106 GLY B C 1
ATOM 3365 O O . GLY B 1 106 ? -0.023 -24.812 -17.109 1 97.81 106 GLY B O 1
ATOM 3366 N N . LEU B 1 107 ? -1.084 -23.266 -15.914 1 98.56 107 LEU B N 1
ATOM 3367 C CA . LEU B 1 107 ? 0.13 -22.625 -15.422 1 98.56 107 LEU B CA 1
ATOM 3368 C C . LEU B 1 107 ? 0.385 -23 -13.961 1 98.56 107 LEU B C 1
ATOM 3370 O O . LEU B 1 107 ? -0.424 -22.688 -13.086 1 98.56 107 LEU B O 1
ATOM 3374 N N . TRP B 1 108 ? 1.471 -23.688 -13.758 1 98.75 108 TRP B N 1
ATOM 3375 C CA . TRP B 1 108 ? 1.822 -24.078 -12.391 1 98.75 108 TRP B CA 1
ATOM 3376 C C . TRP B 1 108 ? 2.123 -22.844 -11.539 1 98.75 108 TRP B C 1
ATOM 3378 O O . TRP B 1 108 ? 1.725 -22.781 -10.375 1 98.75 108 TRP B O 1
ATOM 3388 N N . ALA B 1 109 ? 2.85 -21.891 -12.188 1 98.94 109 ALA B N 1
ATOM 3389 C CA . ALA B 1 109 ? 3.168 -20.688 -11.422 1 98.94 109 ALA B CA 1
ATOM 3390 C C . ALA B 1 109 ? 3.303 -19.484 -12.344 1 98.94 109 ALA B C 1
ATOM 3392 O O . ALA B 1 109 ? 3.764 -19.594 -13.477 1 98.94 109 ALA B O 1
ATOM 3393 N N . VAL B 1 110 ? 2.84 -18.406 -11.875 1 98.94 110 VAL B N 1
ATOM 3394 C CA . VAL B 1 110 ? 3.201 -17.109 -12.43 1 98.94 110 VAL B CA 1
ATOM 3395 C C . VAL B 1 110 ? 4.055 -16.344 -11.422 1 98.94 110 VAL B C 1
ATOM 3397 O O . VAL B 1 110 ? 3.705 -16.25 -10.242 1 98.94 110 VAL B O 1
ATOM 3400 N N . VAL B 1 111 ? 5.238 -15.922 -11.852 1 98.94 111 VAL B N 1
ATOM 3401 C CA . VAL B 1 111 ? 6.164 -15.148 -11.031 1 98.94 111 VAL B CA 1
ATOM 3402 C C . VAL B 1 111 ? 6.215 -13.703 -11.531 1 98.94 111 VAL B C 1
ATOM 3404 O O . VAL B 1 111 ? 6.781 -13.43 -12.586 1 98.94 111 VAL B O 1
ATOM 3407 N N . ASN B 1 112 ? 5.602 -12.852 -10.773 1 98.94 112 ASN B N 1
ATOM 3408 C CA . ASN B 1 112 ? 5.676 -11.422 -11.062 1 98.94 112 ASN B CA 1
ATOM 3409 C C . ASN B 1 112 ? 6.949 -10.797 -10.492 1 98.94 112 ASN B C 1
ATOM 3411 O O . ASN B 1 112 ? 6.961 -10.336 -9.352 1 98.94 112 ASN B O 1
ATOM 3415 N N . ASN B 1 113 ? 7.938 -10.734 -11.352 1 98.75 113 ASN B N 1
ATOM 3416 C CA . ASN B 1 113 ? 9.258 -10.281 -10.93 1 98.75 113 ASN B CA 1
ATOM 3417 C C . ASN B 1 113 ? 9.586 -8.906 -11.508 1 98.75 113 ASN B C 1
ATOM 3419 O O . ASN B 1 113 ? 10.469 -8.211 -11 1 98.75 113 ASN B O 1
ATOM 3423 N N . ALA B 1 114 ? 8.883 -8.539 -12.594 1 98.5 114 ALA B N 1
ATOM 3424 C CA . ALA B 1 114 ? 9.148 -7.234 -13.203 1 98.5 114 ALA B CA 1
ATOM 3425 C C . ALA B 1 114 ? 8.961 -6.109 -12.188 1 98.5 114 ALA B C 1
ATOM 3427 O O . ALA B 1 114 ? 7.996 -6.113 -11.422 1 98.5 114 ALA B O 1
ATOM 3428 N N . GLY B 1 115 ? 9.891 -5.191 -12.133 1 97.12 115 GLY B N 1
ATOM 3429 C CA . GLY B 1 115 ? 9.82 -4.059 -11.227 1 97.12 115 GLY B CA 1
ATOM 3430 C C . GLY B 1 115 ? 10.852 -2.988 -11.523 1 97.12 115 GLY B C 1
ATOM 3431 O O . GLY B 1 115 ? 11.859 -3.262 -12.18 1 97.12 115 GLY B O 1
ATOM 3432 N N . ILE B 1 116 ? 10.586 -1.817 -11.062 1 96.75 116 ILE B N 1
ATOM 3433 C CA . ILE B 1 116 ? 11.523 -0.706 -11.195 1 96.75 116 ILE B CA 1
ATOM 3434 C C . ILE B 1 116 ? 11.625 0.036 -9.859 1 96.75 116 ILE B C 1
ATOM 3436 O O . ILE B 1 116 ? 10.742 -0.073 -9.016 1 96.75 116 ILE B O 1
ATOM 3440 N N . GLY B 1 117 ? 12.727 0.757 -9.758 1 95.56 117 GLY B N 1
ATOM 3441 C CA . GLY B 1 117 ? 12.883 1.606 -8.586 1 95.56 117 GLY B CA 1
ATOM 3442 C C . GLY B 1 117 ? 12.016 2.852 -8.633 1 95.56 117 GLY B C 1
ATOM 3443 O O . GLY B 1 117 ? 11.609 3.373 -7.594 1 95.56 117 GLY B O 1
ATOM 3444 N N . GLY B 1 118 ? 11.805 3.324 -9.859 1 95.19 118 GLY B N 1
ATOM 3445 C CA . GLY B 1 118 ? 10.938 4.477 -10.047 1 95.19 118 GLY B CA 1
ATOM 3446 C C . GLY B 1 118 ? 11.602 5.789 -9.688 1 95.19 118 GLY B C 1
ATOM 3447 O O . GLY B 1 118 ? 12.82 5.844 -9.492 1 95.19 118 GLY B O 1
ATOM 3448 N N . PRO B 1 119 ? 10.812 6.879 -9.672 1 95.62 119 PRO B N 1
ATOM 3449 C CA . PRO B 1 119 ? 11.305 8.211 -9.312 1 95.62 119 PRO B CA 1
ATOM 3450 C C . PRO B 1 119 ? 11.875 8.266 -7.895 1 95.62 119 PRO B C 1
ATOM 3452 O O . PRO B 1 119 ? 11.328 7.645 -6.98 1 95.62 119 PRO B O 1
ATOM 3455 N N . VAL B 1 120 ? 12.984 8.992 -7.809 1 95.06 120 VAL B N 1
ATOM 3456 C CA . VAL B 1 120 ? 13.656 9.18 -6.527 1 95.06 120 VAL B CA 1
ATOM 3457 C C . VAL B 1 120 ? 13.633 10.656 -6.145 1 95.06 120 VAL B C 1
ATOM 3459 O O . VAL B 1 120 ? 14.414 11.453 -6.68 1 95.06 120 VAL B O 1
ATOM 3462 N N . GLY B 1 121 ? 12.789 11.07 -5.301 1 94.31 121 GLY B N 1
ATOM 3463 C CA . GLY B 1 121 ? 12.656 12.445 -4.84 1 94.31 121 GLY B CA 1
ATOM 3464 C C . GLY B 1 121 ? 11.711 12.586 -3.664 1 94.31 121 GLY B C 1
ATOM 3465 O O . GLY B 1 121 ? 10.992 11.648 -3.316 1 94.31 121 GLY B O 1
ATOM 3466 N N . TYR B 1 122 ? 11.773 13.734 -3.066 1 95.56 122 TYR B N 1
ATOM 3467 C CA . TYR B 1 122 ? 10.836 14.062 -1.993 1 95.56 122 TYR B CA 1
ATOM 3468 C C . TYR B 1 122 ? 9.438 14.305 -2.541 1 95.56 122 TYR B C 1
ATOM 3470 O O . TYR B 1 122 ? 9.273 14.734 -3.688 1 95.56 122 TYR B O 1
ATOM 3478 N N . SER B 1 123 ? 8.477 14.086 -1.772 1 95.56 123 SER B N 1
ATOM 3479 C CA . SER B 1 123 ? 7.07 14.172 -2.16 1 95.56 123 SER B CA 1
ATOM 3480 C C . SER B 1 123 ? 6.742 15.539 -2.748 1 95.56 123 SER B C 1
ATOM 3482 O O . SER B 1 123 ? 5.945 15.641 -3.684 1 95.56 123 SER B O 1
ATOM 3484 N N . GLU B 1 124 ? 7.367 16.531 -2.234 1 95.75 124 GLU B N 1
ATOM 3485 C CA . GLU B 1 124 ? 7.09 17.891 -2.672 1 95.75 124 GLU B CA 1
ATOM 3486 C C . GLU B 1 124 ? 7.539 18.125 -4.113 1 95.75 124 GLU B C 1
ATOM 3488 O O . GLU B 1 124 ? 7.098 19.062 -4.77 1 95.75 124 GLU B O 1
ATOM 3493 N N . CYS B 1 125 ? 8.406 17.219 -4.641 1 96.62 125 CYS B N 1
ATOM 3494 C CA . CYS B 1 125 ? 8.992 17.406 -5.965 1 96.62 125 CYS B CA 1
ATOM 3495 C C . CYS B 1 125 ? 8.391 16.438 -6.973 1 96.62 125 CYS B C 1
ATOM 3497 O O . CYS B 1 125 ? 8.789 16.422 -8.141 1 96.62 125 CYS B O 1
ATOM 3499 N N . LEU B 1 126 ? 7.441 15.641 -6.551 1 96.81 126 LEU B N 1
ATOM 3500 C CA . LEU B 1 126 ? 6.922 14.57 -7.398 1 96.81 126 LEU B CA 1
ATOM 3501 C C . LEU B 1 126 ? 5.492 14.875 -7.836 1 96.81 126 LEU B C 1
ATOM 3503 O O . LEU B 1 126 ? 4.691 15.383 -7.051 1 96.81 126 LEU B O 1
ATOM 3507 N N . SER B 1 127 ? 5.191 14.602 -9.055 1 95.31 127 SER B N 1
ATOM 3508 C CA . SER B 1 127 ? 3.836 14.719 -9.578 1 95.31 127 SER B CA 1
ATOM 3509 C C . SER B 1 127 ? 3.09 13.398 -9.492 1 95.31 127 SER B C 1
ATOM 3511 O O . SER B 1 127 ? 3.691 12.352 -9.219 1 95.31 127 SER B O 1
ATOM 3513 N N . ARG B 1 128 ? 1.804 13.477 -9.734 1 96.38 128 ARG B N 1
ATOM 3514 C CA . ARG B 1 128 ? 1.01 12.25 -9.781 1 96.38 128 ARG B CA 1
ATOM 3515 C C . ARG B 1 128 ? 1.538 11.297 -10.844 1 96.38 128 ARG B C 1
ATOM 3517 O O . ARG B 1 128 ? 1.535 10.078 -10.648 1 96.38 128 ARG B O 1
ATOM 3524 N N . ALA B 1 129 ? 1.943 11.836 -11.938 1 96.44 129 ALA B N 1
ATOM 3525 C CA . ALA B 1 129 ? 2.473 11.031 -13.031 1 96.44 129 ALA B CA 1
ATOM 3526 C C . ALA B 1 129 ? 3.721 10.266 -12.602 1 96.44 129 ALA B C 1
ATOM 3528 O O . ALA B 1 129 ? 3.955 9.141 -13.047 1 96.44 129 ALA B O 1
ATOM 3529 N N . ASP B 1 130 ? 4.5 10.875 -11.773 1 97.19 130 ASP B N 1
ATOM 3530 C CA . ASP B 1 130 ? 5.703 10.219 -11.273 1 97.19 130 ASP B CA 1
ATOM 3531 C C . ASP B 1 130 ? 5.348 8.992 -10.438 1 97.19 130 ASP B C 1
ATOM 3533 O O . ASP B 1 130 ? 5.977 7.938 -10.57 1 97.19 130 ASP B O 1
ATOM 3537 N N . TYR B 1 131 ? 4.359 9.133 -9.586 1 98.19 131 TYR B N 1
ATOM 3538 C CA . TYR B 1 131 ? 3.9 7.992 -8.805 1 98.19 131 TYR B CA 1
ATOM 3539 C C . TYR B 1 131 ? 3.375 6.883 -9.711 1 98.19 131 TYR B C 1
ATOM 3541 O O . TYR B 1 131 ? 3.695 5.711 -9.516 1 98.19 131 TYR B O 1
ATOM 3549 N N . LEU B 1 132 ? 2.6 7.289 -10.68 1 98.06 132 LEU B N 1
ATOM 3550 C CA . LEU B 1 132 ? 1.953 6.328 -11.57 1 98.06 132 LEU B CA 1
ATOM 3551 C C . LEU B 1 132 ? 2.986 5.562 -12.391 1 98.06 132 LEU B C 1
ATOM 3553 O O . LEU B 1 132 ? 2.793 4.383 -12.695 1 98.06 132 LEU B O 1
ATOM 3557 N N . GLU B 1 133 ? 4.07 6.219 -12.75 1 97.56 133 GLU B N 1
ATOM 3558 C CA . GLU B 1 133 ? 5.141 5.535 -13.469 1 97.56 133 GLU B CA 1
ATOM 3559 C C . GLU B 1 133 ? 5.609 4.293 -12.719 1 97.56 133 GLU B C 1
ATOM 3561 O O . GLU B 1 133 ? 5.75 3.221 -13.305 1 97.56 133 GLU B O 1
ATOM 3566 N N . CYS B 1 134 ? 5.805 4.445 -11.492 1 97.94 134 CYS B N 1
ATOM 3567 C CA . CYS B 1 134 ? 6.258 3.346 -10.648 1 97.94 134 CYS B CA 1
ATOM 3568 C C . CYS B 1 134 ? 5.137 2.34 -10.414 1 97.94 134 CYS B C 1
ATOM 3570 O O . CYS B 1 134 ? 5.352 1.131 -10.523 1 97.94 134 CYS B O 1
ATOM 3572 N N . LEU B 1 135 ? 3.941 2.773 -10.133 1 98.75 135 LEU B N 1
ATOM 3573 C CA . LEU B 1 135 ? 2.803 1.91 -9.836 1 98.75 135 LEU B CA 1
ATOM 3574 C C . LEU B 1 135 ? 2.424 1.069 -11.047 1 98.75 135 LEU B C 1
ATOM 3576 O O . LEU B 1 135 ? 2.004 -0.081 -10.906 1 98.75 135 LEU B O 1
ATOM 3580 N N . ASN B 1 136 ? 2.559 1.634 -12.234 1 98.75 136 ASN B N 1
ATOM 3581 C CA . ASN B 1 136 ? 2.18 0.937 -13.453 1 98.75 136 ASN B CA 1
ATOM 3582 C C . ASN B 1 136 ? 2.986 -0.346 -13.641 1 98.75 136 ASN B C 1
ATOM 3584 O O . ASN B 1 136 ? 2.471 -1.337 -14.164 1 98.75 136 ASN B O 1
ATOM 3588 N N . VAL B 1 137 ? 4.164 -0.329 -13.195 1 98.69 137 VAL B N 1
ATOM 3589 C CA . VAL B 1 137 ? 5.031 -1.49 -13.367 1 98.69 137 VAL B CA 1
ATOM 3590 C C . VAL B 1 137 ? 4.961 -2.373 -12.125 1 98.69 137 VAL B C 1
ATOM 3592 O O . VAL B 1 137 ? 4.578 -3.543 -12.203 1 98.69 137 VAL B O 1
ATOM 3595 N N . ASN B 1 138 ? 5.211 -1.803 -10.953 1 98.75 138 ASN B N 1
ATOM 3596 C CA . ASN B 1 138 ? 5.434 -2.57 -9.727 1 98.75 138 ASN B CA 1
ATOM 3597 C C . ASN B 1 138 ? 4.129 -3.127 -9.172 1 98.75 138 ASN B C 1
ATOM 3599 O O . ASN B 1 138 ? 4.129 -4.133 -8.461 1 98.75 138 ASN B O 1
ATOM 3603 N N . LEU B 1 139 ? 3.045 -2.426 -9.469 1 98.88 139 LEU B N 1
ATOM 3604 C CA . LEU B 1 139 ? 1.783 -2.82 -8.852 1 98.88 139 LEU B CA 1
ATOM 3605 C C . LEU B 1 139 ? 0.78 -3.279 -9.898 1 98.88 139 LEU B C 1
ATOM 3607 O O . LEU B 1 139 ? 0.354 -4.438 -9.898 1 98.88 139 LEU B O 1
ATOM 3611 N N . PHE B 1 140 ? 0.459 -2.406 -10.812 1 98.88 140 PHE B N 1
ATOM 3612 C CA . PHE B 1 140 ? -0.556 -2.752 -11.797 1 98.88 140 PHE B CA 1
ATOM 3613 C C . PHE B 1 140 ? -0.056 -3.855 -12.727 1 98.88 140 PHE B C 1
ATOM 3615 O O . PHE B 1 140 ? -0.839 -4.691 -13.188 1 98.88 140 PHE B O 1
ATOM 3622 N N . GLY B 1 141 ? 1.257 -3.848 -13.023 1 98.88 141 GLY B N 1
ATOM 3623 C CA . GLY B 1 141 ? 1.812 -4.984 -13.742 1 98.88 141 GLY B CA 1
ATOM 3624 C C . GLY B 1 141 ? 1.536 -6.312 -13.062 1 98.88 141 GLY B C 1
ATOM 3625 O O . GLY B 1 141 ? 1.121 -7.273 -13.711 1 98.88 141 GLY B O 1
ATOM 3626 N N . VAL B 1 142 ? 1.716 -6.359 -11.742 1 98.88 142 VAL B N 1
ATOM 3627 C CA . VAL B 1 142 ? 1.466 -7.555 -10.945 1 98.88 142 VAL B CA 1
ATOM 3628 C C . VAL B 1 142 ? -0.014 -7.922 -11.016 1 98.88 142 VAL B C 1
ATOM 3630 O O . VAL B 1 142 ? -0.361 -9.078 -11.25 1 98.88 142 VAL B O 1
ATOM 3633 N N . ILE B 1 143 ? -0.886 -6.957 -10.852 1 98.81 143 ILE B N 1
ATOM 3634 C CA . ILE B 1 143 ? -2.328 -7.172 -10.797 1 98.81 143 ILE B CA 1
ATOM 3635 C C . ILE B 1 143 ? -2.822 -7.68 -12.148 1 98.81 143 ILE B C 1
ATOM 3637 O O . ILE B 1 143 ? -3.531 -8.688 -12.219 1 98.81 143 ILE B O 1
ATOM 3641 N N . ASP B 1 144 ? -2.398 -7.016 -13.203 1 98.69 144 ASP B N 1
ATOM 3642 C CA . ASP B 1 144 ? -2.896 -7.32 -14.547 1 98.69 144 ASP B CA 1
ATOM 3643 C C . ASP B 1 144 ? -2.395 -8.68 -15.023 1 98.69 144 ASP B C 1
ATOM 3645 O O . ASP B 1 144 ? -3.152 -9.461 -15.602 1 98.69 144 ASP B O 1
ATOM 3649 N N . VAL B 1 145 ? -1.139 -8.953 -14.82 1 98.88 145 VAL B N 1
ATOM 3650 C CA . VAL B 1 145 ? -0.586 -10.242 -15.219 1 98.88 145 VAL B CA 1
ATOM 3651 C C . VAL B 1 145 ? -1.274 -11.359 -14.438 1 98.88 145 VAL B C 1
ATOM 3653 O O . VAL B 1 145 ? -1.676 -12.375 -15.023 1 98.88 145 VAL B O 1
ATOM 3656 N N . THR B 1 146 ? -1.383 -11.18 -13.141 1 98.88 146 THR B N 1
ATOM 3657 C CA . THR B 1 146 ? -2.023 -12.18 -12.297 1 98.88 146 THR B CA 1
ATOM 3658 C C . THR B 1 146 ? -3.455 -12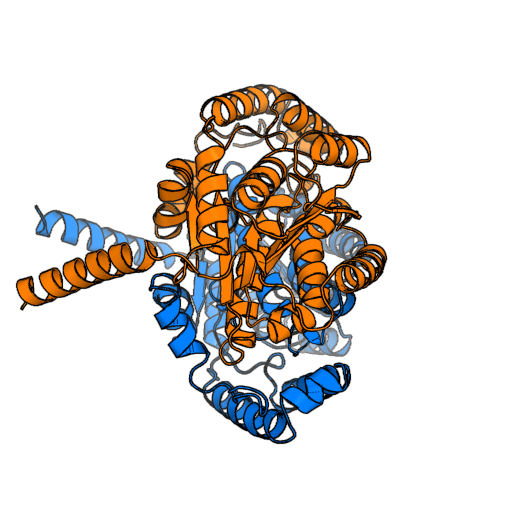.438 -12.758 1 98.88 146 THR B C 1
ATOM 3660 O O . THR B 1 146 ? -3.863 -13.594 -12.922 1 98.88 146 THR B O 1
ATOM 3663 N N . LYS B 1 147 ? -4.18 -11.352 -12.938 1 98 147 LYS B N 1
ATOM 3664 C CA . LYS B 1 147 ? -5.566 -11.477 -13.367 1 98 147 LYS B CA 1
ATOM 3665 C C . LYS B 1 147 ? -5.668 -12.273 -14.664 1 98 147 LYS B C 1
ATOM 3667 O O . LYS B 1 147 ? -6.492 -13.18 -14.781 1 98 147 LYS B O 1
ATOM 3672 N N . ALA B 1 148 ? -4.832 -11.945 -15.602 1 97.88 148 ALA B N 1
ATOM 3673 C CA . ALA B 1 148 ? -4.871 -12.586 -16.906 1 97.88 148 ALA B CA 1
ATOM 3674 C C . ALA B 1 148 ? -4.508 -14.062 -16.812 1 97.88 148 ALA B C 1
ATOM 3676 O O . ALA B 1 148 ? -4.992 -14.883 -17.594 1 97.88 148 ALA B O 1
ATOM 3677 N N . CYS B 1 149 ? -3.721 -14.453 -15.867 1 98.31 149 CYS B N 1
ATOM 3678 C CA . CYS B 1 149 ? -3.201 -15.812 -15.758 1 98.31 149 CYS B CA 1
ATOM 3679 C C . CYS B 1 149 ? -4.066 -16.656 -14.836 1 98.31 149 CYS B C 1
ATOM 3681 O O . CYS B 1 149 ? -3.939 -17.875 -14.812 1 98.31 149 CYS B O 1
ATOM 3683 N N . LEU B 1 150 ? -4.957 -16.062 -14.062 1 97.69 150 LEU B N 1
ATOM 3684 C CA . LEU B 1 150 ? -5.641 -16.734 -12.961 1 97.69 150 LEU B CA 1
ATOM 3685 C C . LEU B 1 150 ? -6.414 -17.953 -13.461 1 97.69 150 LEU B C 1
ATOM 3687 O O . LEU B 1 150 ? -6.395 -19.016 -12.828 1 97.69 150 LEU B O 1
ATOM 3691 N N . PRO B 1 151 ? -7.098 -17.859 -14.664 1 95.88 151 PRO B N 1
ATOM 3692 C CA . PRO B 1 151 ? -7.785 -19.062 -15.133 1 95.88 151 PRO B CA 1
ATOM 3693 C C . PRO B 1 151 ? -6.828 -20.219 -15.406 1 95.88 151 PRO B C 1
ATOM 3695 O O . PRO B 1 151 ? -7.145 -21.375 -15.109 1 95.88 151 PRO B O 1
ATOM 3698 N N . LEU B 1 152 ? -5.668 -19.953 -15.922 1 97.69 152 LEU B N 1
ATOM 3699 C CA . LEU B 1 152 ? -4.668 -20.984 -16.203 1 97.69 152 LEU B CA 1
ATOM 3700 C C . LEU B 1 152 ? -4.086 -21.531 -14.906 1 97.69 152 LEU B C 1
ATOM 3702 O O . LEU B 1 152 ? -3.781 -22.734 -14.82 1 97.69 152 LEU B O 1
ATOM 3706 N N . ILE B 1 153 ? -3.93 -20.688 -13.938 1 98.38 153 ILE B N 1
ATOM 3707 C CA . ILE B 1 153 ? -3.42 -21.094 -12.633 1 98.38 153 ILE B CA 1
ATOM 3708 C C . ILE B 1 153 ? -4.445 -22 -11.945 1 98.38 153 ILE B C 1
ATOM 3710 O O . ILE B 1 153 ? -4.078 -23 -11.312 1 98.38 153 ILE B O 1
ATOM 3714 N N . ARG B 1 154 ? -5.668 -21.578 -12.023 1 96.25 154 ARG B N 1
ATOM 3715 C CA . ARG B 1 154 ? -6.738 -22.375 -11.438 1 96.25 154 ARG B CA 1
ATOM 3716 C C . ARG B 1 154 ? -6.766 -23.781 -12.047 1 96.25 154 ARG B C 1
ATOM 3718 O O . ARG B 1 154 ? -6.926 -24.766 -11.336 1 96.25 154 ARG B O 1
ATOM 3725 N N . LYS B 1 155 ? -6.602 -23.844 -13.367 1 95.5 155 LYS B N 1
ATOM 3726 C CA . LYS B 1 155 ? -6.594 -25.109 -14.078 1 95.5 155 LYS B CA 1
ATOM 3727 C C . LYS B 1 155 ? -5.492 -26.031 -13.547 1 95.5 155 LYS B C 1
ATOM 3729 O O . LYS B 1 155 ? -5.691 -27.25 -13.43 1 95.5 155 LYS B O 1
ATOM 3734 N N . ALA B 1 156 ? -4.387 -25.484 -13.156 1 97.25 156 ALA B N 1
ATOM 3735 C CA . ALA B 1 156 ? -3.236 -26.266 -12.719 1 97.25 156 ALA B CA 1
ATOM 3736 C C . ALA B 1 156 ? -3.221 -26.422 -11.195 1 97.25 156 ALA B C 1
ATOM 3738 O O . ALA B 1 156 ? -2.365 -27.109 -10.641 1 97.25 156 ALA B O 1
ATOM 3739 N N . ARG B 1 157 ? -4.188 -25.719 -10.523 1 96.44 157 ARG B N 1
ATOM 3740 C CA . ARG B 1 157 ? -4.105 -25.609 -9.07 1 96.44 157 ARG B CA 1
ATOM 3741 C C . ARG B 1 157 ? -2.713 -25.172 -8.633 1 96.44 157 ARG B C 1
ATOM 3743 O O . ARG B 1 157 ? -2.084 -25.828 -7.797 1 96.44 157 ARG B O 1
ATOM 3750 N N . GLY B 1 158 ? -2.289 -24.062 -9.258 1 98.31 158 GLY B N 1
ATOM 3751 C CA . GLY B 1 158 ? -0.915 -23.609 -9.133 1 98.31 158 GLY B CA 1
ATOM 3752 C C . GLY B 1 158 ? -0.754 -22.469 -8.133 1 98.31 158 GLY B C 1
ATOM 3753 O O . GLY B 1 158 ? -1.414 -22.453 -7.094 1 98.31 158 GLY B O 1
ATOM 3754 N N . ARG B 1 159 ? 0.285 -21.578 -8.422 1 98.5 159 ARG B N 1
ATOM 3755 C CA . ARG B 1 159 ? 0.575 -20.562 -7.41 1 98.5 159 ARG B CA 1
ATOM 3756 C C . ARG B 1 159 ? 1.015 -19.25 -8.055 1 98.5 159 ARG B C 1
ATOM 3758 O O . ARG B 1 159 ? 1.485 -19.25 -9.195 1 98.5 159 ARG B O 1
ATOM 3765 N N . VAL B 1 160 ? 0.734 -18.219 -7.402 1 98.94 160 VAL B N 1
ATOM 3766 C CA . VAL B 1 160 ? 1.18 -16.859 -7.742 1 98.94 160 VAL B CA 1
ATOM 3767 C C . VAL B 1 160 ? 2.328 -16.453 -6.82 1 98.94 160 VAL B C 1
ATOM 3769 O O . VAL B 1 160 ? 2.242 -16.609 -5.602 1 98.94 160 VAL B O 1
ATOM 3772 N N . VAL B 1 161 ? 3.451 -16.016 -7.391 1 98.94 161 VAL B N 1
ATOM 3773 C CA . VAL B 1 161 ? 4.602 -15.531 -6.629 1 98.94 161 VAL B CA 1
ATOM 3774 C C . VAL B 1 161 ? 4.891 -14.078 -6.992 1 98.94 161 VAL B C 1
ATOM 3776 O O . VAL B 1 161 ? 5.203 -13.773 -8.148 1 98.94 161 VAL B O 1
ATOM 3779 N N . ASN B 1 162 ? 4.75 -13.188 -6.043 1 98.94 162 ASN B N 1
ATOM 3780 C CA . ASN B 1 162 ? 4.941 -11.758 -6.27 1 98.94 162 ASN B CA 1
ATOM 3781 C C . ASN B 1 162 ? 6.191 -11.242 -5.562 1 98.94 162 ASN B C 1
ATOM 3783 O O . ASN B 1 162 ? 6.527 -11.703 -4.469 1 98.94 162 ASN B O 1
ATOM 3787 N N . ILE B 1 163 ? 6.824 -10.297 -6.168 1 98.5 163 ILE B N 1
ATOM 3788 C CA . ILE B 1 163 ? 8 -9.688 -5.562 1 98.5 163 ILE B CA 1
ATOM 3789 C C . ILE B 1 163 ? 7.625 -8.352 -4.93 1 98.5 163 ILE B C 1
ATOM 3791 O O . ILE B 1 163 ? 7.266 -7.402 -5.633 1 98.5 163 ILE B O 1
ATOM 3795 N N . ALA B 1 164 ? 7.66 -8.305 -3.66 1 97.94 164 ALA B N 1
ATOM 3796 C CA . ALA B 1 164 ? 7.516 -7.059 -2.912 1 97.94 164 ALA B CA 1
ATOM 3797 C C . ALA B 1 164 ? 8.883 -6.488 -2.529 1 97.94 164 ALA B C 1
ATOM 3799 O O . ALA B 1 164 ? 9.75 -6.316 -3.385 1 97.94 164 ALA B O 1
ATOM 3800 N N . SER B 1 165 ? 9.102 -6.09 -1.309 1 97.25 165 SER B N 1
ATOM 3801 C CA . SER B 1 165 ? 10.305 -5.496 -0.726 1 97.25 165 SER B CA 1
ATOM 3802 C C . SER B 1 165 ? 10.172 -5.352 0.787 1 97.25 165 SER B C 1
ATOM 3804 O O . SER B 1 165 ? 9.062 -5.387 1.323 1 97.25 165 SER B O 1
ATOM 3806 N N . MET B 1 166 ? 11.32 -5.289 1.44 1 95.94 166 MET B N 1
ATOM 3807 C CA . MET B 1 166 ? 11.234 -4.863 2.834 1 95.94 166 MET B CA 1
ATOM 3808 C C . MET B 1 166 ? 10.508 -3.527 2.953 1 95.94 166 MET B C 1
ATOM 3810 O O . MET B 1 166 ? 9.844 -3.266 3.957 1 95.94 166 MET B O 1
ATOM 3814 N N . PHE B 1 167 ? 10.508 -2.73 1.889 1 95.88 167 PHE B N 1
ATOM 3815 C CA . PHE B 1 167 ? 9.867 -1.418 1.875 1 95.88 167 PHE B CA 1
ATOM 3816 C C . PHE B 1 167 ? 8.375 -1.544 1.621 1 95.88 167 PHE B C 1
ATOM 3818 O O . PHE B 1 167 ? 7.668 -0.537 1.517 1 95.88 167 PHE B O 1
ATOM 3825 N N . GLY B 1 168 ? 7.914 -2.744 1.562 1 96.5 168 GLY B N 1
ATOM 3826 C CA . GLY B 1 168 ? 6.484 -3.008 1.593 1 96.5 168 GLY B CA 1
ATOM 3827 C C . GLY B 1 168 ? 5.926 -3.107 3 1 96.5 168 GLY B C 1
ATOM 3828 O O . GLY B 1 168 ? 4.711 -3.193 3.186 1 96.5 168 GLY B O 1
ATOM 3829 N N . ARG B 1 169 ? 6.867 -3.039 4.008 1 94.06 169 ARG B N 1
ATOM 3830 C CA . ARG B 1 169 ? 6.473 -3.164 5.41 1 94.06 169 ARG B CA 1
ATOM 3831 C C . ARG B 1 169 ? 6.938 -1.959 6.219 1 94.06 169 ARG B C 1
ATOM 3833 O O . ARG B 1 169 ? 6.395 -1.679 7.289 1 94.06 169 ARG B O 1
ATOM 3840 N N . ILE B 1 170 ? 7.945 -1.361 5.742 1 94.31 170 ILE B N 1
ATOM 3841 C CA . ILE B 1 170 ? 8.477 -0.15 6.355 1 94.31 170 ILE B CA 1
ATOM 3842 C C . ILE B 1 170 ? 8.828 0.868 5.273 1 94.31 170 ILE B C 1
ATOM 3844 O O . ILE B 1 170 ? 9.586 0.561 4.348 1 94.31 170 ILE B O 1
ATOM 3848 N N . SER B 1 171 ? 8.336 2.021 5.434 1 92.94 171 SER B N 1
ATOM 3849 C CA . SER B 1 171 ? 8.516 3.021 4.387 1 92.94 171 SER B CA 1
ATOM 3850 C C . SER B 1 171 ? 9.82 3.791 4.582 1 92.94 171 SER B C 1
ATOM 3852 O O . SER B 1 171 ? 10.242 4.035 5.715 1 92.94 171 SER B O 1
ATOM 3854 N N . SER B 1 172 ? 10.414 4 3.523 1 88.12 172 SER B N 1
ATOM 3855 C CA . SER B 1 172 ? 11.555 4.902 3.418 1 88.12 172 SER B CA 1
ATOM 3856 C C . SER B 1 172 ? 11.406 5.848 2.23 1 88.12 172 SER B C 1
ATOM 3858 O O . SER B 1 172 ? 10.328 5.938 1.635 1 88.12 172 SER B O 1
ATOM 3860 N N . ILE B 1 173 ? 12.383 6.625 1.901 1 81.06 173 ILE B N 1
ATOM 3861 C CA . ILE B 1 173 ? 12.453 7.422 0.683 1 81.06 173 ILE B CA 1
ATOM 3862 C C . ILE B 1 173 ? 13.023 6.578 -0.454 1 81.06 173 ILE B C 1
ATOM 3864 O O . ILE B 1 173 ? 14.039 5.902 -0.284 1 81.06 173 ILE B O 1
ATOM 3868 N N . PRO B 1 174 ? 12.219 6.492 -1.654 1 92.56 174 PRO B N 1
ATOM 3869 C CA . PRO B 1 174 ? 11.172 7.402 -2.107 1 92.56 174 PRO B CA 1
ATOM 3870 C C . PRO B 1 174 ? 9.773 6.812 -1.953 1 92.56 174 PRO B C 1
ATOM 3872 O O . PRO B 1 174 ? 9.594 5.594 -2.047 1 92.56 174 PRO B O 1
ATOM 3875 N N . ALA B 1 175 ? 8.75 7.707 -1.919 1 97.5 175 ALA B N 1
ATOM 3876 C CA . ALA B 1 175 ? 7.363 7.344 -1.649 1 97.5 175 ALA B CA 1
ATOM 3877 C C . ALA B 1 175 ? 6.789 6.496 -2.779 1 97.5 175 ALA B C 1
ATOM 3879 O O . ALA B 1 175 ? 6.07 5.523 -2.531 1 97.5 175 ALA B O 1
ATOM 3880 N N . PRO B 1 176 ? 7.078 6.797 -4.09 1 98.12 176 PRO B N 1
ATOM 3881 C CA . PRO B 1 176 ? 6.461 5.996 -5.148 1 98.12 176 PRO B CA 1
ATOM 3882 C C . PRO B 1 176 ? 6.789 4.508 -5.031 1 98.12 176 PRO B C 1
ATOM 3884 O O . PRO B 1 176 ? 5.898 3.664 -5.176 1 98.12 176 PRO B O 1
ATOM 3887 N N . TYR B 1 177 ? 8.023 4.191 -4.754 1 97.88 177 TYR B N 1
ATOM 3888 C CA . TYR B 1 177 ? 8.438 2.797 -4.629 1 97.88 177 TYR B CA 1
ATOM 3889 C C . TYR B 1 177 ? 7.777 2.135 -3.43 1 97.88 177 TYR B C 1
ATOM 3891 O O . TYR B 1 177 ? 7.219 1.04 -3.545 1 97.88 177 TYR B O 1
ATOM 3899 N N . CYS B 1 178 ? 7.816 2.795 -2.293 1 98.19 178 CYS B N 1
ATOM 3900 C CA . CYS B 1 178 ? 7.223 2.236 -1.083 1 98.19 178 CYS B CA 1
ATOM 3901 C C . CYS B 1 178 ? 5.727 2.004 -1.268 1 98.19 178 CYS B C 1
ATOM 3903 O O . CYS B 1 178 ? 5.211 0.945 -0.905 1 98.19 178 CYS B O 1
ATOM 3905 N N . ILE B 1 179 ? 5.059 2.973 -1.837 1 98.69 179 ILE B N 1
ATOM 3906 C CA . ILE B 1 179 ? 3.625 2.857 -2.072 1 98.69 179 ILE B CA 1
ATOM 3907 C C . ILE B 1 179 ? 3.346 1.662 -2.98 1 98.69 179 ILE B C 1
ATOM 3909 O O . ILE B 1 179 ? 2.418 0.889 -2.732 1 98.69 179 ILE B O 1
ATOM 3913 N N . SER B 1 180 ? 4.141 1.501 -4.02 1 98.69 180 SER B N 1
ATOM 3914 C CA . SER B 1 180 ? 3.936 0.391 -4.945 1 98.69 180 SER B CA 1
ATOM 3915 C C . SER B 1 180 ? 4.113 -0.952 -4.246 1 98.69 180 SER B C 1
ATOM 3917 O O . SER B 1 180 ? 3.328 -1.878 -4.457 1 98.69 180 SER B O 1
ATOM 3919 N N . LYS B 1 181 ? 5.117 -1.047 -3.432 1 98.62 181 LYS B N 1
ATOM 3920 C CA . LYS B 1 181 ? 5.41 -2.326 -2.791 1 98.62 181 LYS B CA 1
ATOM 3921 C C . LYS B 1 181 ? 4.445 -2.6 -1.642 1 98.62 181 LYS B C 1
ATOM 3923 O O . LYS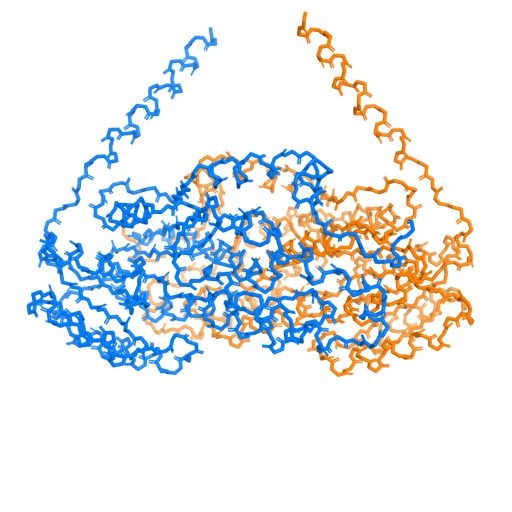 B 1 181 ? 4.094 -3.752 -1.38 1 98.62 181 LYS B O 1
ATOM 3928 N N . TYR B 1 182 ? 3.979 -1.533 -0.949 1 98.62 182 TYR B N 1
ATOM 3929 C CA . TYR B 1 182 ? 2.848 -1.704 -0.045 1 98.62 182 TYR B CA 1
ATOM 3930 C C . TYR B 1 182 ? 1.626 -2.225 -0.793 1 98.62 182 TYR B C 1
ATOM 3932 O O . TYR B 1 182 ? 0.891 -3.072 -0.28 1 98.62 182 TYR B O 1
ATOM 3940 N N . GLY B 1 183 ? 1.43 -1.667 -1.948 1 98.75 183 GLY B N 1
ATOM 3941 C CA . GLY B 1 183 ? 0.337 -2.15 -2.777 1 98.75 183 GLY B CA 1
ATOM 3942 C C . GLY B 1 183 ? 0.444 -3.629 -3.104 1 98.75 183 GLY B C 1
ATOM 3943 O O . GLY B 1 183 ? -0.556 -4.348 -3.078 1 98.75 183 GLY B O 1
ATOM 3944 N N . VAL B 1 184 ? 1.622 -4.074 -3.414 1 98.81 184 VAL B N 1
ATOM 3945 C CA . VAL B 1 184 ? 1.85 -5.48 -3.734 1 98.81 184 VAL B CA 1
ATOM 3946 C C . VAL B 1 184 ? 1.547 -6.344 -2.514 1 98.81 184 VAL B C 1
ATOM 3948 O O . VAL B 1 184 ? 0.97 -7.426 -2.639 1 98.81 184 VAL B O 1
ATOM 3951 N N . GLU B 1 185 ? 1.939 -5.887 -1.318 1 98.25 185 GLU B N 1
ATOM 3952 C CA . GLU B 1 185 ? 1.603 -6.598 -0.087 1 98.25 185 GLU B CA 1
ATOM 3953 C C . GLU B 1 185 ? 0.093 -6.766 0.056 1 98.25 185 GLU B C 1
ATOM 3955 O O . GLU B 1 185 ? -0.396 -7.883 0.244 1 98.25 185 GLU B O 1
ATOM 3960 N N . ALA B 1 186 ? -0.568 -5.645 -0.067 1 98.38 186 ALA B N 1
ATOM 3961 C CA . ALA B 1 186 ? -2.02 -5.645 0.102 1 98.38 186 ALA B CA 1
ATOM 3962 C C . ALA B 1 186 ? -2.689 -6.559 -0.918 1 98.38 186 ALA B C 1
ATOM 3964 O O . ALA B 1 186 ? -3.551 -7.367 -0.563 1 98.38 186 ALA B O 1
ATOM 3965 N N . TYR B 1 187 ? -2.275 -6.441 -2.145 1 98.75 187 TYR B N 1
ATOM 3966 C CA . TYR B 1 187 ? -2.871 -7.227 -3.219 1 98.75 187 TYR B CA 1
ATOM 3967 C C . TYR B 1 187 ? -2.629 -8.719 -3.002 1 98.75 187 TYR B C 1
ATOM 3969 O O . TYR B 1 187 ? -3.539 -9.531 -3.18 1 98.75 187 TYR B O 1
ATOM 3977 N N . SER B 1 188 ? -1.434 -9.062 -2.684 1 98.56 188 SER B N 1
ATOM 3978 C CA . SER B 1 188 ? -1.074 -10.469 -2.498 1 98.56 188 SER B CA 1
ATOM 3979 C C . SER B 1 188 ? -1.903 -11.109 -1.392 1 98.56 188 SER B C 1
ATOM 3981 O O . SER B 1 188 ? -2.412 -12.219 -1.555 1 98.56 188 SER B O 1
ATOM 3983 N N . ASP B 1 189 ? -2.045 -10.422 -0.266 1 97.38 189 ASP B N 1
ATOM 3984 C CA . ASP B 1 189 ? -2.854 -10.938 0.833 1 97.38 189 ASP B CA 1
ATOM 3985 C C . ASP B 1 189 ? -4.328 -11.023 0.437 1 97.38 189 ASP B C 1
ATOM 3987 O O . ASP B 1 189 ? -5.008 -12 0.774 1 97.38 189 ASP B O 1
ATOM 3991 N N . CYS B 1 190 ? -4.789 -10.008 -0.224 1 97.06 190 CYS B N 1
ATOM 3992 C CA . CYS B 1 190 ? -6.176 -10.008 -0.684 1 97.06 190 CYS B CA 1
ATOM 3993 C C . CYS B 1 190 ? -6.438 -11.18 -1.62 1 97.06 190 CYS B C 1
ATOM 3995 O O . CYS B 1 190 ? -7.426 -11.898 -1.457 1 97.06 190 CYS B O 1
ATOM 3997 N N . LEU B 1 191 ? -5.566 -11.32 -2.564 1 98 191 LEU B N 1
ATOM 3998 C CA . LEU B 1 191 ? -5.723 -12.398 -3.533 1 98 191 LEU B CA 1
ATOM 3999 C C . LEU B 1 191 ? -5.688 -13.758 -2.844 1 98 191 LEU B C 1
ATOM 4001 O O . LEU B 1 191 ? -6.477 -14.648 -3.172 1 98 191 LEU B O 1
ATOM 4005 N N . ARG B 1 192 ? -4.73 -13.938 -1.959 1 97.25 192 ARG B N 1
ATOM 4006 C CA . ARG B 1 192 ? -4.625 -15.18 -1.203 1 97.25 192 ARG B CA 1
ATOM 4007 C C . ARG B 1 192 ? -5.949 -15.523 -0.528 1 97.25 192 ARG B C 1
ATOM 4009 O O . ARG B 1 192 ? -6.371 -16.688 -0.528 1 97.25 192 ARG B O 1
ATOM 4016 N N . ARG B 1 193 ? -6.59 -14.555 -0.028 1 95.88 193 ARG B N 1
ATOM 4017 C CA . ARG B 1 193 ? -7.855 -14.75 0.671 1 95.88 193 ARG B CA 1
ATOM 4018 C C . ARG B 1 193 ? -9 -14.945 -0.315 1 95.88 193 ARG B C 1
ATOM 4020 O O . ARG B 1 193 ? -9.938 -15.703 -0.042 1 95.88 193 ARG B O 1
ATOM 4027 N N . GLU B 1 194 ? -8.945 -14.32 -1.482 1 95.62 194 GLU B N 1
ATOM 4028 C CA . GLU B 1 194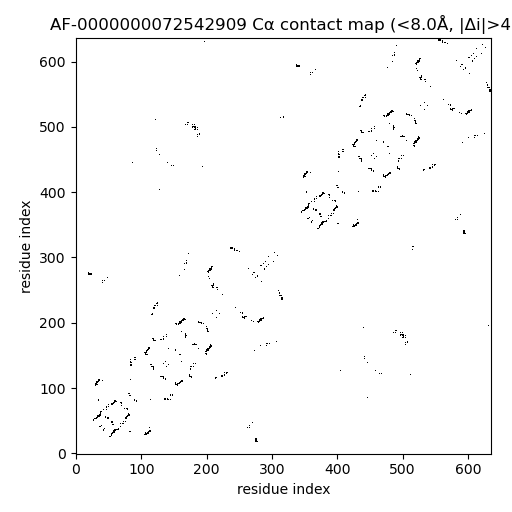 ? -9.945 -14.508 -2.531 1 95.62 194 GLU B CA 1
ATOM 4029 C C . GLU B 1 194 ? -9.938 -15.938 -3.064 1 95.62 194 GLU B C 1
ATOM 4031 O O . GLU B 1 194 ? -10.984 -16.5 -3.381 1 95.62 194 GLU B O 1
ATOM 4036 N N . VAL B 1 195 ? -8.742 -16.5 -3.131 1 96 195 VAL B N 1
ATOM 4037 C CA . VAL B 1 195 ? -8.617 -17.797 -3.785 1 96 195 VAL B CA 1
ATOM 4038 C C . VAL B 1 195 ? -8.469 -18.891 -2.732 1 96 195 VAL B C 1
ATOM 4040 O O . VAL B 1 195 ? -8.062 -20.016 -3.049 1 96 195 VAL B O 1
ATOM 4043 N N . TYR B 1 196 ? -8.75 -18.578 -1.515 1 94.81 196 TYR B N 1
ATOM 4044 C CA . TYR B 1 196 ? -8.516 -19.406 -0.337 1 94.81 196 TYR B CA 1
ATOM 4045 C C . TYR B 1 196 ? -9.086 -20.797 -0.526 1 94.81 196 TYR B C 1
ATOM 4047 O O . TYR B 1 196 ? -8.492 -21.781 -0.083 1 94.81 196 TYR B O 1
ATOM 4055 N N . HIS B 1 197 ? -10.172 -20.984 -1.255 1 94 197 HIS B N 1
ATOM 4056 C CA . HIS B 1 197 ? -10.836 -22.281 -1.416 1 94 197 HIS B CA 1
ATOM 4057 C C . HIS B 1 197 ? -10.648 -22.828 -2.828 1 94 197 HIS B C 1
ATOM 4059 O O . HIS B 1 197 ? -11.359 -23.734 -3.246 1 94 197 HIS B O 1
ATOM 4065 N N . GLN B 1 198 ? -9.672 -22.297 -3.572 1 94.5 198 GLN B N 1
ATOM 4066 C CA . GLN B 1 198 ? -9.625 -22.641 -4.992 1 94.5 198 GLN B CA 1
ATOM 4067 C C . GLN B 1 198 ? -8.414 -23.5 -5.312 1 94.5 198 GLN B C 1
ATOM 4069 O O . GLN B 1 198 ? -8.148 -23.812 -6.48 1 94.5 198 GLN B O 1
ATOM 4074 N N . GLY B 1 199 ? -7.656 -23.844 -4.277 1 94.88 199 GLY B N 1
ATOM 4075 C CA . GLY B 1 199 ? -6.477 -24.656 -4.508 1 94.88 199 GLY B CA 1
ATOM 4076 C C . GLY B 1 199 ? -5.316 -23.875 -5.09 1 94.88 199 GLY B C 1
ATOM 4077 O O . GLY B 1 199 ? -4.352 -24.469 -5.59 1 94.88 199 GLY B O 1
ATOM 4078 N N . ILE B 1 200 ? -5.465 -22.594 -5.184 1 97.19 200 ILE B N 1
ATOM 4079 C CA . ILE B 1 200 ? -4.422 -21.672 -5.613 1 97.19 200 ILE B CA 1
ATOM 4080 C C . ILE B 1 200 ? -3.713 -21.078 -4.395 1 97.19 200 ILE B C 1
ATOM 4082 O O . ILE B 1 200 ? -4.355 -20.75 -3.398 1 97.19 200 ILE B O 1
ATOM 4086 N N . THR B 1 201 ? -2.391 -21.031 -4.395 1 98.19 201 THR B N 1
ATOM 4087 C CA . THR B 1 201 ? -1.672 -20.406 -3.297 1 98.19 201 THR B CA 1
ATOM 4088 C C . THR B 1 201 ? -0.946 -19.156 -3.777 1 98.19 201 THR B C 1
ATOM 4090 O O . THR B 1 201 ? -0.617 -19.031 -4.961 1 98.19 201 THR B O 1
ATOM 4093 N N . VAL B 1 202 ? -0.782 -18.188 -2.926 1 98.69 202 VAL B N 1
ATOM 4094 C CA . VAL B 1 202 ? -0.154 -16.906 -3.236 1 98.69 202 VAL B CA 1
ATOM 4095 C C . VAL B 1 202 ? 1.015 -16.656 -2.285 1 98.69 202 VAL B C 1
ATOM 4097 O O . VAL B 1 202 ? 0.865 -16.766 -1.066 1 98.69 202 VAL B O 1
ATOM 4100 N N . HIS B 1 203 ? 2.15 -16.344 -2.871 1 98.81 203 HIS B N 1
ATOM 4101 C CA . HIS B 1 203 ? 3.389 -16.172 -2.121 1 98.81 203 HIS B CA 1
ATOM 4102 C C . HIS B 1 203 ? 4.051 -14.836 -2.457 1 98.81 203 HIS B C 1
ATOM 4104 O O . HIS B 1 203 ? 3.871 -14.312 -3.557 1 98.81 203 HIS B O 1
ATOM 4110 N N . ILE B 1 204 ? 4.758 -14.289 -1.495 1 98.38 204 ILE B N 1
ATOM 4111 C CA . ILE B 1 204 ? 5.41 -13.008 -1.719 1 98.38 204 ILE B CA 1
ATOM 4112 C C . ILE B 1 204 ? 6.852 -13.062 -1.217 1 98.38 204 ILE B C 1
ATOM 4114 O O . ILE B 1 204 ? 7.141 -13.734 -0.222 1 98.38 204 ILE B O 1
ATOM 4118 N N . LEU B 1 205 ? 7.762 -12.461 -1.912 1 98.62 205 LEU B N 1
ATOM 4119 C CA . LEU B 1 205 ? 9.133 -12.234 -1.462 1 98.62 205 LEU B CA 1
ATOM 4120 C C . LEU B 1 205 ? 9.328 -10.789 -1.034 1 98.62 205 LEU B C 1
ATOM 4122 O O . LEU B 1 205 ? 8.852 -9.867 -1.703 1 98.62 205 LEU B O 1
ATOM 4126 N N . GLU B 1 206 ? 9.977 -10.602 0.004 1 98.12 206 GLU B N 1
ATOM 4127 C CA . GLU B 1 206 ? 10.32 -9.289 0.555 1 98.12 206 GLU B CA 1
ATOM 4128 C C . GLU B 1 206 ? 11.828 -9.148 0.73 1 98.12 206 GLU B C 1
ATOM 4130 O O . GLU B 1 206 ? 12.336 -9.18 1.854 1 98.12 206 GLU B O 1
ATOM 4135 N N . PRO B 1 207 ? 12.531 -8.898 -0.362 1 97.75 207 PRO B N 1
ATOM 4136 C CA . PRO B 1 207 ? 13.984 -8.75 -0.26 1 97.75 207 PRO B CA 1
ATOM 4137 C C . PRO B 1 207 ? 14.398 -7.422 0.367 1 97.75 207 PRO B C 1
ATOM 4139 O O . PRO B 1 207 ? 13.672 -6.43 0.258 1 97.75 207 PRO B O 1
ATOM 4142 N N . GLY B 1 208 ? 15.555 -7.449 1.027 1 96.12 208 GLY B N 1
ATOM 4143 C CA . GLY B 1 208 ? 16.234 -6.223 1.412 1 96.12 208 GLY B CA 1
ATOM 4144 C C . GLY B 1 208 ? 17.062 -5.629 0.295 1 96.12 208 GLY B C 1
ATOM 4145 O O . GLY B 1 208 ? 16.656 -5.645 -0.869 1 96.12 208 GLY B O 1
ATOM 4146 N N . PHE B 1 209 ? 18.188 -5.051 0.629 1 93.06 209 PHE B N 1
ATOM 4147 C CA . PHE B 1 209 ? 19.078 -4.457 -0.363 1 93.06 209 PHE B CA 1
ATOM 4148 C C . PHE B 1 209 ? 20 -5.508 -0.958 1 93.06 209 PHE B C 1
ATOM 4150 O O . PHE B 1 209 ? 20.812 -6.102 -0.245 1 93.06 209 PHE B O 1
ATOM 4157 N N . PHE B 1 210 ? 19.828 -5.715 -2.211 1 94.31 210 PHE B N 1
ATOM 4158 C CA . PHE B 1 210 ? 20.719 -6.586 -2.977 1 94.31 210 PHE B CA 1
ATOM 4159 C C . PHE B 1 210 ? 21.281 -5.855 -4.188 1 94.31 210 PHE B C 1
ATOM 4161 O O . PHE B 1 210 ? 20.578 -5.043 -4.809 1 94.31 210 PHE B O 1
ATOM 4168 N N . HIS B 1 211 ? 22.453 -6.129 -4.512 1 90.56 211 HIS B N 1
ATOM 4169 C CA . HIS B 1 211 ? 23.078 -5.473 -5.652 1 90.56 211 HIS B CA 1
ATOM 4170 C C . HIS B 1 211 ? 22.438 -5.918 -6.965 1 90.56 211 HIS B C 1
ATOM 4172 O O . HIS B 1 211 ? 22.75 -7 -7.473 1 90.56 211 HIS B O 1
ATOM 4178 N N . THR B 1 212 ? 21.547 -5.145 -7.457 1 88.06 212 THR B N 1
ATOM 4179 C CA . THR B 1 212 ? 20.906 -5.23 -8.766 1 88.06 212 THR B CA 1
ATOM 4180 C C . THR B 1 212 ? 20.875 -3.865 -9.445 1 88.06 212 THR B C 1
ATOM 4182 O O . THR B 1 212 ? 21.266 -2.859 -8.852 1 88.06 212 THR B O 1
ATOM 4185 N N . ASP B 1 213 ? 20.406 -3.834 -10.633 1 86.25 213 ASP B N 1
ATOM 4186 C CA . ASP B 1 213 ? 20.359 -2.58 -11.383 1 86.25 213 ASP B CA 1
ATOM 4187 C C . ASP B 1 213 ? 19.406 -1.587 -10.719 1 86.25 213 ASP B C 1
ATOM 4189 O O . ASP B 1 213 ? 19.5 -0.378 -10.938 1 86.25 213 ASP B O 1
ATOM 4193 N N . ILE B 1 214 ? 18.547 -2.02 -9.922 1 85.25 214 ILE B N 1
ATOM 4194 C CA . ILE B 1 214 ? 17.531 -1.176 -9.305 1 85.25 214 ILE B CA 1
ATOM 4195 C C . ILE B 1 214 ? 18.172 -0.227 -8.305 1 85.25 214 ILE B C 1
ATOM 4197 O O . ILE B 1 214 ? 17.703 0.891 -8.094 1 85.25 214 ILE B O 1
ATOM 4201 N N . ILE B 1 215 ? 19.391 -0.613 -7.695 1 89 215 ILE B N 1
ATOM 4202 C CA . ILE B 1 215 ? 19.969 0.235 -6.66 1 89 215 ILE B CA 1
ATOM 4203 C C . ILE B 1 215 ? 21.312 0.787 -7.141 1 89 215 ILE B C 1
ATOM 4205 O O . ILE B 1 215 ? 22.219 1.006 -6.34 1 89 215 ILE B O 1
ATOM 4209 N N . ASN B 1 216 ? 21.453 0.998 -8.367 1 90.31 216 ASN B N 1
ATOM 4210 C CA . ASN B 1 216 ? 22.641 1.642 -8.898 1 90.31 216 ASN B CA 1
ATOM 4211 C C . ASN B 1 216 ? 22.797 3.064 -8.367 1 90.31 216 ASN B C 1
ATOM 4213 O O . ASN B 1 216 ? 21.953 3.924 -8.641 1 90.31 216 ASN B O 1
ATOM 4217 N N . PRO B 1 217 ? 23.922 3.324 -7.668 1 91.69 217 PRO B N 1
ATOM 4218 C CA . PRO B 1 217 ? 24.047 4.617 -6.996 1 91.69 217 PRO B CA 1
ATOM 4219 C C . PRO B 1 217 ? 24.062 5.793 -7.973 1 91.69 217 PRO B C 1
ATOM 4221 O O . PRO B 1 217 ? 23.484 6.844 -7.684 1 91.69 217 PRO B O 1
ATOM 4224 N N . GLU B 1 218 ? 24.734 5.605 -9.102 1 92.88 218 GLU B N 1
ATOM 4225 C CA . GLU B 1 218 ? 24.797 6.684 -10.086 1 92.88 218 GLU B CA 1
ATOM 4226 C C . GLU B 1 218 ? 23.406 7.012 -10.633 1 92.88 218 GLU B C 1
ATOM 4228 O O . GLU B 1 218 ? 23.047 8.188 -10.75 1 92.88 218 GLU B O 1
ATOM 4233 N N . SER B 1 219 ? 22.688 5.98 -10.945 1 93.69 219 SER B N 1
ATOM 4234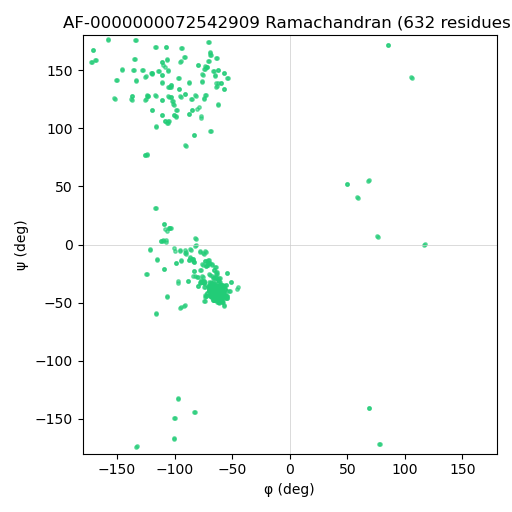 C CA . SER B 1 219 ? 21.328 6.168 -11.445 1 93.69 219 SER B CA 1
ATOM 4235 C C . SER B 1 219 ? 20.422 6.812 -10.398 1 93.69 219 SER B C 1
ATOM 4237 O O . SER B 1 219 ? 19.641 7.703 -10.711 1 93.69 219 SER B O 1
ATOM 4239 N N . LEU B 1 220 ? 20.547 6.41 -9.156 1 94 220 LEU B N 1
ATOM 4240 C CA . LEU B 1 220 ? 19.75 6.941 -8.062 1 94 220 LEU B CA 1
ATOM 4241 C C . LEU B 1 220 ? 20.031 8.422 -7.844 1 94 220 LEU B C 1
ATOM 4243 O O . LEU B 1 220 ? 19.109 9.219 -7.664 1 94 220 LEU B O 1
ATOM 4247 N N . MET B 1 221 ? 21.312 8.727 -7.906 1 94.19 221 MET B N 1
ATOM 4248 C CA . MET B 1 221 ? 21.688 10.117 -7.676 1 94.19 221 MET B CA 1
ATOM 4249 C C . MET B 1 221 ? 21.25 11.008 -8.828 1 94.19 221 MET B C 1
ATOM 4251 O O . MET B 1 221 ? 20.844 12.156 -8.625 1 94.19 221 MET B O 1
ATOM 4255 N N . GLU B 1 222 ? 21.391 10.484 -10 1 96.12 222 GLU B N 1
ATOM 4256 C CA . GLU B 1 222 ? 20.906 11.227 -11.156 1 96.12 222 GLU B CA 1
ATOM 4257 C C . GLU B 1 222 ? 19.422 11.539 -11.031 1 96.12 222 GLU B C 1
ATOM 4259 O O . GLU B 1 222 ? 19 12.656 -11.312 1 96.12 222 GLU B O 1
ATOM 4264 N N . LYS B 1 223 ? 18.656 10.625 -10.633 1 95.75 223 LYS B N 1
ATOM 4265 C CA . LYS B 1 223 ? 17.219 10.812 -10.438 1 95.75 223 LYS B CA 1
ATOM 4266 C C . LYS B 1 223 ? 16.953 11.812 -9.312 1 95.75 223 LYS B C 1
ATOM 4268 O O . LYS B 1 223 ? 16.109 12.695 -9.453 1 95.75 223 LYS B O 1
ATOM 4273 N N . LEU B 1 224 ? 17.672 11.617 -8.219 1 95.81 224 LEU B N 1
ATOM 4274 C CA . LEU B 1 224 ? 17.484 12.523 -7.098 1 95.81 224 LEU B CA 1
ATOM 4275 C C . LEU B 1 224 ? 17.75 13.969 -7.512 1 95.81 224 LEU B C 1
ATOM 4277 O O . LEU B 1 224 ? 16.984 14.867 -7.164 1 95.81 224 LEU B O 1
ATOM 4281 N N . GLN B 1 225 ? 18.844 14.117 -8.25 1 96.19 225 GLN B N 1
ATOM 4282 C CA . GLN B 1 225 ? 19.203 15.453 -8.711 1 96.19 225 GLN B CA 1
ATOM 4283 C C . GLN B 1 225 ? 18.141 16.016 -9.648 1 96.19 225 GLN B C 1
ATOM 4285 O O . GLN B 1 225 ? 17.766 17.188 -9.547 1 96.19 225 GLN B O 1
ATOM 4290 N N . ARG B 1 226 ? 17.734 15.203 -10.508 1 96.44 226 ARG B N 1
ATOM 4291 C CA . ARG B 1 226 ? 16.719 15.617 -11.469 1 96.44 226 ARG B CA 1
ATOM 4292 C C . ARG B 1 226 ? 15.438 16.062 -10.758 1 96.44 226 ARG B C 1
ATOM 4294 O O . ARG B 1 226 ? 14.914 17.156 -11.039 1 96.44 226 ARG B O 1
ATOM 4301 N N . TYR B 1 227 ? 14.93 15.32 -9.836 1 95.88 227 TYR B N 1
ATOM 4302 C CA . TYR B 1 227 ? 13.664 15.625 -9.188 1 95.88 227 TYR B CA 1
ATOM 4303 C C . TYR B 1 227 ? 13.82 16.781 -8.195 1 95.88 227 TYR B C 1
ATOM 4305 O O . TYR B 1 227 ? 12.898 17.562 -8.008 1 95.88 227 TYR B O 1
ATOM 4313 N N . PHE B 1 228 ? 14.969 16.859 -7.617 1 96.25 228 PHE B N 1
ATOM 4314 C CA . PHE B 1 228 ? 15.242 18.016 -6.762 1 96.25 228 PHE B CA 1
ATOM 4315 C C . PHE B 1 228 ? 15.141 19.312 -7.555 1 96.25 228 PHE B C 1
ATOM 4317 O O . PHE B 1 228 ? 14.578 20.297 -7.074 1 96.25 228 PHE B O 1
ATOM 4324 N N . SER B 1 229 ? 15.664 19.25 -8.758 1 95.5 229 SER B N 1
ATOM 4325 C CA . SER B 1 229 ? 15.688 20.438 -9.609 1 95.5 229 SER B CA 1
ATOM 4326 C C . SER B 1 229 ? 14.289 20.781 -10.102 1 95.5 229 SER B C 1
ATOM 4328 O O . SER B 1 229 ? 14.047 21.922 -10.539 1 95.5 229 SER B O 1
ATOM 4330 N N . GLN B 1 230 ? 13.398 19.844 -10.016 1 93.38 230 GLN B N 1
ATOM 4331 C CA . GLN B 1 230 ? 12.023 20.078 -10.422 1 93.38 230 GLN B CA 1
ATOM 4332 C C . GLN B 1 230 ? 11.219 20.734 -9.305 1 93.38 230 GLN B C 1
ATOM 4334 O O . GLN B 1 230 ? 10.102 21.203 -9.531 1 93.38 230 GLN B O 1
ATOM 4339 N N . GLY B 1 231 ? 11.773 20.75 -8.117 1 94.5 231 GLY B N 1
ATOM 4340 C CA . GLY B 1 231 ? 11.094 21.391 -7.012 1 94.5 231 GLY B CA 1
ATOM 4341 C C . GLY B 1 231 ? 11.039 22.906 -7.145 1 94.5 231 GLY B C 1
ATOM 4342 O O . GLY B 1 231 ? 11.711 23.484 -8 1 94.5 231 GLY B O 1
ATOM 4343 N N . SER B 1 232 ? 10.195 23.531 -6.34 1 95.06 232 SER B N 1
ATOM 4344 C CA . SER B 1 232 ? 10.109 25 -6.34 1 95.06 232 SER B CA 1
ATOM 4345 C C . SER B 1 232 ? 11.414 25.625 -5.867 1 95.06 232 SER B C 1
ATOM 4347 O O . SER B 1 232 ? 12.219 24.969 -5.207 1 95.06 232 SER B O 1
ATOM 4349 N N . VAL B 1 233 ? 11.602 26.875 -6.195 1 95.69 233 VAL B N 1
ATOM 4350 C CA . VAL B 1 233 ? 12.766 27.625 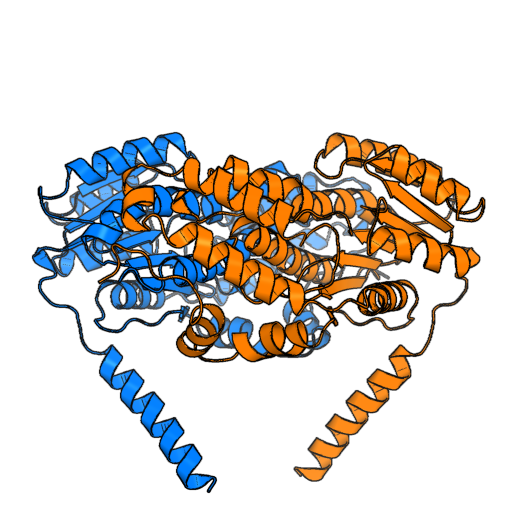-5.742 1 95.69 233 VAL B CA 1
ATOM 4351 C C . VAL B 1 233 ? 12.797 27.672 -4.215 1 95.69 233 VAL B C 1
ATOM 4353 O O . VAL B 1 233 ? 13.859 27.516 -3.605 1 95.69 233 VAL B O 1
ATOM 4356 N N . GLU B 1 234 ? 11.672 27.828 -3.678 1 94.5 234 GLU B N 1
ATOM 4357 C CA . GLU B 1 234 ? 11.562 27.859 -2.221 1 94.5 234 GLU B CA 1
ATOM 4358 C C . GLU B 1 234 ? 12.008 26.531 -1.602 1 94.5 234 GLU B C 1
ATOM 4360 O O . GLU B 1 234 ? 12.688 26.531 -0.573 1 94.5 234 GLU B O 1
ATOM 4365 N N . PHE B 1 235 ? 11.633 25.5 -2.215 1 95.12 235 PHE B N 1
ATOM 4366 C CA . PHE B 1 235 ? 12.023 24.172 -1.751 1 95.12 235 PHE B CA 1
ATOM 4367 C C . PHE B 1 235 ? 13.531 24 -1.82 1 95.12 235 PHE B C 1
ATOM 4369 O O . PHE B 1 235 ? 14.156 23.562 -0.854 1 95.12 235 PHE B O 1
ATOM 4376 N N . GLN B 1 236 ? 14.102 24.328 -2.92 1 96.56 236 GLN B N 1
ATOM 4377 C CA . GLN B 1 236 ? 15.539 24.172 -3.125 1 96.56 236 GLN B CA 1
ATOM 4378 C C . GLN B 1 236 ? 16.328 25.031 -2.139 1 96.56 236 GLN B C 1
ATOM 4380 O O . GLN B 1 236 ? 17.328 24.578 -1.588 1 96.56 236 GLN B O 1
ATOM 4385 N N . GLN B 1 237 ? 15.812 26.234 -1.912 1 96.12 237 GLN B N 1
ATOM 4386 C CA . GLN B 1 237 ? 16.484 27.141 -0.978 1 96.12 237 GLN B CA 1
ATOM 4387 C C . GLN B 1 237 ? 16.375 26.625 0.455 1 96.12 237 GLN B C 1
ATOM 4389 O O . GLN B 1 237 ? 17.312 26.734 1.234 1 96.12 237 GLN B O 1
ATOM 4394 N N . PHE B 1 238 ? 15.234 26.125 0.726 1 95.62 238 PHE B N 1
ATOM 4395 C CA . PHE B 1 238 ? 15.016 25.594 2.064 1 95.62 238 PHE B CA 1
ATOM 4396 C C . PHE B 1 238 ? 16 24.469 2.365 1 95.62 238 PHE B C 1
ATOM 4398 O O . PHE B 1 238 ? 16.562 24.391 3.461 1 95.62 238 PHE B O 1
ATOM 4405 N N . PHE B 1 239 ? 16.266 23.578 1.488 1 95.81 239 PHE B N 1
ATOM 4406 C CA . PHE B 1 239 ? 17.141 22.438 1.709 1 95.81 239 PHE B CA 1
ATOM 4407 C C . PHE B 1 239 ? 18.609 22.844 1.586 1 95.81 239 PHE B C 1
ATOM 4409 O O . PHE B 1 239 ? 19.469 22.312 2.291 1 95.81 239 PHE B O 1
ATOM 4416 N N . GLY B 1 240 ? 18.891 23.812 0.616 1 95.88 240 GLY B N 1
ATOM 4417 C CA . GLY B 1 240 ? 20.219 24.375 0.516 1 95.88 240 GLY B CA 1
ATOM 4418 C C . GLY B 1 240 ? 21.156 23.547 -0.337 1 95.88 240 GLY B C 1
ATOM 4419 O O . GLY B 1 240 ? 20.828 22.438 -0.735 1 95.88 240 GLY B O 1
ATOM 4420 N N . PRO B 1 241 ? 22.297 24.016 -0.621 1 94.75 241 PRO B N 1
ATOM 4421 C CA . PRO B 1 241 ? 23.203 23.406 -1.596 1 94.75 241 PRO B CA 1
ATOM 4422 C C . PRO B 1 241 ? 23.906 22.156 -1.062 1 94.75 241 PRO B C 1
ATOM 4424 O O . PRO B 1 241 ? 24.438 21.359 -1.842 1 94.75 241 PRO B O 1
ATOM 4427 N N . GLN B 1 242 ? 23.922 21.953 0.235 1 95.56 242 GLN B N 1
ATOM 4428 C CA . GLN B 1 242 ? 24.641 20.812 0.811 1 95.56 242 GLN B CA 1
ATOM 4429 C C . GLN B 1 242 ? 23.75 19.562 0.835 1 95.56 242 GLN B C 1
ATOM 4431 O O . GLN B 1 242 ? 24.25 18.453 1.061 1 95.56 242 GLN B O 1
ATOM 4436 N N . PHE B 1 243 ? 22.5 19.719 0.584 1 95.31 243 PHE B N 1
ATOM 4437 C CA . PHE B 1 243 ? 21.547 18.625 0.694 1 95.31 243 PHE B CA 1
ATOM 4438 C C . PHE B 1 243 ? 21.906 17.5 -0.277 1 95.31 243 PHE B C 1
ATOM 4440 O O . PHE B 1 243 ? 21.984 16.328 0.116 1 95.31 243 PHE B O 1
ATOM 4447 N N . LEU B 1 244 ? 22.125 17.797 -1.535 1 95.56 244 LEU B N 1
ATOM 4448 C CA . LEU B 1 244 ? 22.359 16.797 -2.566 1 95.56 244 LEU B CA 1
ATOM 4449 C C . LEU B 1 244 ? 23.688 16.078 -2.346 1 95.56 244 LEU B C 1
ATOM 4451 O O . LEU B 1 244 ? 23.75 14.852 -2.377 1 95.56 244 LEU B O 1
ATOM 4455 N N . PRO B 1 245 ? 24.797 16.828 -2.029 1 96.38 245 PRO B N 1
ATOM 4456 C CA . PRO B 1 245 ? 26.062 16.141 -1.749 1 96.38 245 PRO B CA 1
ATOM 4457 C C . PRO B 1 245 ? 25.969 15.203 -0.544 1 96.38 245 PRO B C 1
ATOM 4459 O O . PRO B 1 245 ? 26.5 14.086 -0.585 1 96.38 245 PRO B O 1
ATOM 4462 N N . LYS B 1 246 ? 25.328 15.641 0.441 1 96 246 LYS B N 1
ATOM 4463 C CA . LYS B 1 246 ? 25.188 14.805 1.633 1 96 246 LYS B CA 1
ATOM 4464 C C . LYS B 1 246 ? 24.312 13.586 1.352 1 96 246 LYS B C 1
ATOM 4466 O O . LYS B 1 246 ? 24.562 12.5 1.879 1 96 246 LYS B O 1
ATOM 4471 N N . SER B 1 247 ? 23.281 13.805 0.604 1 94.88 247 SER B N 1
ATOM 4472 C CA . SER B 1 247 ? 22.422 12.695 0.212 1 94.88 247 SER B CA 1
ATOM 4473 C C . SER B 1 247 ? 23.188 11.664 -0.611 1 94.88 247 SER B C 1
ATOM 4475 O O . SER B 1 247 ? 22.969 10.461 -0.461 1 94.88 247 SER B O 1
ATOM 4477 N N . ARG B 1 248 ? 24.016 12.109 -1.512 1 94.56 248 ARG B N 1
ATOM 4478 C CA . ARG B 1 248 ? 24.844 11.211 -2.312 1 94.56 248 ARG B CA 1
ATOM 4479 C C . ARG B 1 248 ? 25.703 10.32 -1.423 1 94.56 248 ARG B C 1
ATOM 4481 O O . ARG B 1 248 ? 25.797 9.109 -1.642 1 94.56 248 ARG B O 1
ATOM 4488 N N . ASP B 1 249 ? 26.281 10.969 -0.427 1 95.25 249 ASP B N 1
ATOM 4489 C CA . ASP B 1 249 ? 27.125 10.211 0.489 1 95.25 249 ASP B CA 1
ATOM 4490 C C . ASP B 1 249 ? 26.328 9.133 1.213 1 95.25 249 ASP B C 1
ATOM 4492 O O . ASP B 1 249 ? 26.812 8.008 1.379 1 95.25 249 ASP B O 1
ATOM 4496 N N . LEU B 1 250 ? 25.219 9.5 1.591 1 93.19 250 LEU B N 1
ATOM 4497 C CA . LEU B 1 250 ? 24.359 8.562 2.305 1 93.19 250 LEU B CA 1
ATOM 4498 C C . LEU B 1 250 ? 23.938 7.414 1.392 1 93.19 250 LEU B C 1
ATOM 4500 O O . LEU B 1 250 ? 23.938 6.254 1.803 1 93.19 250 LEU B O 1
ATOM 4504 N N . ILE B 1 251 ? 23.531 7.711 0.176 1 92.38 251 ILE B N 1
ATOM 4505 C CA . ILE B 1 251 ? 23.109 6.715 -0.797 1 92.38 251 ILE B CA 1
ATOM 4506 C C . ILE B 1 251 ? 24.234 5.73 -1.071 1 92.38 251 ILE B C 1
ATOM 4508 O O . ILE B 1 251 ? 24.031 4.516 -1.066 1 92.38 251 ILE B O 1
ATOM 4512 N N . VAL B 1 252 ? 25.406 6.27 -1.287 1 93.62 252 VAL B N 1
ATOM 4513 C CA . VAL B 1 252 ? 26.562 5.438 -1.57 1 93.62 252 VAL B CA 1
ATOM 4514 C C . VAL B 1 252 ? 26.859 4.535 -0.374 1 93.62 252 VAL B C 1
ATOM 4516 O O . VAL B 1 252 ? 27.156 3.348 -0.541 1 93.62 252 VAL B O 1
ATOM 4519 N N . GLU B 1 253 ? 26.75 5.09 0.778 1 92.25 253 GLU B N 1
ATOM 4520 C CA . GLU B 1 253 ? 27 4.324 1.995 1 92.25 253 GLU B CA 1
ATOM 4521 C C . GLU B 1 253 ? 26 3.18 2.141 1 92.25 253 GLU B C 1
ATOM 4523 O O . GLU B 1 253 ? 26.375 2.055 2.467 1 92.25 253 GLU B O 1
ATOM 4528 N N . VAL B 1 254 ? 24.766 3.459 1.899 1 88.5 254 VAL B N 1
ATOM 4529 C CA . VAL B 1 254 ? 23.703 2.473 2.053 1 88.5 254 VAL B CA 1
ATOM 4530 C C . VAL B 1 254 ? 23.859 1.372 1.007 1 88.5 254 VAL B C 1
ATOM 4532 O O . VAL B 1 254 ? 23.75 0.186 1.322 1 88.5 254 VAL B O 1
ATOM 4535 N N . ILE B 1 255 ? 24.156 1.726 -0.232 1 90.81 255 ILE B N 1
ATOM 4536 C CA . ILE B 1 255 ? 24.25 0.774 -1.334 1 90.81 255 ILE B CA 1
ATOM 4537 C C . ILE B 1 255 ? 25.484 -0.108 -1.149 1 90.81 255 ILE B C 1
ATOM 4539 O O . ILE B 1 255 ? 25.453 -1.301 -1.46 1 90.81 255 ILE B O 1
ATOM 4543 N N . ASN B 1 256 ? 26.5 0.486 -0.567 1 91.06 256 ASN B N 1
ATOM 4544 C CA . ASN B 1 256 ? 27.719 -0.286 -0.318 1 91.06 256 ASN B CA 1
ATOM 4545 C C . ASN B 1 256 ? 27.484 -1.4 0.696 1 91.06 256 ASN B C 1
ATOM 4547 O O . ASN B 1 256 ? 28.203 -2.396 0.718 1 91.06 256 ASN B O 1
ATOM 4551 N N . LYS B 1 257 ? 26.5 -1.277 1.472 1 90.69 257 LYS B N 1
ATOM 4552 C CA . LYS B 1 257 ? 26.188 -2.273 2.494 1 90.69 257 LYS B CA 1
ATOM 4553 C C . LYS B 1 257 ? 25.219 -3.332 1.958 1 90.69 257 LYS B C 1
ATOM 4555 O O . LYS B 1 257 ? 24.906 -4.297 2.654 1 90.69 257 LYS B O 1
ATOM 4560 N N . ALA B 1 258 ? 24.734 -3.16 0.748 1 92.38 258 ALA B N 1
ATOM 4561 C CA . ALA B 1 258 ? 23.797 -4.09 0.143 1 92.38 258 ALA B CA 1
ATOM 4562 C C . ALA B 1 258 ? 24.406 -5.473 -0.028 1 92.38 258 ALA B C 1
ATOM 4564 O O . ALA B 1 258 ? 25.625 -5.605 -0.14 1 92.38 258 ALA B O 1
ATOM 4565 N N . ASP B 1 259 ? 23.578 -6.496 0.024 1 93.62 259 ASP B N 1
ATOM 4566 C CA . ASP B 1 259 ? 24.016 -7.887 -0.105 1 93.62 259 ASP B CA 1
ATOM 4567 C C . ASP B 1 259 ? 24.391 -8.211 -1.549 1 93.62 259 ASP B C 1
ATOM 4569 O O . ASP B 1 259 ? 23.609 -7.945 -2.473 1 93.62 259 ASP B O 1
ATOM 4573 N N . SER B 1 260 ? 25.5 -8.742 -1.777 1 91.5 260 SER B N 1
ATOM 4574 C CA . SER B 1 260 ? 25.984 -9.039 -3.123 1 91.5 260 SER B CA 1
ATOM 4575 C C . SER B 1 260 ? 25.516 -10.414 -3.584 1 91.5 260 SER B C 1
ATOM 4577 O O . SER B 1 260 ? 25.625 -10.75 -4.766 1 91.5 260 SER B O 1
ATOM 4579 N N . ASP B 1 261 ? 25.016 -11.195 -2.639 1 94.94 261 ASP B N 1
ATOM 4580 C CA . ASP B 1 261 ? 24.578 -12.547 -2.971 1 94.94 261 ASP B CA 1
ATOM 4581 C C . ASP B 1 261 ? 23.109 -12.578 -3.361 1 94.94 261 ASP B C 1
ATOM 4583 O O . ASP B 1 261 ? 22.266 -12.992 -2.574 1 94.94 261 ASP B O 1
ATOM 4587 N N . ILE B 1 262 ? 22.844 -12.312 -4.621 1 94.19 262 ILE B N 1
ATOM 4588 C CA . ILE B 1 262 ? 21.469 -12.219 -5.098 1 94.19 262 ILE B CA 1
ATOM 4589 C C . ILE B 1 262 ? 20.828 -13.609 -5.102 1 94.19 262 ILE B C 1
ATOM 4591 O O . ILE B 1 262 ? 19.609 -13.734 -5.207 1 94.19 262 ILE B O 1
ATOM 4595 N N . ASP B 1 263 ? 21.641 -14.695 -5.004 1 96.38 263 ASP B N 1
ATOM 4596 C CA . ASP B 1 263 ? 21.141 -16.062 -5.016 1 96.38 263 ASP B CA 1
ATOM 4597 C C . ASP B 1 263 ? 20.234 -16.328 -3.816 1 96.38 263 ASP B C 1
ATOM 4599 O O . ASP B 1 263 ? 19.359 -17.188 -3.869 1 96.38 263 ASP B O 1
ATOM 4603 N N . LYS B 1 264 ? 20.453 -15.578 -2.787 1 97.75 264 LYS B N 1
ATOM 4604 C CA . LYS B 1 264 ? 19.547 -15.727 -1.646 1 97.75 264 LYS B CA 1
ATOM 4605 C C . LYS B 1 264 ? 18.094 -15.492 -2.057 1 97.75 264 LYS B C 1
ATOM 4607 O O . LYS B 1 264 ? 17.203 -16.219 -1.623 1 97.75 264 LYS B O 1
ATOM 4612 N N . VAL B 1 265 ? 17.891 -14.461 -2.875 1 98.38 265 VAL B N 1
ATOM 4613 C CA . VAL B 1 265 ? 16.547 -14.156 -3.352 1 98.38 265 VAL B CA 1
ATOM 4614 C C . VAL B 1 265 ? 16.109 -15.203 -4.371 1 98.38 265 VAL B C 1
ATOM 4616 O O . VAL B 1 265 ? 14.969 -15.656 -4.352 1 98.38 265 VAL B O 1
ATOM 4619 N N . VAL B 1 266 ? 17 -15.602 -5.25 1 98.69 266 VAL B N 1
ATOM 4620 C CA . VAL B 1 266 ? 16.672 -16.594 -6.27 1 98.69 266 VAL B CA 1
ATOM 4621 C C . VAL B 1 266 ? 16.328 -17.922 -5.605 1 98.69 266 VAL B C 1
ATOM 4623 O O . VAL B 1 266 ? 15.391 -18.609 -6.031 1 98.69 266 VAL B O 1
ATOM 4626 N N . ASP B 1 267 ? 17.031 -18.297 -4.527 1 98.69 267 ASP B N 1
ATOM 4627 C CA . ASP B 1 267 ? 16.719 -19.5 -3.771 1 98.69 267 ASP B CA 1
ATOM 4628 C C . ASP B 1 267 ? 15.312 -19.453 -3.195 1 98.69 267 ASP B C 1
ATOM 4630 O O . ASP B 1 267 ? 14.609 -20.469 -3.184 1 98.69 267 ASP B O 1
ATOM 4634 N N . ALA B 1 268 ? 14.977 -18.312 -2.688 1 98.69 268 ALA B N 1
ATOM 4635 C CA . ALA B 1 268 ? 13.625 -18.141 -2.16 1 98.69 268 ALA B CA 1
ATOM 4636 C C . ALA B 1 268 ? 12.586 -18.312 -3.26 1 98.69 268 ALA B C 1
ATOM 4638 O O . ALA B 1 268 ? 11.547 -18.953 -3.043 1 98.69 268 ALA B O 1
ATOM 4639 N N . TYR B 1 269 ? 12.844 -17.766 -4.445 1 98.81 269 TYR B N 1
ATOM 4640 C CA . TYR B 1 269 ? 11.961 -17.938 -5.602 1 98.81 269 TYR B CA 1
ATOM 4641 C C . TYR B 1 269 ? 11.812 -19.406 -5.953 1 98.81 269 TYR B C 1
ATOM 4643 O O . TYR B 1 269 ? 10.695 -19.891 -6.172 1 98.81 269 TYR B O 1
ATOM 4651 N N . VAL B 1 270 ? 12.938 -20.062 -6.035 1 98.88 270 VAL B N 1
ATOM 4652 C CA . VAL B 1 270 ? 12.93 -21.469 -6.402 1 98.88 270 VAL B CA 1
ATOM 4653 C C . VAL B 1 270 ? 12.109 -22.266 -5.391 1 98.88 270 VAL B C 1
ATOM 4655 O O . VAL B 1 270 ? 11.305 -23.109 -5.766 1 98.88 270 VAL B O 1
ATOM 4658 N N . HIS B 1 271 ? 12.297 -21.953 -4.105 1 98.88 271 HIS B N 1
ATOM 4659 C CA . HIS B 1 271 ? 11.516 -22.625 -3.07 1 98.88 271 HIS B CA 1
ATOM 4660 C C . HIS B 1 271 ? 10.031 -22.344 -3.232 1 98.88 271 HIS B C 1
ATOM 4662 O O . HIS B 1 271 ? 9.203 -23.266 -3.127 1 98.88 271 HIS B O 1
ATOM 4668 N N . ALA B 1 272 ? 9.703 -21.125 -3.484 1 98.81 272 ALA B N 1
ATOM 4669 C CA . ALA B 1 272 ? 8.305 -20.75 -3.635 1 98.81 272 ALA B CA 1
ATOM 4670 C C . ALA B 1 272 ? 7.645 -21.5 -4.789 1 98.81 272 ALA B C 1
ATOM 4672 O O . ALA B 1 272 ? 6.461 -21.828 -4.723 1 98.81 272 ALA B O 1
ATOM 4673 N N . VAL B 1 273 ? 8.398 -21.766 -5.824 1 98.81 273 VAL B N 1
ATOM 4674 C CA . VAL B 1 273 ? 7.855 -22.375 -7.035 1 98.81 273 VAL B CA 1
ATOM 4675 C C . VAL B 1 273 ? 7.891 -23.906 -6.914 1 98.81 273 VAL B C 1
ATOM 4677 O O . VAL B 1 273 ? 6.98 -24.594 -7.379 1 98.81 273 VAL B O 1
ATOM 4680 N N . SER B 1 274 ? 8.883 -24.469 -6.191 1 98.69 274 SER B N 1
ATOM 4681 C CA . SER B 1 274 ? 9.164 -25.891 -6.348 1 98.69 274 SER B CA 1
ATOM 4682 C C . SER B 1 274 ? 8.883 -26.656 -5.059 1 98.69 274 SER B C 1
ATOM 4684 O O . SER B 1 274 ? 8.852 -27.891 -5.051 1 98.69 274 SER B O 1
ATOM 4686 N N . ALA B 1 275 ? 8.703 -25.938 -3.941 1 98.56 275 ALA B N 1
ATOM 4687 C CA . ALA B 1 275 ? 8.453 -26.625 -2.68 1 98.56 275 ALA B CA 1
ATOM 4688 C C . ALA B 1 275 ? 7.023 -27.156 -2.613 1 98.56 275 ALA B C 1
ATOM 4690 O O . ALA B 1 275 ? 6.098 -26.531 -3.131 1 98.56 275 ALA B O 1
ATOM 4691 N N . LYS B 1 276 ? 6.797 -28.281 -1.979 1 97.88 276 LYS B N 1
ATOM 4692 C CA . LYS B 1 276 ? 5.453 -28.797 -1.735 1 97.88 276 LYS B CA 1
ATOM 4693 C C . LYS B 1 276 ? 4.676 -27.906 -0.778 1 97.88 276 LYS B C 1
ATOM 4695 O O . LYS B 1 276 ? 3.467 -27.719 -0.932 1 97.88 276 LYS B O 1
ATOM 4700 N N . HIS B 1 277 ? 5.434 -27.375 0.226 1 97 277 HIS B N 1
ATOM 4701 C CA . HIS B 1 277 ? 4.848 -26.469 1.218 1 97 277 HIS B CA 1
ATOM 4702 C C . HIS B 1 277 ? 5.621 -25.156 1.3 1 97 277 HIS B C 1
ATOM 4704 O O . HIS B 1 277 ? 6.309 -24.906 2.291 1 97 277 HIS B O 1
ATOM 4710 N N . PRO B 1 278 ? 5.43 -24.281 0.351 1 98 278 PRO B N 1
ATOM 4711 C CA . PRO B 1 278 ? 6.133 -23 0.359 1 98 278 PRO B CA 1
ATOM 4712 C C . PRO B 1 278 ? 5.645 -22.062 1.465 1 98 278 PRO B C 1
ATOM 4714 O O . PRO B 1 278 ? 4.578 -22.297 2.043 1 98 278 PRO B O 1
ATOM 4717 N N . LYS B 1 279 ? 6.48 -21.141 1.813 1 97 279 LYS B N 1
ATOM 4718 C CA . LYS B 1 279 ? 6.07 -20.094 2.736 1 97 279 LYS B CA 1
ATOM 4719 C C . LYS B 1 279 ? 5.141 -19.094 2.053 1 97 279 LYS B C 1
ATOM 4721 O O . LYS B 1 279 ? 5.18 -18.938 0.83 1 97 279 LYS B O 1
ATOM 4726 N N . TYR B 1 280 ? 4.336 -18.484 2.844 1 96.69 280 TYR B N 1
ATOM 4727 C CA . TYR B 1 280 ? 3.504 -17.422 2.295 1 96.69 280 TYR B CA 1
ATOM 4728 C C . TYR B 1 280 ? 4.316 -16.141 2.076 1 96.69 280 TYR B C 1
ATOM 4730 O O . TYR B 1 280 ? 4.012 -15.352 1.18 1 96.69 280 TYR B O 1
ATOM 4738 N N . ARG B 1 281 ? 5.293 -15.945 2.912 1 96.81 281 ARG B N 1
ATOM 4739 C CA . ARG B 1 281 ? 6.137 -14.758 2.859 1 96.81 281 ARG B CA 1
ATOM 4740 C C . ARG B 1 281 ? 7.602 -15.117 3.064 1 96.81 281 ARG B C 1
ATOM 4742 O O . ARG B 1 281 ? 7.953 -15.789 4.039 1 96.81 281 ARG B O 1
ATOM 4749 N N . TYR B 1 282 ? 8.438 -14.727 2.141 1 97.69 282 TYR B N 1
ATOM 4750 C CA . TYR B 1 282 ? 9.891 -14.883 2.229 1 97.69 282 TYR B CA 1
ATOM 4751 C C . TYR B 1 282 ? 10.562 -13.547 2.504 1 97.69 282 TYR B C 1
ATOM 4753 O O . TYR B 1 282 ? 10.625 -12.68 1.628 1 97.69 282 TYR B O 1
ATOM 4761 N N . VAL B 1 283 ? 10.992 -13.328 3.699 1 97.12 283 VAL B N 1
ATOM 4762 C CA . VAL B 1 283 ? 11.805 -12.156 4.023 1 97.12 283 VAL B CA 1
ATOM 4763 C C . VAL B 1 283 ? 13.281 -12.469 3.785 1 97.12 283 VAL B C 1
ATOM 4765 O O . VAL B 1 283 ? 13.859 -13.305 4.477 1 97.12 283 VAL B O 1
ATOM 4768 N N . VAL B 1 284 ? 13.883 -11.844 2.818 1 97.88 284 VAL B N 1
ATOM 4769 C CA . VAL B 1 284 ? 15.211 -12.25 2.371 1 97.88 284 VAL B CA 1
ATOM 4770 C C . VAL B 1 284 ? 16.219 -11.125 2.621 1 97.88 284 VAL B C 1
ATOM 4772 O O . VAL B 1 284 ? 16.031 -10.008 2.141 1 97.88 284 VAL B O 1
ATOM 4775 N N . GLY B 1 285 ? 17.281 -11.422 3.26 1 96.25 285 GLY B N 1
ATOM 4776 C CA . GLY B 1 285 ? 18.312 -10.461 3.625 1 96.25 285 GLY B CA 1
ATOM 4777 C C . GLY B 1 285 ? 18.312 -10.109 5.102 1 96.25 285 GLY B C 1
ATOM 4778 O O . GLY B 1 285 ? 17.234 -9.992 5.711 1 96.25 285 GLY B O 1
ATOM 4779 N N . ASN B 1 286 ? 19.469 -9.898 5.715 1 92.69 286 ASN B N 1
ATOM 4780 C CA . ASN B 1 286 ? 19.594 -9.57 7.133 1 92.69 286 ASN B CA 1
ATOM 4781 C C . ASN B 1 286 ? 18.938 -8.227 7.457 1 92.69 286 ASN B C 1
ATOM 4783 O O . ASN B 1 286 ? 18.312 -8.07 8.508 1 92.69 286 ASN B O 1
ATOM 4787 N N . ASP B 1 287 ? 19.188 -7.324 6.566 1 92.44 287 ASP B N 1
ATOM 4788 C CA . ASP B 1 287 ? 18.562 -6.02 6.766 1 92.44 287 ASP B CA 1
ATOM 4789 C C . ASP B 1 287 ? 17.047 -6.137 6.789 1 92.44 287 ASP B C 1
ATOM 4791 O O . ASP B 1 287 ? 16.391 -5.582 7.672 1 92.44 287 ASP B O 1
ATOM 4795 N N . ALA B 1 288 ? 16.484 -6.891 5.855 1 94.44 288 ALA B N 1
ATOM 4796 C CA . ALA B 1 288 ? 15.039 -7.07 5.805 1 94.44 288 ALA B CA 1
ATOM 4797 C C . ALA B 1 288 ? 14.523 -7.754 7.07 1 94.44 288 ALA B C 1
ATOM 4799 O O . ALA B 1 288 ? 13.453 -7.406 7.582 1 94.44 288 ALA B O 1
ATOM 4800 N N . GLN B 1 289 ? 15.25 -8.703 7.617 1 92.06 289 GLN B N 1
ATOM 4801 C CA . GLN B 1 289 ? 14.836 -9.422 8.82 1 92.06 289 GLN B CA 1
ATOM 4802 C C . GLN B 1 289 ? 14.75 -8.484 10.016 1 92.06 289 GLN B C 1
ATOM 4804 O O . GLN B 1 289 ? 13.906 -8.672 10.898 1 92.06 289 GLN B O 1
ATOM 4809 N N . VAL B 1 290 ? 15.57 -7.504 10 1 90 290 VAL B N 1
ATOM 4810 C CA . VAL B 1 290 ? 15.594 -6.586 11.133 1 90 290 VAL B CA 1
ATOM 4811 C C . VAL B 1 290 ? 14.648 -5.418 10.867 1 90 290 VAL B C 1
ATOM 4813 O O . VAL B 1 290 ? 13.75 -5.145 11.672 1 90 290 VAL B O 1
ATOM 4816 N N . LEU B 1 291 ? 14.82 -4.812 9.781 1 89.69 291 LEU B N 1
ATOM 4817 C CA . LEU B 1 291 ? 14.109 -3.57 9.508 1 89.69 291 LEU B CA 1
ATOM 4818 C C . LEU B 1 291 ? 12.633 -3.844 9.234 1 89.69 291 LEU B C 1
ATOM 4820 O O . LEU B 1 291 ? 11.758 -3.143 9.75 1 89.69 291 LEU B O 1
ATOM 4824 N N . ALA B 1 292 ? 12.352 -4.816 8.469 1 87.62 292 ALA B N 1
ATOM 4825 C CA . ALA B 1 292 ? 10.969 -5.059 8.047 1 87.62 292 ALA B CA 1
ATOM 4826 C C . ALA B 1 292 ? 10.211 -5.863 9.102 1 87.62 292 ALA B C 1
ATOM 4828 O O . ALA B 1 292 ? 8.984 -5.746 9.211 1 87.62 292 ALA B O 1
ATOM 4829 N N . ARG B 1 293 ? 10.859 -6.668 9.891 1 87.38 293 ARG B N 1
ATOM 4830 C CA . ARG B 1 293 ? 10.156 -7.539 10.82 1 87.38 293 ARG B CA 1
ATOM 4831 C C . ARG B 1 293 ? 10.094 -6.922 12.211 1 87.38 293 ARG B C 1
ATOM 4833 O O . ARG B 1 293 ? 9.102 -7.082 12.93 1 87.38 293 ARG B O 1
ATOM 4840 N N . PHE B 1 294 ? 11.086 -6.211 12.547 1 88.06 294 PHE B N 1
ATOM 4841 C CA . PHE B 1 294 ? 11.164 -5.793 13.938 1 88.06 294 PHE B CA 1
ATOM 4842 C C . PHE B 1 294 ? 10.828 -4.312 14.078 1 88.06 294 PHE B C 1
ATOM 4844 O O . PHE B 1 294 ? 10.031 -3.93 14.938 1 88.06 294 PHE B O 1
ATOM 4851 N N . LEU B 1 295 ? 11.352 -3.492 13.234 1 90 295 LEU B N 1
ATOM 4852 C CA . LEU B 1 295 ? 11.266 -2.045 13.398 1 90 295 LEU B CA 1
ATOM 4853 C C . LEU B 1 295 ? 9.82 -1.576 13.359 1 90 295 LEU B C 1
ATOM 4855 O O . LEU B 1 295 ? 9.422 -0.692 14.125 1 90 295 LEU B O 1
ATOM 4859 N N . PRO B 1 296 ? 9 -2.248 12.516 1 87.81 296 PRO B N 1
ATOM 4860 C CA . PRO B 1 296 ? 7.613 -1.779 12.461 1 87.81 296 PRO B CA 1
ATOM 4861 C C . PRO B 1 296 ? 6.828 -2.098 13.734 1 87.81 296 PRO B C 1
ATOM 4863 O O . PRO B 1 296 ? 5.738 -1.557 13.945 1 87.81 296 PRO B O 1
ATOM 4866 N N . THR B 1 297 ? 7.332 -2.924 14.57 1 85.62 297 THR B N 1
ATOM 4867 C CA . THR B 1 297 ? 6.625 -3.312 15.789 1 85.62 297 THR B CA 1
ATOM 4868 C C . THR B 1 297 ? 6.98 -2.379 16.938 1 85.62 297 THR B C 1
ATOM 4870 O O . THR B 1 297 ? 6.359 -2.43 18 1 85.62 297 THR B O 1
ATOM 4873 N N . LEU B 1 298 ? 7.938 -1.506 16.75 1 88.06 298 LEU B N 1
ATOM 4874 C CA . LEU B 1 298 ? 8.375 -0.554 17.766 1 88.06 298 LEU B CA 1
ATOM 4875 C C . LEU B 1 298 ? 7.602 0.758 17.641 1 88.06 298 LEU B C 1
ATOM 4877 O O . LEU B 1 298 ? 6.98 1.024 16.609 1 88.06 298 LEU B O 1
ATOM 4881 N N . PRO B 1 299 ? 7.66 1.533 18.766 1 88.81 299 PRO B N 1
ATOM 4882 C CA . PRO B 1 299 ? 7.074 2.869 18.641 1 88.81 299 PRO B CA 1
ATOM 4883 C C . PRO B 1 299 ? 7.652 3.656 17.469 1 88.81 299 PRO B C 1
ATOM 4885 O O . PRO B 1 299 ? 8.852 3.57 17.188 1 88.81 299 PRO B O 1
ATOM 4888 N N . GLU B 1 300 ? 6.859 4.395 16.828 1 92.56 300 GLU B N 1
ATOM 4889 C CA . GLU B 1 300 ? 7.207 5.078 15.586 1 92.56 300 GLU B CA 1
ATOM 4890 C C . GLU B 1 300 ? 8.43 5.973 15.766 1 92.56 300 GLU B C 1
ATOM 4892 O O . GLU B 1 300 ? 9.234 6.137 14.852 1 92.56 300 GLU B O 1
ATOM 4897 N N . TRP B 1 301 ? 8.562 6.594 16.938 1 92.06 301 TRP B N 1
ATOM 4898 C CA . TRP B 1 301 ? 9.68 7.512 17.125 1 92.06 301 TRP B CA 1
ATOM 4899 C C . TRP B 1 301 ? 11.008 6.77 17.047 1 92.06 301 TRP B C 1
ATOM 4901 O O . TRP B 1 301 ? 12.023 7.348 16.656 1 92.06 301 TRP B O 1
ATOM 4911 N N . ILE B 1 302 ? 11.016 5.477 17.406 1 93.38 302 ILE B N 1
ATOM 4912 C CA . ILE B 1 302 ? 12.242 4.684 17.328 1 93.38 302 ILE B CA 1
ATOM 4913 C C . ILE B 1 302 ? 12.555 4.363 15.875 1 93.38 302 ILE B C 1
ATOM 4915 O O . ILE B 1 302 ? 13.688 4.543 15.422 1 93.38 302 ILE B O 1
ATOM 4919 N N . SER B 1 303 ? 11.531 3.875 15.164 1 93.94 303 SER B N 1
ATOM 4920 C CA . SER B 1 303 ? 11.742 3.561 13.75 1 93.94 303 SER B CA 1
ATOM 4921 C C . SER B 1 303 ? 12.141 4.801 12.961 1 93.94 303 SER B C 1
ATOM 4923 O O . SER B 1 303 ? 13 4.734 12.078 1 93.94 303 SER B O 1
ATOM 4925 N N . ASP B 1 304 ? 11.562 5.934 13.273 1 95.19 304 ASP B N 1
ATOM 4926 C CA . ASP B 1 304 ? 11.898 7.18 12.594 1 95.19 304 ASP B CA 1
ATOM 4927 C C . ASP B 1 304 ? 13.336 7.594 12.891 1 95.19 304 ASP B C 1
ATOM 4929 O O . ASP B 1 304 ? 14.055 8.062 12.008 1 95.19 304 ASP B O 1
ATOM 4933 N N . TYR B 1 305 ? 13.703 7.453 14.133 1 94.81 305 TYR B N 1
ATOM 4934 C CA . TYR B 1 305 ? 15.078 7.785 14.484 1 94.81 305 TYR B CA 1
ATOM 4935 C C . TYR B 1 305 ? 16.062 6.926 13.703 1 94.81 305 TYR B C 1
ATOM 4937 O O . TYR B 1 305 ? 17.016 7.441 13.117 1 94.81 305 TYR B O 1
ATOM 4945 N N . VAL B 1 306 ? 15.844 5.637 13.688 1 93.06 306 VAL B N 1
ATOM 4946 C CA . VAL B 1 306 ? 16.734 4.695 13.023 1 93.06 306 VAL B CA 1
ATOM 4947 C C . VAL B 1 306 ? 16.797 5.004 11.531 1 93.06 306 VAL B C 1
ATOM 4949 O O . VAL B 1 306 ? 17.859 4.988 10.922 1 93.06 306 VAL B O 1
ATOM 4952 N N . MET B 1 307 ? 15.68 5.363 10.961 1 92.5 307 MET B N 1
ATOM 4953 C CA . MET B 1 307 ? 15.578 5.543 9.516 1 92.5 307 MET B CA 1
ATOM 4954 C C . MET B 1 307 ? 16.062 6.93 9.109 1 92.5 307 MET B C 1
ATOM 4956 O O . MET B 1 307 ? 16.453 7.141 7.957 1 92.5 307 MET B O 1
ATOM 4960 N N . CYS B 1 308 ? 16.047 7.934 10.062 1 92.69 308 CYS B N 1
ATOM 4961 C CA . CYS B 1 308 ? 16.25 9.312 9.625 1 92.69 308 CYS B CA 1
ATOM 4962 C C . CYS B 1 308 ? 17.453 9.938 10.297 1 92.69 308 CYS B C 1
ATOM 4964 O O . CYS B 1 308 ? 17.859 11.055 9.961 1 92.69 308 CYS B O 1
ATOM 4966 N N . PHE B 1 309 ? 18.094 9.281 11.188 1 89.75 309 PHE B N 1
ATOM 4967 C CA . PHE B 1 309 ? 19.125 9.938 11.977 1 89.75 309 PHE B CA 1
ATOM 4968 C C . PHE B 1 309 ? 20.281 10.391 11.086 1 89.75 309 PHE B C 1
ATOM 4970 O O . PHE B 1 309 ? 20.969 11.352 11.414 1 89.75 309 PHE B O 1
ATOM 4977 N N . GLN B 1 310 ? 20.469 9.797 9.969 1 90.12 310 GLN B N 1
ATOM 4978 C CA . GLN B 1 310 ? 21.594 10.156 9.102 1 90.12 310 GLN B CA 1
ATOM 4979 C C . GLN B 1 310 ? 21.141 11.078 7.973 1 90.12 310 GLN B C 1
ATOM 4981 O O . GLN B 1 310 ? 21.969 11.547 7.184 1 90.12 310 GLN B O 1
ATOM 4986 N N . ASN B 1 311 ? 19.844 11.305 7.898 1 90.94 311 ASN B N 1
ATOM 4987 C CA . ASN B 1 311 ? 19.328 12.141 6.816 1 90.94 311 ASN B CA 1
ATOM 4988 C C . ASN B 1 311 ? 19.875 13.562 6.906 1 90.94 311 ASN B C 1
ATOM 4990 O O . ASN B 1 311 ? 19.984 14.125 7.996 1 90.94 311 ASN B O 1
ATOM 4994 N N . PRO B 1 312 ? 20.219 14.094 5.777 1 92.25 312 PRO B N 1
ATOM 4995 C CA . PRO B 1 312 ? 20.688 15.484 5.809 1 92.25 312 PRO B CA 1
ATOM 4996 C C . PRO B 1 312 ? 19.609 16.453 6.277 1 92.25 312 PRO B C 1
ATOM 4998 O O . PRO B 1 312 ? 18.469 16.391 5.809 1 92.25 312 PRO B O 1
ATOM 5001 N N . LYS B 1 313 ? 20 17.359 7.125 1 93.94 313 LYS B N 1
ATOM 5002 C CA . LYS B 1 313 ? 19.094 18.391 7.605 1 93.94 313 LYS B CA 1
ATOM 5003 C C . LYS B 1 313 ? 19 19.547 6.613 1 93.94 313 LYS B C 1
ATOM 5005 O O . LYS B 1 313 ? 20.031 20.062 6.156 1 93.94 313 LYS B O 1
ATOM 5010 N N . PRO B 1 314 ? 17.781 19.875 6.281 1 95.06 314 PRO B N 1
ATOM 5011 C CA . PRO B 1 314 ? 17.656 21.062 5.426 1 95.06 314 PRO B CA 1
ATOM 5012 C C . PRO B 1 314 ? 18.281 22.297 6.055 1 95.06 314 PRO B C 1
ATOM 5014 O O . PRO B 1 314 ? 18.234 22.469 7.273 1 95.06 314 PRO B O 1
ATOM 5017 N N . GLN B 1 315 ? 18.812 23.156 5.168 1 95.19 315 GLN B N 1
ATOM 5018 C CA . GLN B 1 315 ? 19.438 24.391 5.637 1 95.19 315 GLN B CA 1
ATOM 5019 C C . GLN B 1 315 ? 18.422 25.25 6.398 1 95.19 315 GLN B C 1
ATOM 5021 O O . GLN B 1 315 ? 18.781 25.891 7.391 1 95.19 315 GLN B O 1
ATOM 5026 N N . GLY B 1 316 ? 17.219 25.234 5.945 1 92.75 316 GLY B N 1
ATOM 5027 C CA . GLY B 1 316 ? 16.188 26.078 6.539 1 92.75 316 GLY B CA 1
ATOM 5028 C C . GLY B 1 316 ? 15.578 25.469 7.789 1 92.75 316 GLY B C 1
ATOM 5029 O O . GLY B 1 316 ? 14.719 26.094 8.422 1 92.75 316 GLY B O 1
ATOM 5030 N N . ALA B 1 317 ? 16.062 24.234 8.125 1 89.25 317 ALA B N 1
ATOM 5031 C CA . ALA B 1 317 ? 15.492 23.578 9.297 1 89.25 317 ALA B CA 1
ATOM 5032 C C . ALA B 1 317 ? 16.078 24.141 10.586 1 89.25 317 ALA B C 1
ATOM 5034 O O . ALA B 1 317 ? 17.281 24.375 10.672 1 89.25 317 ALA B O 1
ATOM 5035 N N . HIS B 1 318 ? 15.289 24.734 11.461 1 76.56 318 HIS B N 1
ATOM 5036 C CA . HIS B 1 318 ? 15.742 25.297 12.727 1 76.56 318 HIS B CA 1
ATOM 5037 C C . HIS B 1 318 ? 15.398 24.375 13.891 1 76.56 318 HIS B C 1
ATOM 5039 O O . HIS B 1 318 ? 14.422 23.625 13.828 1 76.56 318 HIS B O 1
#

Foldseek 3Di:
DVVVVVVVVVVVVVVVVVQLPAWDPPQLQAEEEEEACQDFLNVVLQAVSQVVRHQYEYEHQDPNSQVVSVVRGDPSYHYDYDDLLDLVRLLVVLVVVVVSHDPQAFHQEYELDWAALFFFEAPQLDDPVRLSVRLSTLASSLVSNCVSRVVRCLSHLHEYEHEAALLLQPPDTDPSNSVNSVNVVVVQVVVQVVCVPRSYHYAYEHEYFEDDPRLPLVVNLVSHVVSLVSHDPVSDVQQDDCQSVLVSVVSVVVNVPGHHPSVQVSVLVCSQSTTPDHDRYHYTDPCSCPLSVPLSVDPPVSNCCVRPVSHRDGPNHD/DVVVVVVVVVVVVVVVVVQLPAWDPPQLQAEEEEEACQDFLNVVLQAVSQVVRHQYEYEHQDPNSQVVSVVRGDPSYHYDYDDLLDLVRLLVVLVVVVVSHDPQAFHQEYELDWAALFFFEAPLLDDPVRLSVRLSTLASSLVSNCVSRVVRCLSHLHEYEHEAALLLQPPDTDPSNSVNSVNVVVVQVVVQVVCVPRSYHYAYEHEYFEDDPRLPLVVNLVSHVVSLVSHDPVSDVQQDDCQSVLVSVVSVVVNVPGHHPSVQVSVLVCSQSITPDHDRYHYTDPCSCPLSVPLSVDDPVSNCCVRPVSHRDGPNHD

Radius of gyration: 25.02 Å; Cα contacts (8 Å, |Δi|>4): 1255; chains: 2; bounding box: 55×71×65 Å

Organism: Lottia gigantea (NCBI:txid225164)

Sequence (636 aa):
MWILILTAIVGYFVFDWLRRKFKITNITQKYVFITGCDSGFGHHLAQRLDGMGFHVIAACLTIEGIETLKNKCSSRLKTVQLNVAHEEEIVRVVEHVKSLLSPDAGLWAVVNNAGIGGPVGYSECLSRADYLECLNVNLFGVIDVTKACLPLIRKARGRVVNIASMFGRISSIPAPYCISKYGVEAYSDCLRREVYHQGITVHILEPGFFHTDIINPESLMEKLQRYFSQGSVEFQQFFGPQFLPKSRDLIVEVINKADSDIDKVVDAYVHAVSAKHPKYRYVVGNDAQVLARFLPTLPEWISDYVMCFQNPKPQGAHMWILILTAIVGYFVFDWLRRKFKITNITQKYVFITGCDSGFGHHLAQRLDGMGFHVIAACLTIEGIETLKNKCSSRLKTVQLNVAHEEEIVRVVEHVKSLLSPDAGLWAVVNNAGIGGPVGYSECLSRADYLECLNVNLFGVIDVTKACLPLIRKARGRVVNIASMFGRISSIPAPYCISKYGVEAYSDCLRREVYHQGITVHILEPGFFHTDIINPESLMEKLQRYFSQGSVEFQQFFGPQFLPKSRDLIVEVINKADSDIDKVVDAYVHAVSAKHPKYRYVVGNDAQVLARFLPTLPEWISDYVMCFQNPKPQGAH

Solvent-accessible surface area (backbone atoms only — not comparable to full-atom values): 31700 Å² total; per-residue (Å²): 110,68,64,58,52,49,49,51,51,50,49,49,54,52,49,53,55,55,52,41,70,39,60,56,75,70,47,69,77,32,30,35,40,34,33,34,26,53,47,64,57,33,29,52,38,51,50,53,41,38,73,73,40,31,33,30,38,38,20,8,71,44,69,67,25,42,54,53,49,60,72,72,42,60,88,64,47,43,72,45,77,48,55,55,59,35,66,69,56,40,53,53,45,50,53,52,52,58,68,73,45,57,94,87,53,36,29,36,28,43,33,38,50,42,66,67,50,53,59,36,44,57,69,76,37,54,53,72,65,47,36,45,60,23,27,30,32,37,25,49,16,44,51,51,49,46,46,68,42,43,67,35,19,49,69,43,44,16,32,40,37,35,58,45,26,23,39,33,59,38,49,45,91,27,42,37,39,16,23,17,20,17,23,37,48,24,40,48,48,18,48,34,54,72,31,61,58,50,59,41,48,47,28,37,36,19,40,39,61,47,72,41,82,69,60,37,57,70,62,49,46,51,36,32,52,52,27,51,69,63,28,53,70,67,55,46,57,33,32,35,84,62,36,62,62,49,43,48,52,50,49,46,55,55,51,69,67,33,40,76,64,54,58,61,54,31,50,51,50,50,38,56,73,43,26,65,47,48,63,57,65,44,69,33,52,71,63,14,52,46,50,35,64,46,38,67,77,45,62,63,70,57,42,46,46,74,74,37,68,81,56,70,66,38,62,64,40,122,110,65,65,58,51,50,49,50,51,52,49,48,54,51,49,52,54,55,52,40,69,39,62,56,74,71,48,69,77,33,30,36,41,34,32,34,26,54,47,63,58,33,29,52,36,52,48,54,44,38,73,74,40,30,32,29,40,37,20,9,70,43,69,67,25,43,52,52,49,60,72,73,41,58,87,65,46,42,72,47,77,48,56,54,62,36,65,71,55,40,53,54,46,49,53,52,52,58,69,71,46,58,92,89,53,35,28,36,29,42,34,39,50,42,65,68,50,53,58,35,44,56,69,78,38,54,54,72,66,48,35,46,59,22,26,30,31,37,27,49,17,44,52,49,49,48,45,68,41,42,67,36,20,50,69,43,44,17,33,41,38,37,58,46,27,23,39,32,62,38,50,45,90,27,40,36,38,16,22,18,20,16,23,35,49,25,39,47,49,17,48,34,52,73,31,60,58,49,59,40,47,48,28,37,35,20,41,39,61,48,72,41,83,71,59,36,58,68,61,49,46,52,36,31,52,52,27,52,69,63,29,53,71,67,55,46,59,33,32,35,85,62,36,63,62,48,44,48,52,50,50,47,54,54,51,70,68,32,40,76,64,53,58,61,55,30,51,52,51,50,39,54,73,43,26,63,48,47,63,55,65,44,70,32,52,72,62,15,54,43,49,34,64,46,36,65,75,45,63,62,71,57,41,45,44,73,74,38,68,81,54,69,68,37,62,65,39,121

InterPro domains:
  IPR002347 Short-chain dehydrogenase/reductase SDR [PF00106] (30-218)
  IPR002347 Short-chain dehydrogenase/reductase SDR [PR00080] (105-116)
  IPR002347 Short-chain dehydrogenase/reductase SDR [PR00080] (158-166)
  IPR002347 Short-chain dehydrogenase/reductase SDR [PR00080] (177-196)
  IPR002347 Short-chain dehydrogenase/reductase SDR [PR00081] (31-48)
  IPR002347 Short-chain dehydrogenase/reductase SDR [PR00081] (105-116)
  IPR002347 Short-chain dehydrogenase/reductase SDR [PR00081] (152-168)
  IPR002347 Short-chain dehydrogenase/reductase SDR [PR00081] (177-196)
  IPR002347 Short-chain dehydrogenase/reductase SDR [PR00081] (198-215)
  IPR036291 NAD(P)-binding domain superfamily [SSF51735] (29-295)